Protein AF-A0AAD7X7V5-F1 (afdb_monomer_lite)

Sequence (513 aa):
MVLWHLLGSLTAPSHSNPEAVSSHSGVTQGLAEQLKNAGPLNADDHIMLQRLSDINFLASVREAYHREAVVVERAMAAAALRERMIKIRISAEAKLRRRLQEKHEKTAREQTSRQRWGKRKHEELKSKLQQSLKKHENRVSCSIAEHIAEGTNAAEQQQEDSATLLREVVKEAAQVAAQRIQEAEEESHRIQEEAAQAAAQEACLERIRQEHCERLAQLEAQRQQETEIRARWEALEHQRQSQQRAREAADKARRAKEAEAAAQRAKEARAAALRATQAQVAQRMREDGAFRKVWDAGQRVREAAEAIRRGRDPEVIRRAREAQETASRSEAAARQAQEEATRRAREEEAARRAREEAARRAREEEATRRAHEEEAARRTEGSQHHEFPHQAASHQMQLFCQVYELKWTELKTNASLDHSVAFHEFPFPMFVCPITDLAEISYERVREFLFFYARPGVENKTRKEILKSEILRWHPDRFDTLIASRMRQEDWPKTKQAAGLVARCITRLMAEG

Structure (mmCIF, N/CA/C/O backbone):
data_AF-A0AAD7X7V5-F1
#
_entry.id   AF-A0AAD7X7V5-F1
#
loop_
_atom_site.group_PDB
_atom_site.id
_atom_site.type_symbol
_atom_site.label_atom_id
_atom_site.label_alt_id
_atom_site.label_comp_id
_atom_site.label_asym_id
_atom_site.label_entity_id
_atom_site.label_seq_id
_atom_site.pdbx_PDB_ins_code
_atom_site.Cartn_x
_atom_site.Cartn_y
_atom_site.Cartn_z
_atom_site.occupancy
_atom_site.B_iso_or_equiv
_atom_site.auth_seq_id
_atom_site.auth_comp_id
_atom_site.auth_asym_id
_atom_site.auth_atom_id
_atom_site.pdbx_PDB_model_num
ATOM 1 N N . MET A 1 1 ? 33.257 44.898 -26.448 1.00 43.81 1 MET A N 1
ATOM 2 C CA . MET A 1 1 ? 33.979 45.589 -25.353 1.00 43.81 1 MET A CA 1
ATOM 3 C C . MET A 1 1 ? 33.057 46.067 -24.222 1.00 43.81 1 MET A C 1
ATOM 5 O O . MET A 1 1 ? 33.444 45.917 -23.076 1.00 43.81 1 MET A O 1
ATOM 9 N N . VAL A 1 2 ? 31.823 46.523 -24.492 1.00 44.16 2 VAL A N 1
ATOM 10 C CA . VAL A 1 2 ? 30.844 46.924 -23.446 1.00 44.16 2 VAL A CA 1
ATOM 11 C C . VAL A 1 2 ? 30.364 45.749 -22.561 1.00 44.16 2 VAL A C 1
ATOM 13 O O . VAL A 1 2 ? 30.116 45.924 -21.375 1.00 44.16 2 VAL A O 1
ATOM 16 N N . LEU A 1 3 ? 30.341 44.519 -23.089 1.00 42.53 3 LEU A N 1
ATOM 17 C CA . LEU A 1 3 ? 29.906 43.311 -22.362 1.00 42.53 3 LEU A CA 1
ATOM 18 C C . LEU A 1 3 ? 30.903 42.771 -21.317 1.00 42.53 3 LEU A C 1
ATOM 20 O O . LEU A 1 3 ? 30.499 42.043 -20.416 1.00 42.53 3 LEU A O 1
ATOM 24 N N . TRP A 1 4 ? 32.185 43.145 -21.388 1.00 43.78 4 TRP A N 1
ATOM 25 C CA . TRP A 1 4 ? 33.187 42.695 -20.408 1.00 43.78 4 TRP A CA 1
ATOM 26 C C . TRP A 1 4 ? 33.117 43.485 -19.090 1.00 43.78 4 TRP A C 1
ATOM 28 O O . TRP A 1 4 ? 33.499 42.967 -18.047 1.00 43.78 4 TRP A O 1
ATOM 38 N N . HIS A 1 5 ? 32.552 44.700 -19.105 1.00 48.47 5 HIS A N 1
ATOM 39 C CA . HIS A 1 5 ? 32.353 45.494 -17.888 1.00 48.47 5 HIS A CA 1
ATOM 40 C C . HIS A 1 5 ? 31.122 45.078 -17.068 1.00 48.47 5 HIS A C 1
ATOM 42 O O . HIS A 1 5 ? 31.126 45.269 -15.858 1.00 48.47 5 HIS A O 1
ATOM 48 N N . LEU A 1 6 ? 30.110 44.451 -17.679 1.00 46.00 6 LEU A N 1
ATOM 49 C CA . LEU A 1 6 ? 28.909 43.984 -16.965 1.00 46.00 6 LEU A CA 1
ATOM 50 C C . LEU A 1 6 ? 29.112 42.644 -16.237 1.00 46.00 6 LEU A C 1
ATOM 52 O O . LEU A 1 6 ? 28.482 42.402 -15.212 1.00 46.00 6 LEU A O 1
ATOM 56 N N . LEU A 1 7 ? 30.025 41.793 -16.712 1.00 46.41 7 LEU A N 1
ATOM 57 C CA . LEU A 1 7 ? 30.341 40.508 -16.069 1.00 46.41 7 LEU A CA 1
ATOM 58 C C . LEU A 1 7 ? 31.318 40.636 -14.881 1.00 46.41 7 LEU A C 1
ATOM 60 O O . LEU A 1 7 ? 31.440 39.703 -14.092 1.00 46.41 7 LEU A O 1
ATOM 64 N N . GLY A 1 8 ? 31.981 41.788 -14.717 1.00 45.31 8 GLY A N 1
ATOM 65 C CA . GLY A 1 8 ? 32.970 42.031 -13.657 1.00 45.31 8 GLY A CA 1
ATOM 66 C C . GLY A 1 8 ? 32.402 42.355 -12.266 1.00 45.31 8 GLY A C 1
ATOM 67 O O . GLY A 1 8 ? 33.163 42.381 -11.305 1.00 45.31 8 GLY A O 1
ATOM 68 N N . SER A 1 9 ? 31.091 42.584 -12.124 1.00 46.28 9 SER A N 1
ATOM 69 C CA . SER A 1 9 ? 30.471 42.985 -10.843 1.00 46.28 9 SER A CA 1
ATOM 70 C C . SER A 1 9 ? 29.826 41.840 -10.044 1.00 46.28 9 SER A C 1
ATOM 72 O O . SER A 1 9 ? 29.177 42.102 -9.037 1.00 46.28 9 SER A O 1
ATOM 74 N N . LEU A 1 10 ? 29.999 40.575 -10.445 1.00 44.06 10 LEU A N 1
ATOM 75 C CA . LEU A 1 10 ? 29.325 39.419 -9.822 1.00 44.06 10 LEU A CA 1
ATOM 76 C C . LEU A 1 10 ? 30.162 38.632 -8.793 1.00 44.06 10 LEU A C 1
ATOM 78 O O . LEU A 1 10 ? 29.761 37.546 -8.376 1.00 44.06 10 LEU A O 1
ATOM 82 N N . THR A 1 11 ? 31.300 39.150 -8.331 1.00 47.09 11 THR A N 1
ATOM 83 C CA . THR A 1 11 ? 32.157 38.447 -7.359 1.00 47.09 11 THR A CA 1
ATOM 84 C C . THR A 1 11 ? 32.139 39.102 -5.977 1.00 47.09 11 THR A C 1
ATOM 86 O O . THR A 1 11 ? 32.994 39.934 -5.693 1.00 47.09 11 THR A O 1
ATOM 89 N N . ALA A 1 12 ? 31.166 38.713 -5.139 1.00 47.56 12 ALA A N 1
ATOM 90 C CA . ALA A 1 12 ? 31.298 38.411 -3.696 1.00 47.56 12 ALA A CA 1
ATOM 91 C C . ALA A 1 12 ? 29.916 38.442 -2.998 1.00 47.56 12 ALA A C 1
ATOM 93 O O . ALA A 1 12 ? 29.354 39.523 -2.825 1.00 47.56 12 ALA A O 1
ATOM 94 N N . PRO A 1 13 ? 29.354 37.304 -2.550 1.00 49.41 13 PRO A N 1
ATOM 95 C CA . PRO A 1 13 ? 28.166 37.325 -1.703 1.00 49.41 13 PRO A CA 1
ATOM 96 C C . PRO A 1 13 ? 28.556 37.616 -0.244 1.00 49.41 13 PRO A C 1
ATOM 98 O O . PRO A 1 13 ? 29.293 36.847 0.375 1.00 49.41 13 PRO A O 1
ATOM 101 N N . SER A 1 14 ? 28.054 38.720 0.321 1.00 45.91 14 SER A N 1
ATOM 102 C CA . SER A 1 14 ? 28.114 38.971 1.763 1.00 45.91 14 SER A CA 1
ATOM 103 C C . SER A 1 14 ? 27.115 38.070 2.492 1.00 45.91 14 SER A C 1
ATOM 105 O O . SER A 1 14 ? 25.954 37.952 2.103 1.00 45.91 14 SER A O 1
ATOM 107 N N . HIS A 1 15 ? 27.567 37.428 3.568 1.00 51.50 15 HIS A N 1
ATOM 108 C CA . HIS A 1 15 ? 26.742 36.591 4.436 1.00 51.50 15 HIS A CA 1
ATOM 109 C C . HIS A 1 15 ? 25.788 37.443 5.285 1.00 51.50 15 HIS A C 1
ATOM 111 O O . HIS A 1 15 ? 26.036 37.670 6.466 1.00 51.50 15 HIS A O 1
ATOM 117 N N . SER A 1 16 ? 24.681 37.905 4.715 1.00 51.69 16 SER A N 1
ATOM 118 C CA . SER A 1 16 ? 23.553 38.378 5.518 1.00 51.69 16 SER A CA 1
ATOM 119 C C . SER A 1 16 ? 22.246 38.315 4.729 1.00 51.69 16 SER A C 1
ATOM 121 O O . SER A 1 16 ? 22.069 38.994 3.727 1.00 51.69 16 SER A O 1
ATOM 123 N N . ASN A 1 17 ? 21.314 37.524 5.270 1.00 48.53 17 ASN A N 1
ATOM 124 C CA . ASN A 1 17 ? 19.894 37.412 4.923 1.00 48.53 17 ASN A CA 1
ATOM 125 C C . ASN A 1 17 ? 19.496 36.358 3.848 1.00 48.53 17 ASN A C 1
ATOM 127 O O . ASN A 1 17 ? 19.575 36.630 2.650 1.00 48.53 17 ASN A O 1
ATOM 131 N N . PRO A 1 18 ? 19.006 35.162 4.252 1.00 55.53 18 PRO A N 1
ATOM 132 C CA . PRO A 1 18 ? 18.544 34.123 3.323 1.00 55.53 18 PRO A CA 1
ATOM 133 C C . PRO A 1 18 ? 17.227 34.458 2.596 1.00 55.53 18 PRO A C 1
ATOM 135 O O . PRO A 1 18 ? 16.902 33.784 1.623 1.00 55.53 18 PRO A O 1
ATOM 138 N N . GLU A 1 19 ? 16.491 35.504 2.995 1.00 53.62 19 GLU A N 1
ATOM 139 C CA . GLU A 1 19 ? 15.255 35.910 2.300 1.00 53.62 19 GLU A CA 1
ATOM 140 C C . GLU A 1 19 ? 15.496 36.753 1.031 1.00 53.62 19 GLU A C 1
ATOM 142 O O . GLU A 1 19 ? 14.601 36.878 0.199 1.00 53.62 19 GLU A O 1
ATOM 147 N N . ALA A 1 20 ? 16.709 37.275 0.802 1.00 53.81 20 ALA A N 1
ATOM 148 C CA . ALA A 1 20 ? 17.007 38.099 -0.381 1.00 53.81 20 ALA A CA 1
ATOM 149 C C . ALA A 1 20 ? 17.372 37.290 -1.652 1.00 53.81 20 ALA A C 1
ATOM 151 O O . ALA A 1 20 ? 17.485 37.855 -2.744 1.00 53.81 20 ALA A O 1
ATOM 152 N N . VAL A 1 21 ? 17.532 35.964 -1.543 1.00 54.06 21 VAL A N 1
ATOM 153 C CA . VAL A 1 21 ? 18.040 35.092 -2.626 1.00 54.06 21 VAL A CA 1
ATOM 154 C C . VAL A 1 21 ? 16.971 34.754 -3.684 1.00 54.06 21 VAL A C 1
ATOM 156 O O . VAL A 1 21 ? 17.302 34.310 -4.782 1.00 54.06 21 VAL A O 1
ATOM 159 N N . SER A 1 22 ? 15.693 35.063 -3.432 1.00 55.06 22 SER A N 1
ATOM 160 C CA . SER A 1 22 ? 14.591 34.841 -4.390 1.00 55.06 22 SER A CA 1
ATOM 161 C C . SER A 1 22 ? 14.627 35.760 -5.630 1.00 55.06 22 SER A C 1
ATOM 163 O O . SER A 1 22 ? 13.756 35.663 -6.491 1.00 55.06 22 SER A O 1
ATOM 165 N N . SER A 1 23 ? 15.608 36.662 -5.745 1.00 56.22 23 SER A N 1
ATOM 166 C CA . SER A 1 23 ? 15.682 37.673 -6.811 1.00 56.22 23 SER A CA 1
ATOM 167 C C . SER A 1 23 ? 16.507 37.259 -8.041 1.00 56.22 23 SER A C 1
ATOM 169 O O . SER A 1 23 ? 16.514 37.976 -9.043 1.00 56.22 23 SER A O 1
ATOM 171 N N . HIS A 1 24 ? 17.174 36.097 -8.026 1.00 59.69 24 HIS A N 1
ATOM 172 C CA . HIS A 1 24 ? 18.035 35.686 -9.143 1.00 59.69 24 HIS A CA 1
ATOM 173 C C . HIS A 1 24 ? 17.283 35.283 -10.423 1.00 59.69 24 HIS A C 1
ATOM 175 O O . HIS A 1 24 ? 17.841 35.456 -11.507 1.00 59.69 24 HIS A O 1
ATOM 181 N N . SER A 1 25 ? 16.025 34.828 -10.340 1.00 64.00 25 SER A N 1
ATOM 182 C CA . SER A 1 25 ? 15.226 34.526 -11.543 1.00 64.00 25 SER A CA 1
ATOM 183 C C . SER A 1 25 ? 14.843 35.788 -12.326 1.00 64.00 25 SER A C 1
ATOM 185 O O . SER A 1 25 ? 14.763 35.753 -13.552 1.00 64.00 25 SER A O 1
ATOM 187 N N . GLY A 1 26 ? 14.683 36.925 -11.638 1.00 69.12 26 GLY A N 1
ATOM 188 C CA . GLY A 1 26 ? 14.321 38.196 -12.268 1.00 69.12 26 GLY A CA 1
ATOM 189 C C . GLY A 1 26 ? 15.426 38.757 -13.165 1.00 69.12 26 GLY A C 1
ATOM 190 O O . GLY A 1 26 ? 15.141 39.357 -14.199 1.00 69.12 26 GLY A O 1
ATOM 191 N N . VAL A 1 27 ? 16.695 38.513 -12.819 1.00 75.38 27 VAL A N 1
ATOM 192 C CA . VAL A 1 27 ? 17.845 39.018 -13.590 1.00 75.38 27 VAL A CA 1
ATOM 193 C C . VAL A 1 27 ? 17.968 38.301 -14.936 1.00 75.38 27 VAL A C 1
ATOM 195 O O . VAL A 1 27 ? 18.190 38.940 -15.963 1.00 75.38 27 VAL A O 1
ATOM 198 N N . THR A 1 28 ? 17.787 36.980 -14.962 1.00 75.25 28 THR A N 1
ATOM 199 C CA . THR A 1 28 ? 17.872 36.187 -16.198 1.00 75.25 28 THR A CA 1
ATOM 200 C C . THR A 1 28 ? 16.632 36.354 -17.077 1.00 75.25 28 THR A C 1
ATOM 202 O O . THR A 1 28 ? 16.767 36.374 -18.301 1.00 75.25 28 THR A O 1
ATOM 205 N N . GLN A 1 29 ? 15.443 36.535 -16.486 1.00 76.81 29 GLN A N 1
ATOM 206 C CA . GLN A 1 29 ? 14.228 36.897 -17.227 1.00 76.81 29 GLN A CA 1
ATOM 207 C C . GLN A 1 29 ? 14.354 38.269 -17.893 1.00 76.81 29 GLN A C 1
ATOM 209 O O . GLN A 1 29 ? 14.079 38.381 -19.086 1.00 76.81 29 GLN A O 1
ATOM 214 N N . GLY A 1 30 ? 14.845 39.280 -17.166 1.00 84.25 30 GLY A N 1
ATOM 215 C CA . GLY A 1 30 ? 15.058 40.617 -17.722 1.00 84.25 30 GLY A CA 1
ATOM 216 C C . GLY A 1 30 ? 16.050 40.617 -18.887 1.00 84.25 30 GLY A C 1
ATOM 217 O O . GLY A 1 30 ? 15.805 41.260 -19.906 1.00 84.25 30 GLY A O 1
ATOM 218 N N . LEU A 1 31 ? 17.131 39.834 -18.791 1.00 80.38 31 LEU A N 1
ATOM 219 C CA . LEU A 1 31 ? 18.109 39.708 -19.876 1.00 80.38 31 LEU A CA 1
ATOM 220 C C . LEU A 1 31 ? 17.525 38.995 -21.108 1.00 80.38 31 LEU A C 1
ATOM 222 O O . LEU A 1 31 ? 17.781 39.396 -22.243 1.00 80.38 31 LEU A O 1
ATOM 226 N N . ALA A 1 32 ? 16.720 37.950 -20.894 1.00 79.56 32 ALA A N 1
ATOM 227 C CA . ALA A 1 32 ? 16.062 37.220 -21.973 1.00 79.56 32 ALA A CA 1
ATOM 228 C C . ALA A 1 32 ? 15.009 38.078 -22.698 1.00 79.56 32 ALA A C 1
ATOM 230 O O . ALA A 1 32 ? 14.881 37.983 -23.918 1.00 79.56 32 ALA A O 1
ATOM 231 N N . GLU A 1 33 ? 14.274 38.930 -21.979 1.00 83.94 33 GLU A N 1
ATOM 232 C CA . GLU A 1 33 ? 13.335 39.891 -22.574 1.00 83.94 33 GLU A CA 1
ATOM 233 C C . GLU A 1 33 ? 14.053 41.012 -23.330 1.00 83.94 33 GLU A C 1
ATOM 235 O O . GLU A 1 33 ? 13.652 41.351 -24.443 1.00 83.94 33 GLU A O 1
ATOM 240 N N . GLN A 1 34 ? 15.155 41.539 -22.788 1.00 84.56 34 GLN A N 1
ATOM 241 C CA . GLN A 1 34 ? 15.982 42.529 -23.484 1.00 84.56 34 GLN A CA 1
ATOM 242 C C . GLN A 1 34 ? 16.545 41.985 -24.804 1.00 84.56 34 GLN A C 1
ATOM 244 O O . GLN A 1 34 ? 16.507 42.689 -25.811 1.00 84.56 34 GLN A O 1
ATOM 249 N N . LEU A 1 35 ? 16.998 40.726 -24.827 1.00 80.50 35 LEU A N 1
ATOM 250 C CA . LEU A 1 35 ? 17.477 40.068 -26.049 1.00 80.50 35 LEU A CA 1
ATOM 251 C C . LEU A 1 35 ? 16.350 39.835 -27.064 1.00 80.50 35 LEU A C 1
ATOM 253 O O . LEU A 1 35 ? 16.540 40.087 -28.249 1.00 80.50 35 LEU A O 1
ATOM 257 N N . LYS A 1 36 ? 15.156 39.426 -26.615 1.00 79.94 36 LYS A N 1
ATOM 258 C CA . LYS A 1 36 ? 13.985 39.259 -27.498 1.00 79.94 36 LYS A CA 1
ATOM 259 C C . LYS A 1 36 ? 13.533 40.570 -28.148 1.00 79.94 36 LYS A C 1
ATOM 261 O O . LYS A 1 36 ? 13.032 40.545 -29.268 1.00 79.94 36 LYS A O 1
ATOM 266 N N . ASN A 1 37 ? 13.721 41.699 -27.469 1.00 87.75 37 ASN A N 1
ATOM 267 C CA . ASN A 1 37 ? 13.296 43.014 -27.952 1.00 87.75 37 ASN A CA 1
ATOM 268 C C . ASN A 1 37 ? 14.311 43.688 -28.897 1.00 87.75 37 ASN A C 1
ATOM 270 O O . ASN A 1 37 ? 13.979 44.700 -29.512 1.00 87.75 37 ASN A O 1
ATOM 274 N N . ALA A 1 38 ? 15.529 43.151 -29.040 1.00 85.75 38 ALA A N 1
ATOM 275 C CA . ALA A 1 38 ? 16.616 43.780 -29.798 1.00 85.75 38 ALA A CA 1
ATOM 276 C C . ALA A 1 38 ? 16.564 43.564 -31.331 1.00 85.75 38 ALA A C 1
ATOM 278 O O . ALA A 1 38 ? 17.422 44.082 -32.045 1.00 85.75 38 ALA A O 1
ATOM 279 N N . GLY A 1 39 ? 15.560 42.851 -31.857 1.00 82.50 39 GLY A N 1
ATOM 280 C CA . GLY A 1 39 ? 15.401 42.578 -33.293 1.00 82.50 39 GLY A CA 1
ATOM 281 C C . GLY A 1 39 ? 15.775 41.139 -33.685 1.00 82.50 39 GLY A C 1
ATOM 282 O O . GLY A 1 39 ? 15.763 40.259 -32.824 1.00 82.50 39 GLY A O 1
ATOM 283 N N . PRO A 1 40 ? 16.039 40.848 -34.978 1.00 83.69 40 PRO A N 1
ATOM 284 C CA . PRO A 1 40 ? 16.329 39.489 -35.430 1.00 83.69 40 PRO A CA 1
ATOM 285 C C . PRO A 1 40 ? 17.615 38.964 -34.782 1.00 83.69 40 PRO A C 1
ATOM 287 O O . PRO A 1 40 ? 18.706 39.476 -35.029 1.00 83.69 40 PRO A O 1
ATOM 290 N N . LEU A 1 41 ? 17.447 37.942 -33.943 1.00 87.69 41 LEU A N 1
ATOM 291 C CA . LEU A 1 41 ? 18.501 37.303 -33.160 1.00 87.69 41 LEU A CA 1
ATOM 292 C C . LEU A 1 41 ? 19.520 36.629 -34.083 1.00 87.69 41 LEU A C 1
ATOM 294 O O . LEU A 1 41 ? 19.155 35.909 -35.017 1.00 87.69 41 LEU A O 1
ATOM 298 N N . ASN A 1 42 ? 20.805 36.844 -33.814 1.00 89.44 42 ASN A N 1
ATOM 299 C CA . ASN A 1 42 ? 21.863 36.102 -34.490 1.00 89.44 42 ASN A CA 1
ATOM 300 C C . ASN A 1 42 ? 22.032 34.704 -33.845 1.00 89.44 42 ASN A C 1
ATOM 302 O O . ASN A 1 42 ? 21.447 34.390 -32.805 1.00 89.44 42 ASN A O 1
ATOM 306 N N . ALA A 1 43 ? 22.827 33.831 -34.470 1.00 87.44 43 ALA A N 1
ATOM 307 C CA . ALA A 1 43 ? 23.042 32.470 -33.968 1.00 87.44 43 ALA A CA 1
ATOM 308 C C . ALA A 1 43 ? 23.666 32.433 -32.555 1.00 87.44 43 ALA A C 1
ATOM 310 O O . ALA A 1 43 ? 23.351 31.537 -31.770 1.00 87.44 43 ALA A O 1
ATOM 311 N N . ASP A 1 44 ? 24.497 33.418 -32.207 1.00 85.94 44 ASP A N 1
ATOM 312 C CA . ASP A 1 44 ? 25.139 33.507 -30.894 1.00 85.94 44 ASP A CA 1
ATOM 313 C C . ASP A 1 44 ? 24.138 33.915 -29.798 1.00 85.94 44 ASP A C 1
ATOM 315 O O . ASP A 1 44 ? 24.191 33.384 -28.683 1.00 85.94 44 ASP A O 1
ATOM 319 N N . ASP A 1 45 ? 23.164 34.772 -30.119 1.00 82.81 45 ASP A N 1
ATOM 320 C CA . ASP A 1 45 ? 22.085 35.162 -29.209 1.00 82.81 45 ASP A CA 1
ATOM 321 C C . ASP A 1 45 ? 21.172 33.968 -28.888 1.00 82.81 45 ASP A C 1
ATOM 323 O O . ASP A 1 45 ? 20.736 33.795 -27.747 1.00 82.81 45 ASP A O 1
ATOM 327 N N . HIS A 1 46 ? 20.935 33.083 -29.863 1.00 82.00 46 HIS A N 1
ATOM 328 C CA . HIS A 1 46 ? 20.208 31.830 -29.637 1.00 82.00 46 HIS A CA 1
ATOM 329 C C . HIS A 1 46 ? 20.956 30.883 -28.688 1.00 82.00 46 HIS A C 1
ATOM 331 O O . HIS A 1 46 ? 20.341 30.314 -27.783 1.00 82.00 46 HIS A O 1
ATOM 337 N N . ILE A 1 47 ? 22.278 30.750 -28.837 1.00 87.19 47 ILE A N 1
ATOM 338 C CA . ILE A 1 47 ? 23.112 29.943 -27.931 1.00 87.19 47 ILE A CA 1
ATOM 339 C C . ILE A 1 47 ? 23.106 30.541 -26.514 1.00 87.19 47 ILE A C 1
ATOM 341 O O . ILE A 1 47 ? 23.016 29.803 -25.529 1.00 87.19 47 ILE A O 1
ATOM 345 N N . MET A 1 48 ? 23.164 31.869 -26.389 1.00 82.50 48 MET A N 1
ATOM 346 C CA . MET A 1 48 ? 23.053 32.576 -25.107 1.00 82.50 48 MET A CA 1
ATOM 347 C C . MET A 1 48 ? 21.695 32.348 -24.436 1.00 82.50 48 MET A C 1
ATOM 349 O O . MET A 1 48 ? 21.654 32.002 -23.256 1.00 82.50 48 MET A O 1
ATOM 353 N N . LEU A 1 49 ? 20.589 32.487 -25.174 1.00 82.31 49 LEU A N 1
ATOM 354 C CA . LEU A 1 49 ? 19.240 32.243 -24.654 1.00 82.31 49 LEU A CA 1
ATOM 355 C C . LEU A 1 49 ? 19.062 30.793 -24.196 1.00 82.31 49 LEU A C 1
ATOM 357 O O . LEU A 1 49 ? 18.464 30.554 -23.146 1.00 82.31 49 LEU A O 1
ATOM 361 N N . GLN A 1 50 ? 19.626 29.834 -24.932 1.00 85.81 50 GLN A N 1
ATOM 362 C CA . GLN A 1 50 ? 19.609 28.430 -24.535 1.00 85.81 50 GLN A CA 1
ATOM 363 C C . GLN A 1 50 ? 20.394 28.202 -23.236 1.00 85.81 50 GLN A C 1
ATOM 365 O O . GLN A 1 50 ? 19.871 27.595 -22.307 1.00 85.81 50 GLN A O 1
ATOM 370 N N . ARG A 1 51 ? 21.594 28.781 -23.102 1.00 85.88 51 ARG A N 1
ATOM 371 C CA . ARG A 1 51 ? 22.380 28.690 -21.858 1.00 85.88 51 ARG A CA 1
ATOM 372 C C . ARG A 1 51 ? 21.695 29.362 -20.668 1.00 85.88 51 ARG A C 1
ATOM 374 O O . ARG A 1 51 ? 21.750 28.832 -19.563 1.00 85.88 51 ARG A O 1
ATOM 381 N N . LEU A 1 52 ? 21.041 30.506 -20.870 1.00 83.38 52 LEU A N 1
ATOM 382 C CA . LEU A 1 52 ? 20.266 31.177 -19.820 1.00 83.38 52 LEU A CA 1
ATOM 383 C C . LEU A 1 52 ? 19.045 30.350 -19.403 1.00 83.38 52 LEU A C 1
ATOM 385 O O . LEU A 1 52 ? 18.732 30.281 -18.215 1.00 83.38 52 LEU A O 1
ATOM 389 N N . SER A 1 53 ? 18.393 29.683 -20.358 1.00 80.31 53 SER A N 1
ATOM 390 C CA . SER A 1 53 ? 17.320 28.726 -20.081 1.00 80.31 53 SER A CA 1
ATOM 391 C C . SER A 1 53 ? 17.825 27.541 -19.255 1.00 80.31 53 SER A C 1
ATOM 393 O O . SER A 1 53 ? 17.195 27.190 -18.259 1.00 80.31 53 SER A O 1
ATOM 395 N N . ASP A 1 54 ? 18.979 26.969 -19.605 1.00 81.75 54 ASP A N 1
ATOM 396 C CA . ASP A 1 54 ? 19.587 25.860 -18.859 1.00 81.75 54 ASP A CA 1
ATOM 397 C C . ASP A 1 54 ? 19.969 26.280 -17.431 1.00 81.75 54 ASP A C 1
ATOM 399 O O . ASP A 1 54 ? 19.708 25.554 -16.471 1.00 81.75 54 ASP A O 1
ATOM 403 N N . ILE A 1 55 ? 20.528 27.484 -17.261 1.00 84.00 55 ILE A N 1
ATOM 404 C CA . ILE A 1 55 ? 20.853 28.046 -15.942 1.00 84.00 55 ILE A CA 1
ATOM 405 C C . ILE A 1 55 ? 19.582 28.250 -15.108 1.00 84.00 55 ILE A C 1
ATOM 407 O O . ILE A 1 55 ? 19.563 27.886 -13.932 1.00 84.00 55 ILE A O 1
ATOM 411 N N . ASN A 1 56 ? 18.508 28.776 -15.703 1.00 78.31 56 ASN A N 1
ATOM 412 C CA . ASN A 1 56 ? 17.226 28.952 -15.019 1.00 78.31 56 ASN A CA 1
ATOM 413 C C . ASN A 1 56 ? 16.586 27.623 -14.628 1.00 78.31 56 ASN A C 1
ATOM 415 O O . ASN A 1 56 ? 16.067 27.491 -13.519 1.00 78.31 56 ASN A O 1
ATOM 419 N N . PHE A 1 57 ? 16.658 26.626 -15.507 1.00 83.81 57 PHE A N 1
ATOM 420 C CA . PHE A 1 57 ? 16.186 25.284 -15.211 1.00 83.81 57 PHE A CA 1
ATOM 421 C C . PHE A 1 57 ? 16.954 24.679 -14.029 1.00 83.81 57 PHE A C 1
ATOM 423 O O . PHE A 1 57 ? 16.340 24.236 -13.059 1.00 83.81 57 PHE A O 1
ATOM 430 N N . LEU A 1 58 ? 18.289 24.737 -14.047 1.00 84.31 58 LEU A N 1
ATOM 431 C CA . LEU A 1 58 ? 19.122 24.238 -12.950 1.00 84.31 58 LEU A CA 1
ATOM 432 C C . LEU A 1 58 ? 18.876 24.993 -11.635 1.00 84.31 58 LEU A C 1
ATOM 434 O O . LEU A 1 58 ? 18.836 24.370 -10.572 1.00 84.31 58 LEU A O 1
ATOM 438 N N . ALA A 1 59 ? 18.666 26.310 -11.689 1.00 79.44 59 ALA A N 1
ATOM 439 C CA . ALA A 1 59 ? 18.304 27.108 -10.521 1.00 79.44 59 ALA A CA 1
ATOM 440 C C . ALA A 1 59 ? 16.944 26.681 -9.942 1.00 79.44 59 ALA A C 1
ATOM 442 O O . ALA A 1 59 ? 16.840 26.462 -8.735 1.00 79.44 59 ALA A O 1
ATOM 443 N N . SER A 1 60 ? 15.936 26.466 -10.795 1.00 79.50 60 SER A N 1
ATOM 444 C CA . SER A 1 60 ? 14.611 25.987 -10.383 1.00 79.50 60 SER A CA 1
ATOM 445 C C . SER A 1 60 ? 14.662 24.582 -9.776 1.00 79.50 60 SER A C 1
ATOM 447 O O . SER A 1 60 ? 13.999 24.320 -8.772 1.00 79.50 60 SER A O 1
ATOM 449 N N . VAL A 1 61 ? 15.453 23.671 -10.355 1.00 82.44 61 VAL A N 1
ATOM 450 C CA . VAL A 1 61 ? 15.653 22.315 -9.815 1.00 82.44 61 VAL A CA 1
ATOM 451 C C . VAL A 1 61 ? 16.322 22.380 -8.442 1.00 82.44 61 VAL A C 1
ATOM 453 O O . VAL A 1 61 ? 15.892 21.705 -7.508 1.00 82.44 61 VAL A O 1
ATOM 456 N N . ARG A 1 62 ? 17.336 23.236 -8.281 1.00 84.56 62 ARG A N 1
ATOM 457 C CA . ARG A 1 62 ? 18.012 23.438 -6.995 1.00 84.56 62 ARG A CA 1
ATOM 458 C C . ARG A 1 62 ? 17.075 24.023 -5.935 1.00 84.56 62 ARG A C 1
ATOM 460 O O . ARG A 1 62 ? 17.117 23.596 -4.784 1.00 84.56 62 ARG A O 1
ATOM 467 N N . GLU A 1 63 ? 16.222 24.974 -6.302 1.00 81.69 63 GLU A N 1
ATOM 468 C CA . GLU A 1 63 ? 15.228 25.546 -5.390 1.00 81.69 63 GLU A CA 1
ATOM 469 C C . GLU A 1 63 ? 14.167 24.513 -4.979 1.00 81.69 63 GLU A C 1
ATOM 471 O O . GLU A 1 63 ? 13.812 24.423 -3.803 1.00 81.69 63 GLU A O 1
ATOM 476 N N . ALA A 1 64 ? 13.693 23.686 -5.918 1.00 78.94 64 ALA A N 1
ATOM 477 C CA . ALA A 1 64 ? 12.802 22.565 -5.617 1.00 78.94 64 ALA A CA 1
ATOM 478 C C . ALA A 1 64 ? 13.449 21.580 -4.629 1.00 78.94 64 ALA A C 1
ATOM 480 O O . ALA A 1 64 ? 12.843 21.262 -3.607 1.00 78.94 64 ALA A O 1
ATOM 481 N N . TYR A 1 65 ? 14.710 21.204 -4.861 1.00 88.94 65 TYR A N 1
ATOM 482 C CA . TYR A 1 65 ? 15.467 20.339 -3.955 1.00 88.94 65 TYR A CA 1
ATOM 483 C C . TYR A 1 65 ? 15.601 20.936 -2.546 1.00 88.94 65 TYR A C 1
ATOM 485 O O . TYR A 1 65 ? 15.382 20.248 -1.552 1.00 88.94 65 TYR A O 1
ATOM 493 N N . HIS A 1 66 ? 15.915 22.231 -2.429 1.00 83.81 66 HIS A N 1
ATOM 494 C CA . HIS A 1 66 ? 15.996 22.889 -1.123 1.00 83.81 66 HIS A CA 1
ATOM 495 C C . HIS A 1 66 ? 14.637 22.950 -0.410 1.00 83.81 66 HIS A C 1
ATOM 497 O O . HIS A 1 66 ? 14.583 22.739 0.802 1.00 83.81 66 HIS A O 1
ATOM 503 N N . ARG A 1 67 ? 13.535 23.183 -1.137 1.00 79.50 67 ARG A N 1
ATOM 504 C CA . ARG A 1 67 ? 12.182 23.139 -0.558 1.00 79.50 67 ARG A CA 1
ATOM 505 C C . ARG A 1 67 ? 11.845 21.752 -0.015 1.00 79.50 67 ARG A C 1
ATOM 507 O O . ARG A 1 67 ? 11.359 21.653 1.110 1.00 79.50 67 ARG A O 1
ATOM 514 N N . GLU A 1 68 ? 12.145 20.696 -0.766 1.00 79.31 68 GLU A N 1
ATOM 515 C CA . GLU A 1 68 ? 11.939 19.318 -0.309 1.00 79.31 68 GLU A CA 1
ATOM 516 C C . GLU A 1 68 ? 12.823 18.970 0.896 1.00 79.31 68 GLU A C 1
ATOM 518 O O . GLU A 1 68 ? 12.327 18.411 1.875 1.00 79.31 68 GLU A O 1
ATOM 523 N N . ALA A 1 69 ? 14.096 19.375 0.890 1.00 82.25 69 ALA A N 1
ATOM 524 C CA . ALA A 1 69 ? 15.007 19.157 2.014 1.00 82.25 69 ALA A CA 1
ATOM 525 C C . ALA A 1 69 ? 14.482 19.786 3.320 1.00 82.25 69 ALA A C 1
ATOM 527 O O . ALA A 1 69 ? 14.483 19.131 4.362 1.00 82.25 69 ALA A O 1
ATOM 528 N N . VAL A 1 70 ? 13.940 21.009 3.264 1.00 85.81 70 VAL A N 1
ATOM 529 C CA . VAL A 1 70 ? 13.335 21.676 4.434 1.00 85.81 70 VAL A CA 1
ATOM 530 C C . VAL A 1 70 ? 12.097 20.925 4.943 1.00 85.81 70 VAL A C 1
ATOM 532 O O . VAL A 1 70 ? 11.879 20.839 6.155 1.00 85.81 70 VAL A O 1
ATOM 535 N N . VAL A 1 71 ? 11.277 20.359 4.050 1.00 81.06 71 VAL A N 1
ATOM 536 C CA . VAL A 1 71 ? 10.124 19.527 4.442 1.00 81.06 71 VAL A CA 1
ATOM 537 C C . VAL A 1 71 ? 10.592 18.258 5.159 1.00 81.06 71 VAL A C 1
ATOM 539 O O . VAL A 1 71 ? 10.038 17.917 6.207 1.00 81.06 71 VAL A O 1
ATOM 542 N N . VAL A 1 72 ? 11.634 17.596 4.649 1.00 76.38 72 VAL A N 1
ATOM 543 C CA . VAL A 1 72 ? 12.220 16.396 5.267 1.00 76.38 72 VAL A CA 1
ATOM 544 C C . VAL A 1 72 ? 12.816 16.715 6.640 1.00 76.38 72 VAL A C 1
ATOM 546 O O . VAL A 1 72 ? 12.507 16.019 7.607 1.00 76.38 72 VAL A O 1
ATOM 549 N N . GLU A 1 73 ? 13.588 17.795 6.778 1.00 81.31 73 GLU A N 1
ATOM 550 C CA . GLU A 1 73 ? 14.146 18.217 8.070 1.00 81.31 73 GLU A CA 1
ATOM 551 C C . GLU A 1 73 ? 13.049 18.510 9.104 1.00 81.31 73 GLU A C 1
ATOM 553 O O . GLU A 1 73 ? 13.122 18.045 10.247 1.00 81.31 73 GLU A O 1
ATOM 558 N N . ARG A 1 74 ? 11.975 19.209 8.704 1.00 82.88 74 ARG A N 1
ATOM 559 C CA . ARG A 1 74 ? 10.805 19.444 9.570 1.00 82.88 74 ARG A CA 1
ATOM 560 C C . ARG A 1 74 ? 10.119 18.137 9.966 1.00 82.88 74 ARG A C 1
ATOM 562 O O . ARG A 1 74 ? 9.732 17.981 11.125 1.00 82.88 74 ARG A O 1
ATOM 569 N N . ALA A 1 75 ? 9.987 17.189 9.040 1.00 71.62 75 ALA A N 1
ATOM 570 C CA . ALA A 1 75 ? 9.399 15.882 9.318 1.00 71.62 75 ALA A CA 1
ATOM 571 C C . ALA A 1 75 ? 10.253 15.064 10.303 1.00 71.62 75 ALA A C 1
ATOM 573 O O . ALA A 1 75 ? 9.703 14.468 11.235 1.00 71.62 75 ALA A O 1
ATOM 574 N N . MET A 1 76 ? 11.582 15.086 10.154 1.00 78.56 76 MET A N 1
ATOM 575 C CA . MET A 1 76 ? 12.524 14.439 11.074 1.00 78.56 76 MET A CA 1
ATOM 576 C C . MET A 1 76 ? 12.479 15.070 12.471 1.00 78.56 76 MET A C 1
ATOM 578 O O . MET A 1 76 ? 12.377 14.354 13.470 1.00 78.56 76 MET A O 1
ATOM 582 N N . ALA A 1 77 ? 12.461 16.403 12.561 1.00 81.56 77 ALA A N 1
ATOM 583 C CA . ALA A 1 77 ? 12.314 17.110 13.833 1.00 81.56 77 ALA A CA 1
ATOM 584 C C . ALA A 1 77 ? 10.976 16.771 14.523 1.00 81.56 77 ALA A C 1
ATOM 586 O O . ALA A 1 77 ? 10.936 16.492 15.726 1.00 81.56 77 ALA A O 1
ATOM 587 N N . ALA A 1 78 ? 9.882 16.706 13.758 1.00 79.75 78 ALA A N 1
ATOM 588 C CA . ALA A 1 78 ? 8.574 16.294 14.262 1.00 79.75 78 ALA A CA 1
ATOM 589 C C . ALA A 1 78 ? 8.540 14.815 14.695 1.00 79.75 78 ALA A C 1
ATOM 591 O O . ALA A 1 78 ? 7.828 14.463 15.637 1.00 79.75 78 ALA A O 1
ATOM 592 N N . ALA A 1 79 ? 9.293 13.928 14.038 1.00 77.62 79 ALA A N 1
ATOM 593 C CA . ALA A 1 79 ? 9.423 12.529 14.445 1.00 77.62 79 ALA A CA 1
ATOM 594 C C . ALA A 1 79 ? 10.122 12.401 15.811 1.00 77.62 79 ALA A C 1
ATOM 596 O O . ALA A 1 79 ? 9.603 11.722 16.698 1.00 77.62 79 ALA A O 1
ATOM 597 N N . ALA A 1 80 ? 11.219 13.134 16.027 1.00 82.06 80 ALA A N 1
ATOM 598 C CA . ALA A 1 80 ? 11.918 13.159 17.313 1.00 82.06 80 ALA A CA 1
ATOM 599 C C . ALA A 1 80 ? 11.038 13.710 18.454 1.00 82.06 80 ALA A C 1
ATOM 601 O O . ALA A 1 80 ? 11.049 13.184 19.571 1.00 82.06 80 ALA A O 1
ATOM 602 N N . LEU A 1 81 ? 10.231 14.745 18.180 1.00 84.75 81 LEU A N 1
ATOM 603 C CA . LEU A 1 81 ? 9.261 15.274 19.145 1.00 84.75 81 LEU A CA 1
ATOM 604 C C . LEU A 1 81 ? 8.193 14.225 19.502 1.00 84.75 81 LEU A C 1
ATOM 606 O O . LEU A 1 81 ? 7.900 14.018 20.682 1.00 84.75 81 LEU A O 1
ATOM 610 N N . ARG A 1 82 ? 7.649 13.527 18.496 1.00 76.75 82 ARG A N 1
ATOM 611 C CA . ARG A 1 82 ? 6.665 12.450 18.691 1.00 76.75 82 ARG A CA 1
ATOM 612 C C . ARG A 1 82 ? 7.225 11.318 19.548 1.00 76.75 82 ARG A C 1
ATOM 614 O O . ARG A 1 82 ? 6.551 10.882 20.478 1.00 76.75 82 ARG A O 1
ATOM 621 N N . GLU A 1 83 ? 8.464 10.896 19.311 1.00 82.88 83 GLU A N 1
ATOM 622 C CA . GLU A 1 83 ? 9.112 9.861 20.123 1.00 82.88 83 GLU A CA 1
ATOM 623 C C . GLU A 1 83 ? 9.255 10.292 21.595 1.00 82.88 83 GLU A C 1
ATOM 625 O O . GLU A 1 83 ? 8.948 9.523 22.512 1.00 82.88 83 GLU A O 1
ATOM 630 N N . ARG A 1 84 ? 9.649 11.549 21.849 1.00 87.12 84 ARG A N 1
ATOM 631 C CA . ARG A 1 84 ? 9.704 12.105 23.213 1.00 87.12 84 ARG A CA 1
ATOM 632 C C . ARG A 1 84 ? 8.328 12.130 23.876 1.00 87.12 84 ARG A C 1
ATOM 634 O O . ARG A 1 84 ? 8.214 11.735 25.035 1.00 87.12 84 ARG A O 1
ATOM 641 N N . MET A 1 85 ? 7.283 12.542 23.156 1.00 82.31 85 MET A N 1
ATOM 642 C CA . MET A 1 85 ? 5.911 12.538 23.678 1.00 82.31 85 MET A CA 1
ATOM 643 C C . MET A 1 85 ? 5.429 11.127 24.031 1.00 82.31 85 MET A C 1
ATOM 645 O O . MET A 1 85 ? 4.821 10.941 25.085 1.00 82.31 85 MET A O 1
ATOM 649 N N . ILE A 1 86 ? 5.749 10.124 23.207 1.00 77.31 86 ILE A N 1
ATOM 650 C CA . ILE A 1 86 ? 5.433 8.717 23.492 1.00 77.31 86 ILE A CA 1
ATOM 651 C C . ILE A 1 86 ? 6.125 8.264 24.785 1.00 77.31 86 ILE A C 1
ATOM 653 O O . ILE A 1 86 ? 5.468 7.702 25.661 1.00 77.31 86 ILE A O 1
ATOM 657 N N . LYS A 1 87 ? 7.417 8.571 24.968 1.00 86.44 87 LYS A N 1
ATOM 658 C CA . LYS A 1 87 ? 8.156 8.235 26.202 1.00 86.44 87 LYS A CA 1
ATOM 659 C C . LYS A 1 87 ? 7.556 8.904 27.445 1.00 86.44 87 LYS A C 1
ATOM 661 O O . LYS A 1 87 ? 7.411 8.253 28.480 1.00 86.44 87 LYS A O 1
ATOM 666 N N . ILE A 1 88 ? 7.169 10.179 27.345 1.00 85.50 88 ILE A N 1
ATOM 667 C CA . ILE A 1 88 ? 6.500 10.908 28.437 1.00 85.50 88 ILE A CA 1
ATOM 668 C C . ILE A 1 88 ? 5.165 10.243 28.783 1.00 85.50 88 ILE A C 1
ATOM 670 O O . ILE A 1 88 ? 4.892 10.007 29.960 1.00 85.50 88 ILE A O 1
ATOM 674 N N . ARG A 1 89 ? 4.361 9.890 27.774 1.00 83.00 89 ARG A N 1
ATOM 675 C CA . ARG A 1 89 ? 3.074 9.216 27.968 1.00 83.00 89 ARG A CA 1
ATOM 676 C C . ARG A 1 89 ? 3.238 7.850 28.638 1.00 83.00 89 ARG A C 1
ATOM 678 O O . ARG A 1 89 ? 2.558 7.595 29.626 1.00 83.00 89 ARG A O 1
ATOM 685 N N . ILE A 1 90 ? 4.174 7.018 28.176 1.00 81.06 90 ILE A N 1
ATOM 686 C CA . ILE A 1 90 ? 4.468 5.708 28.787 1.00 81.06 90 ILE A CA 1
ATOM 687 C C . ILE A 1 90 ? 4.883 5.875 30.257 1.00 81.06 90 ILE A C 1
ATOM 689 O O . ILE A 1 90 ? 4.392 5.163 31.132 1.00 81.06 90 ILE A O 1
ATOM 693 N N . SER A 1 91 ? 5.750 6.848 30.556 1.00 88.56 91 SER A N 1
ATOM 694 C CA . SER A 1 91 ? 6.172 7.149 31.932 1.00 88.56 91 SER A CA 1
ATOM 695 C C . SER A 1 91 ? 5.004 7.617 32.813 1.00 88.56 91 SER A C 1
ATOM 697 O O . SER A 1 91 ? 4.880 7.195 33.966 1.00 88.56 91 SER A O 1
ATOM 699 N N . ALA A 1 92 ? 4.112 8.452 32.274 1.00 83.06 92 ALA A N 1
ATOM 700 C CA . ALA A 1 92 ? 2.915 8.912 32.972 1.00 83.06 92 ALA A CA 1
ATOM 701 C C . ALA A 1 92 ? 1.927 7.764 33.247 1.00 83.06 92 ALA A C 1
ATOM 703 O O . ALA A 1 92 ? 1.455 7.626 34.377 1.00 83.06 92 ALA A O 1
ATOM 704 N N . GLU A 1 93 ? 1.670 6.902 32.259 1.00 82.94 93 GLU A N 1
ATOM 705 C CA . GLU A 1 93 ? 0.829 5.708 32.411 1.00 82.94 93 GLU A CA 1
ATOM 706 C C . GLU A 1 93 ? 1.418 4.738 33.452 1.00 82.94 93 GLU A C 1
ATOM 708 O O . GLU A 1 93 ? 0.694 4.248 34.320 1.00 82.94 93 GLU A O 1
ATOM 713 N N . ALA A 1 94 ? 2.738 4.522 33.451 1.00 86.56 94 ALA A N 1
ATOM 714 C CA . ALA A 1 94 ? 3.411 3.692 34.452 1.00 86.56 94 ALA A CA 1
ATOM 715 C C . ALA A 1 94 ? 3.266 4.258 35.879 1.00 86.56 94 ALA A C 1
ATOM 717 O O . ALA A 1 94 ? 2.993 3.509 36.821 1.00 86.56 94 ALA A O 1
ATOM 718 N N . LYS A 1 95 ? 3.393 5.582 36.053 1.00 90.38 95 LYS A N 1
ATOM 719 C CA . LYS A 1 95 ? 3.153 6.249 37.347 1.00 90.38 95 LYS A CA 1
ATOM 720 C C . LYS A 1 95 ? 1.701 6.105 37.804 1.00 90.38 95 LYS A C 1
ATOM 722 O O . LYS A 1 95 ? 1.460 5.876 38.988 1.00 90.38 95 LYS A O 1
ATOM 727 N N . LEU A 1 96 ? 0.740 6.219 36.886 1.00 88.88 96 LEU A N 1
ATOM 728 C CA . LEU A 1 96 ? -0.678 6.034 37.195 1.00 88.88 96 LEU A CA 1
ATOM 729 C C . LEU A 1 96 ? -0.971 4.595 37.642 1.00 88.88 96 LEU A C 1
ATOM 731 O O . LEU A 1 96 ? -1.638 4.404 38.658 1.00 88.88 96 LEU A O 1
ATOM 735 N N . ARG A 1 97 ? -0.416 3.594 36.944 1.00 83.94 97 ARG A N 1
ATOM 736 C CA . ARG A 1 97 ? -0.548 2.175 37.315 1.00 83.94 97 ARG A CA 1
ATOM 737 C C . ARG A 1 97 ? -0.014 1.893 38.720 1.00 83.94 97 ARG A C 1
ATOM 739 O O . ARG A 1 97 ? -0.714 1.252 39.496 1.00 83.94 97 ARG A O 1
ATOM 746 N N . ARG A 1 98 ? 1.158 2.432 39.083 1.00 89.69 98 ARG A N 1
ATOM 747 C CA . ARG A 1 98 ? 1.707 2.292 40.448 1.00 89.69 98 ARG A CA 1
ATOM 748 C C . ARG A 1 98 ? 0.778 2.878 41.512 1.00 89.69 98 ARG A C 1
ATOM 750 O O . ARG A 1 98 ? 0.485 2.212 42.494 1.00 89.69 98 ARG A O 1
ATOM 757 N N . ARG A 1 99 ? 0.234 4.080 41.286 1.00 90.88 99 ARG A N 1
ATOM 758 C CA . ARG A 1 99 ? -0.728 4.704 42.218 1.00 90.88 99 ARG A CA 1
ATOM 759 C C . ARG A 1 99 ? -2.009 3.885 42.380 1.00 90.88 99 ARG A C 1
ATOM 761 O O . ARG A 1 99 ? -2.576 3.844 43.468 1.00 90.88 99 ARG A O 1
ATOM 768 N N . LEU A 1 100 ? -2.493 3.266 41.303 1.00 85.25 100 LEU A N 1
ATOM 769 C CA . LEU A 1 100 ? -3.655 2.377 41.365 1.00 85.25 100 LEU A CA 1
ATOM 770 C C . LEU A 1 100 ? -3.334 1.096 42.144 1.00 85.25 100 LEU A C 1
ATOM 772 O O . LEU A 1 100 ? -4.123 0.715 43.003 1.00 85.25 100 LEU A O 1
ATOM 776 N N . GLN A 1 101 ? -2.168 0.486 41.917 1.00 87.94 101 GLN A N 1
ATOM 777 C CA . GLN A 1 101 ? -1.703 -0.669 42.695 1.00 87.94 101 GLN A CA 1
ATOM 778 C C . GLN A 1 101 ? -1.590 -0.342 44.189 1.00 87.94 101 GLN A C 1
ATOM 780 O O . GLN A 1 101 ? -2.145 -1.068 45.005 1.00 87.94 101 GLN A O 1
ATOM 785 N N . GLU A 1 102 ? -0.985 0.790 44.555 1.00 93.56 102 GLU A N 1
ATOM 786 C CA . GLU A 1 102 ? -0.892 1.242 45.952 1.00 93.56 102 GLU A CA 1
ATOM 787 C C . GLU A 1 102 ? -2.277 1.422 46.600 1.00 93.56 102 GLU A C 1
ATOM 789 O O . GLU A 1 102 ? -2.486 1.035 47.752 1.00 93.56 102 GLU A O 1
ATOM 794 N N . LYS A 1 103 ? -3.258 1.969 45.863 1.00 90.31 103 LYS A N 1
ATOM 795 C CA . LYS A 1 103 ? -4.650 2.072 46.336 1.00 90.31 103 LYS A CA 1
ATOM 796 C C . LYS A 1 103 ? -5.304 0.698 46.516 1.00 90.31 103 LYS A C 1
ATOM 798 O O . LYS A 1 103 ? -5.989 0.488 47.519 1.00 90.31 103 LYS A O 1
ATOM 803 N N . HIS A 1 104 ? -5.094 -0.231 45.584 1.00 84.38 104 HIS A N 1
ATOM 804 C CA . HIS A 1 104 ? -5.601 -1.601 45.695 1.00 84.38 104 HIS A CA 1
ATOM 805 C C . HIS A 1 104 ? -4.975 -2.345 46.878 1.00 84.38 104 HIS A C 1
ATOM 807 O O . HIS A 1 104 ? -5.689 -2.949 47.671 1.00 84.38 104 HIS A O 1
ATOM 813 N N . GLU A 1 105 ? -3.665 -2.235 47.081 1.00 90.44 105 GLU A N 1
ATOM 814 C CA . GLU A 1 105 ? -3.006 -2.824 48.247 1.00 90.44 105 GLU A CA 1
ATOM 815 C C . GLU A 1 105 ? -3.508 -2.215 49.558 1.00 90.44 105 GLU A C 1
ATOM 817 O O . GLU A 1 105 ? -3.732 -2.935 50.531 1.00 90.44 105 GLU A O 1
ATOM 822 N N . LYS A 1 106 ? -3.711 -0.893 49.601 1.00 94.25 106 LYS A N 1
ATOM 823 C CA . LYS A 1 106 ? -4.241 -0.213 50.787 1.00 94.25 106 LYS A CA 1
ATOM 824 C C . LYS A 1 106 ? -5.651 -0.701 51.127 1.00 94.25 106 LYS A C 1
ATOM 826 O O . LYS A 1 106 ? -5.901 -1.069 52.272 1.00 94.25 106 LYS A O 1
ATOM 831 N N . THR A 1 107 ? -6.542 -0.749 50.139 1.00 88.12 107 THR A N 1
ATOM 832 C CA . THR A 1 107 ? -7.920 -1.239 50.321 1.00 88.12 107 THR A CA 1
ATOM 833 C C . THR A 1 107 ? -7.950 -2.716 50.719 1.00 88.12 107 THR A C 1
ATOM 835 O O . THR A 1 107 ? -8.661 -3.070 51.657 1.00 88.12 107 THR A O 1
ATOM 838 N N . ALA A 1 108 ? -7.099 -3.559 50.125 1.00 86.81 108 ALA A N 1
ATOM 839 C CA . ALA A 1 108 ? -6.942 -4.954 50.532 1.00 86.81 108 ALA A CA 1
ATOM 840 C C . ALA A 1 108 ? -6.484 -5.075 51.998 1.00 86.81 108 ALA A C 1
ATOM 842 O O . ALA A 1 108 ? -7.071 -5.825 52.782 1.00 86.81 108 ALA A O 1
ATOM 843 N N . ARG A 1 109 ? -5.482 -4.294 52.429 1.00 91.25 109 ARG A N 1
ATOM 844 C CA . ARG A 1 109 ? -5.022 -4.270 53.833 1.00 91.25 109 ARG A CA 1
ATOM 845 C C . ARG A 1 109 ? -6.119 -3.808 54.794 1.00 91.25 109 ARG A C 1
ATOM 847 O O . ARG A 1 109 ? -6.276 -4.402 55.864 1.00 91.25 109 ARG A O 1
ATOM 854 N N . GLU A 1 110 ? -6.892 -2.789 54.426 1.00 91.19 110 GLU A N 1
ATOM 855 C CA . GLU A 1 110 ? -8.038 -2.311 55.210 1.00 91.19 110 GLU A CA 1
ATOM 856 C C . GLU A 1 110 ? -9.124 -3.386 55.328 1.00 91.19 110 GLU A C 1
ATOM 858 O O . GLU A 1 110 ? -9.591 -3.660 56.434 1.00 91.19 110 GLU A O 1
ATOM 863 N N . GLN A 1 111 ? -9.472 -4.064 54.233 1.00 86.19 111 GLN A N 1
ATOM 864 C CA . GLN A 1 111 ? -10.443 -5.159 54.230 1.00 86.19 111 GLN A CA 1
ATOM 865 C C . GLN A 1 111 ? -9.976 -6.336 55.095 1.00 86.19 111 GLN A C 1
ATOM 867 O O . GLN A 1 111 ? -10.741 -6.846 55.915 1.00 86.19 111 GLN A O 1
ATOM 872 N N . THR A 1 112 ? -8.695 -6.707 55.006 1.00 88.81 112 THR A N 1
ATOM 873 C CA . THR A 1 112 ? -8.116 -7.762 55.855 1.00 88.81 112 THR A CA 1
ATOM 874 C C . THR A 1 112 ? -8.149 -7.358 57.334 1.00 88.81 112 THR A C 1
ATOM 876 O O . THR A 1 112 ? -8.423 -8.178 58.212 1.00 88.81 112 THR A O 1
ATOM 879 N N . SER A 1 113 ? -7.905 -6.077 57.627 1.00 90.69 113 SER A N 1
ATOM 880 C CA . SER A 1 113 ? -7.974 -5.524 58.984 1.00 90.69 113 SER A CA 1
ATOM 881 C C . SER A 1 113 ? -9.407 -5.524 59.523 1.00 90.69 113 SER A C 1
ATOM 883 O O . SER A 1 113 ? -9.618 -5.935 60.664 1.00 90.69 113 SER A O 1
ATOM 885 N N . ARG A 1 114 ? -10.400 -5.160 58.698 1.00 87.00 114 ARG A N 1
ATOM 886 C CA . ARG A 1 114 ? -11.832 -5.249 59.034 1.00 87.00 114 ARG A CA 1
ATOM 887 C C . ARG A 1 114 ? -12.257 -6.686 59.317 1.00 87.00 114 ARG A C 1
ATOM 889 O O . ARG A 1 114 ? -12.897 -6.927 60.334 1.00 87.00 114 ARG A O 1
ATOM 896 N N . GLN A 1 115 ? -11.841 -7.649 58.493 1.00 85.56 115 GLN A N 1
ATOM 897 C CA . GLN A 1 115 ? -12.123 -9.070 58.727 1.00 85.56 115 GLN A CA 1
ATOM 898 C C . GLN A 1 115 ? -11.518 -9.567 60.046 1.00 85.56 115 GLN A C 1
ATOM 900 O O . GLN A 1 115 ? -12.188 -10.248 60.820 1.00 85.56 115 GLN A O 1
ATOM 905 N N . ARG A 1 116 ? -10.260 -9.208 60.340 1.00 90.06 116 ARG A N 1
ATOM 906 C CA . ARG A 1 116 ? -9.610 -9.557 61.616 1.00 90.06 116 ARG A CA 1
ATOM 907 C C . ARG A 1 116 ? -10.320 -8.923 62.811 1.00 90.06 116 ARG A C 1
ATOM 909 O O . ARG A 1 116 ? -10.499 -9.590 63.826 1.00 90.06 116 ARG A O 1
ATOM 916 N N . TRP A 1 117 ? -10.725 -7.660 62.696 1.00 92.94 117 TRP A N 1
ATOM 917 C CA . TRP A 1 117 ? -11.471 -6.962 63.741 1.00 92.94 117 TRP A CA 1
ATOM 918 C C . TRP A 1 117 ? -12.846 -7.599 63.977 1.00 92.94 117 TRP A C 1
ATOM 920 O O . TRP A 1 117 ? -13.181 -7.896 65.121 1.00 92.94 117 TRP A O 1
ATOM 930 N N . GLY A 1 118 ? -13.586 -7.904 62.907 1.00 86.25 118 GLY A N 1
ATOM 931 C CA . GLY A 1 118 ? -14.870 -8.604 62.978 1.00 86.25 118 GLY A CA 1
ATOM 932 C C . GLY A 1 118 ? -14.754 -9.971 63.655 1.00 86.25 118 GLY A C 1
ATOM 933 O O . GLY A 1 118 ? -15.526 -10.264 64.564 1.00 86.25 118 GLY A O 1
ATOM 934 N N . LYS A 1 119 ? -13.730 -10.769 63.309 1.00 88.56 119 LYS A N 1
ATOM 935 C CA . LYS A 1 119 ? -13.443 -12.055 63.976 1.00 88.56 119 LYS A CA 1
ATOM 936 C C . LYS A 1 119 ? -13.196 -11.890 65.476 1.00 88.56 119 LYS A C 1
ATOM 938 O O . LYS A 1 119 ? -13.832 -12.576 66.270 1.00 88.56 119 LYS A O 1
ATOM 943 N N . ARG A 1 120 ? -12.346 -10.934 65.874 1.00 90.81 120 ARG A N 1
ATOM 944 C CA . ARG A 1 120 ? -12.088 -10.639 67.296 1.00 90.81 120 ARG A CA 1
ATOM 945 C C . ARG A 1 120 ? -13.357 -10.210 68.030 1.00 90.81 120 ARG A C 1
ATOM 947 O O . ARG A 1 120 ? -13.584 -10.644 69.153 1.00 90.81 120 ARG A O 1
ATOM 954 N N . LYS A 1 121 ? -14.191 -9.375 67.404 1.00 90.62 121 LYS A N 1
ATOM 955 C CA . LYS A 1 121 ? -15.453 -8.909 67.994 1.00 90.62 121 LYS A CA 1
ATOM 956 C C . LYS A 1 121 ? -16.449 -10.054 68.172 1.00 90.62 121 LYS A C 1
ATOM 958 O O . LYS A 1 121 ? -17.095 -10.141 69.212 1.00 90.62 121 LYS A O 1
ATOM 963 N N . HIS A 1 122 ? -16.538 -10.946 67.189 1.00 87.88 122 HIS A N 1
ATOM 964 C CA . HIS A 1 122 ? -17.365 -12.145 67.266 1.00 87.88 122 HIS A CA 1
ATOM 965 C C . HIS A 1 122 ? -16.902 -13.084 68.393 1.00 87.88 122 HIS A C 1
ATOM 967 O O . HIS A 1 122 ? -17.722 -13.518 69.198 1.00 87.88 122 HIS A O 1
ATOM 973 N N . GLU A 1 123 ? -15.595 -13.340 68.514 1.00 90.56 123 GLU A N 1
ATOM 974 C CA . GLU A 1 123 ? -15.021 -14.125 69.619 1.00 90.56 123 GLU A CA 1
ATOM 975 C C . GLU A 1 123 ? -15.275 -13.476 70.992 1.00 90.56 123 GLU A C 1
ATOM 977 O O . GLU A 1 123 ? -15.661 -14.165 71.938 1.00 90.56 123 GLU A O 1
ATOM 982 N N . GLU A 1 124 ? -15.140 -12.148 71.098 1.00 92.69 124 GLU A N 1
ATOM 983 C CA . GLU A 1 124 ? -15.444 -11.381 72.315 1.00 92.69 124 GLU A CA 1
ATOM 984 C C . GLU A 1 124 ? -16.919 -11.536 72.723 1.00 92.69 124 GLU A C 1
ATOM 986 O O . GLU A 1 124 ? -17.223 -11.820 73.884 1.00 92.69 124 GLU A O 1
ATOM 991 N N . LEU A 1 125 ? -17.846 -11.378 71.771 1.00 89.62 125 LEU A N 1
ATOM 992 C CA . LEU A 1 125 ? -19.282 -11.539 72.006 1.00 89.62 125 LEU A CA 1
ATOM 993 C C . LEU A 1 125 ? -19.633 -12.979 72.388 1.00 89.62 125 LEU A C 1
ATOM 995 O O . LEU A 1 125 ? -20.389 -13.186 73.336 1.00 89.62 125 LEU A O 1
ATOM 999 N N . LYS A 1 126 ? -19.037 -13.971 71.718 1.00 89.94 126 LYS A N 1
ATOM 1000 C CA . LYS A 1 126 ? -19.203 -15.391 72.049 1.00 89.94 126 LYS A CA 1
ATOM 1001 C C . LYS A 1 126 ? -18.740 -15.689 73.478 1.00 89.94 126 LYS A C 1
ATOM 1003 O O . LYS A 1 126 ? -19.463 -16.345 74.226 1.00 89.94 126 LYS A O 1
ATOM 1008 N N . SER A 1 127 ? -17.589 -15.150 73.887 1.00 90.88 127 SER A N 1
ATOM 1009 C CA . SER A 1 127 ? -17.079 -15.291 75.256 1.00 90.88 127 SER A CA 1
ATOM 1010 C C . SER A 1 127 ? -17.992 -14.619 76.287 1.00 90.88 127 SER A C 1
ATOM 1012 O O . SER A 1 127 ? -18.223 -15.186 77.356 1.00 90.88 127 SER A O 1
ATOM 1014 N N . LYS A 1 128 ? -18.532 -13.430 75.986 1.00 90.88 128 LYS A N 1
ATOM 1015 C CA . LYS A 1 128 ? -19.500 -12.734 76.853 1.00 90.88 128 LYS A CA 1
ATOM 1016 C C . LYS A 1 128 ? -20.801 -13.522 76.994 1.00 90.88 128 LYS A C 1
ATOM 1018 O O . LYS A 1 128 ? -21.313 -13.647 78.102 1.00 90.88 128 LYS A O 1
ATOM 1023 N N . LEU A 1 129 ? -21.310 -14.088 75.898 1.00 89.44 129 LEU A N 1
ATOM 1024 C CA . LEU A 1 129 ? -22.512 -14.922 75.907 1.00 89.44 129 LEU A CA 1
ATOM 1025 C C . LEU A 1 129 ? -22.307 -16.173 76.774 1.00 89.44 129 LEU A C 1
ATOM 1027 O O . LEU A 1 129 ? -23.137 -16.463 77.631 1.00 89.44 129 LEU A O 1
ATOM 1031 N N . GLN A 1 130 ? -21.175 -16.865 76.612 1.00 89.56 130 GLN A N 1
ATOM 1032 C CA . GLN A 1 130 ? -20.818 -18.029 77.430 1.00 89.56 130 GLN A CA 1
ATOM 1033 C C . GLN A 1 130 ? -20.678 -17.679 78.919 1.00 89.56 130 GLN A C 1
ATOM 1035 O O . GLN A 1 130 ? -21.146 -18.435 79.768 1.00 89.56 130 GLN A O 1
ATOM 1040 N N . GLN A 1 131 ? -20.083 -16.529 79.257 1.00 91.31 131 GLN A N 1
ATOM 1041 C CA . GLN A 1 131 ? -20.016 -16.056 80.646 1.00 91.31 131 GLN A CA 1
ATOM 1042 C C . GLN A 1 131 ? -21.401 -15.754 81.225 1.00 91.31 131 GLN A C 1
ATOM 1044 O O . GLN A 1 131 ? -21.678 -16.136 82.361 1.00 91.31 131 GLN A O 1
ATOM 1049 N N . SER A 1 132 ? -22.273 -15.094 80.459 1.00 86.88 132 SER A N 1
ATOM 1050 C CA . SER A 1 132 ? -23.646 -14.803 80.880 1.00 86.88 132 SER A CA 1
ATOM 1051 C C . SER A 1 132 ? -24.456 -16.079 81.096 1.00 86.88 132 SER A C 1
ATOM 1053 O O . SER A 1 132 ? -25.107 -16.191 82.131 1.00 86.88 132 SER A O 1
ATOM 1055 N N . LEU A 1 133 ? -24.357 -17.056 80.185 1.00 86.69 133 LEU A N 1
ATOM 1056 C CA . LEU A 1 133 ? -24.970 -18.383 80.329 1.00 86.69 133 LEU A CA 1
ATOM 1057 C C . LEU A 1 133 ? -24.505 -19.066 81.615 1.00 86.69 133 LEU A C 1
ATOM 1059 O O . LEU A 1 133 ? -25.334 -19.418 82.445 1.00 86.69 133 LEU A O 1
ATOM 1063 N N . LYS A 1 134 ? -23.190 -19.133 81.849 1.00 88.00 134 LYS A N 1
ATOM 1064 C CA . LYS A 1 134 ? -22.622 -19.748 83.056 1.00 88.00 134 LYS A CA 1
ATOM 1065 C C . LYS A 1 134 ? -23.047 -19.031 84.343 1.00 88.00 134 LYS A C 1
ATOM 1067 O O . LYS A 1 134 ? -23.315 -19.661 85.361 1.00 88.00 134 LYS A O 1
ATOM 1072 N N . LYS A 1 135 ? -23.144 -17.697 84.314 1.00 87.25 135 LYS A N 1
ATOM 1073 C CA . LYS A 1 135 ? -23.652 -16.902 85.445 1.00 87.25 135 LYS A CA 1
ATOM 1074 C C . LYS A 1 135 ? -25.132 -17.187 85.706 1.00 87.25 135 LYS A C 1
ATOM 1076 O O . LYS A 1 135 ? -25.538 -17.225 86.866 1.00 87.25 135 LYS A O 1
ATOM 1081 N N . HIS A 1 136 ? -25.919 -17.382 84.650 1.00 85.12 136 HIS A N 1
ATOM 1082 C CA . HIS A 1 136 ? -27.332 -17.728 84.750 1.00 85.12 136 HIS A CA 1
ATOM 1083 C C . HIS A 1 136 ? -27.529 -19.158 85.268 1.00 85.12 136 HIS A C 1
ATOM 1085 O O . HIS A 1 136 ? -28.318 -19.348 86.186 1.00 85.12 136 HIS A O 1
ATOM 1091 N N . GLU A 1 137 ? -26.762 -20.130 84.766 1.00 85.81 137 GLU A N 1
ATOM 1092 C CA . GLU A 1 137 ? -26.725 -21.512 85.270 1.00 85.81 137 GLU A CA 1
ATOM 1093 C C . GLU A 1 137 ? -26.387 -21.553 86.764 1.00 85.81 137 GLU A C 1
ATOM 1095 O O . GLU A 1 137 ? -27.085 -22.206 87.540 1.00 85.81 137 GLU A O 1
ATOM 1100 N N . ASN A 1 138 ? -25.373 -20.794 87.194 1.00 84.38 138 ASN A N 1
ATOM 1101 C CA . ASN A 1 138 ? -25.001 -20.696 88.606 1.00 84.38 138 ASN A CA 1
ATOM 1102 C C . ASN A 1 138 ? -26.113 -20.060 89.454 1.00 84.38 138 ASN A C 1
ATOM 1104 O O . ASN A 1 138 ? -26.409 -20.552 90.538 1.00 84.38 138 ASN A O 1
ATOM 1108 N N . ARG A 1 139 ? -26.752 -18.986 88.967 1.00 82.38 139 ARG A N 1
ATOM 1109 C CA . ARG A 1 139 ? -27.877 -18.334 89.660 1.00 82.38 139 ARG A CA 1
ATOM 1110 C C . ARG A 1 139 ? -29.069 -19.269 89.827 1.00 82.38 139 ARG A C 1
ATOM 1112 O O . ARG A 1 139 ? -29.631 -19.335 90.914 1.00 82.38 139 ARG A O 1
ATOM 1119 N N . VAL A 1 140 ? -29.435 -19.982 88.763 1.00 80.00 140 VAL A N 1
ATOM 1120 C CA . VAL A 1 140 ? -30.528 -20.961 88.784 1.00 80.00 140 VAL A CA 1
ATOM 1121 C C . VAL A 1 140 ? -30.187 -22.098 89.745 1.00 80.00 140 VAL A C 1
ATOM 1123 O O . VAL A 1 140 ? -31.015 -22.447 90.576 1.00 80.00 140 VAL A O 1
ATOM 1126 N N . SER A 1 141 ? -28.953 -22.606 89.715 1.00 78.31 141 SER A N 1
ATOM 1127 C CA . SER A 1 141 ? -28.500 -23.657 90.637 1.00 78.31 141 SER A CA 1
ATOM 1128 C C . SER A 1 141 ? -28.546 -23.211 92.107 1.00 78.31 141 SER A C 1
ATOM 1130 O O . SER A 1 141 ? -29.003 -23.973 92.954 1.00 78.31 141 SER A O 1
ATOM 1132 N N . CYS A 1 142 ? -28.133 -21.975 92.418 1.00 75.38 142 CYS A N 1
ATOM 1133 C CA . CYS A 1 142 ? -28.236 -21.415 93.772 1.00 75.38 142 CYS A CA 1
ATOM 1134 C C . CYS A 1 142 ? -29.690 -21.224 94.219 1.00 75.38 142 CYS A C 1
ATOM 1136 O O . CYS A 1 142 ? -30.029 -21.616 95.327 1.00 75.38 142 CYS A O 1
ATOM 1138 N N . SER A 1 143 ? -30.551 -20.679 93.356 1.00 73.12 143 SER A N 1
ATOM 1139 C CA . SER A 1 143 ? -31.961 -20.446 93.689 1.00 73.12 143 SER A CA 1
ATOM 1140 C C . SER A 1 143 ? -32.733 -21.757 93.882 1.00 73.12 143 SER A C 1
ATOM 1142 O O . SER A 1 143 ? -33.542 -21.860 94.799 1.00 73.12 143 SER A O 1
ATOM 1144 N N . ILE A 1 144 ? -32.437 -22.791 93.080 1.00 72.44 144 ILE A N 1
ATOM 1145 C CA . ILE A 1 144 ? -32.980 -24.143 93.280 1.00 72.44 144 ILE A CA 1
ATOM 1146 C C . ILE A 1 144 ? -32.502 -24.717 94.623 1.00 72.44 144 ILE A C 1
ATOM 1148 O O . ILE A 1 144 ? -33.301 -25.297 95.350 1.00 72.44 144 ILE A O 1
ATOM 1152 N N . ALA A 1 145 ? -31.227 -24.536 94.982 1.00 69.00 145 ALA A N 1
ATOM 1153 C CA . ALA A 1 145 ? -30.692 -25.011 96.257 1.00 69.00 145 ALA A CA 1
ATOM 1154 C C . ALA A 1 145 ? -31.296 -24.282 97.476 1.00 69.00 145 ALA A C 1
ATOM 1156 O O . ALA A 1 145 ? -31.602 -24.938 98.469 1.00 69.00 145 ALA A O 1
ATOM 1157 N N . GLU A 1 146 ? -31.515 -22.964 97.396 1.00 70.25 146 GLU A N 1
ATOM 1158 C CA . GLU A 1 146 ? -32.204 -22.178 98.436 1.00 70.25 146 GLU A CA 1
ATOM 1159 C C . GLU A 1 146 ? -33.659 -22.626 98.610 1.00 70.25 146 GLU A C 1
ATOM 1161 O O . GLU A 1 146 ? -34.086 -22.902 99.728 1.00 70.25 146 GLU A O 1
ATOM 1166 N N . HIS A 1 147 ? -34.404 -22.815 97.516 1.00 64.38 147 HIS A N 1
ATOM 1167 C CA . HIS A 1 147 ? -35.782 -23.310 97.599 1.00 64.38 147 HIS A CA 1
ATOM 1168 C C . HIS A 1 147 ? -35.895 -24.749 98.116 1.00 64.38 147 HIS A C 1
ATOM 1170 O O . HIS A 1 147 ? -36.882 -25.081 98.768 1.00 64.38 147 HIS A O 1
ATOM 1176 N N . ILE A 1 148 ? -34.897 -25.604 97.875 1.00 65.06 148 ILE A N 1
ATOM 1177 C CA . ILE A 1 148 ? -34.854 -26.951 98.466 1.00 65.06 148 ILE A CA 1
ATOM 1178 C C . ILE A 1 148 ? -34.567 -26.889 99.981 1.00 65.06 148 ILE A C 1
ATOM 1180 O O . ILE A 1 148 ? -35.007 -27.773 100.715 1.00 65.06 148 ILE A O 1
ATOM 1184 N N . ALA A 1 149 ? -33.876 -25.853 100.473 1.00 58.47 149 ALA A N 1
ATOM 1185 C CA . ALA A 1 149 ? -33.529 -25.698 101.888 1.00 58.47 149 ALA A CA 1
ATOM 1186 C C . ALA A 1 149 ? -34.649 -25.081 102.756 1.00 58.47 149 ALA A C 1
ATOM 1188 O O . ALA A 1 149 ? -34.667 -25.312 103.964 1.00 58.47 149 ALA A O 1
ATOM 1189 N N . GLU A 1 150 ? -35.589 -24.332 102.172 1.00 53.22 150 GLU A N 1
ATOM 1190 C CA . GLU A 1 150 ? -36.563 -23.514 102.921 1.00 53.22 150 GLU A CA 1
ATOM 1191 C C . GLU A 1 150 ? -37.906 -24.179 103.287 1.00 53.22 150 GLU A C 1
ATOM 1193 O O . GLU A 1 150 ? -38.781 -23.499 103.801 1.00 53.22 150 GLU A O 1
ATOM 1198 N N . GLY A 1 151 ? -38.080 -25.496 103.127 1.00 44.59 151 GLY A N 1
ATOM 1199 C CA . GLY A 1 151 ? -39.087 -26.270 103.881 1.00 44.59 151 GLY A CA 1
ATOM 1200 C C . GLY A 1 151 ? -40.543 -25.744 103.914 1.00 44.59 151 GLY A C 1
ATOM 1201 O O . GLY A 1 151 ? -40.939 -24.983 104.787 1.00 44.59 151 GLY A O 1
ATOM 1202 N N . THR A 1 152 ? -41.366 -26.280 103.009 1.00 53.75 152 THR A N 1
ATOM 1203 C CA . THR A 1 152 ? -42.823 -26.542 103.097 1.00 53.75 152 THR A CA 1
ATOM 1204 C C . THR A 1 152 ? -43.618 -25.986 104.299 1.00 53.75 152 THR A C 1
ATOM 1206 O O . THR A 1 152 ? -43.522 -26.527 105.401 1.00 53.75 152 THR A O 1
ATOM 1209 N N . ASN A 1 153 ? -44.512 -25.013 104.045 1.00 48.72 153 ASN A N 1
ATOM 1210 C CA . ASN A 1 153 ? -45.970 -25.088 104.323 1.00 48.72 153 ASN A CA 1
ATOM 1211 C C . ASN A 1 153 ? -46.677 -23.716 104.208 1.00 48.72 153 ASN A C 1
ATOM 1213 O O . ASN A 1 153 ? -47.157 -23.161 105.188 1.00 48.72 153 ASN A O 1
ATOM 1217 N N . ALA A 1 154 ? -46.741 -23.178 102.989 1.00 50.53 154 ALA A N 1
ATOM 1218 C CA . ALA A 1 154 ? -47.782 -22.259 102.481 1.00 50.53 154 ALA A CA 1
ATOM 1219 C C . ALA A 1 154 ? -47.643 -22.100 100.946 1.00 50.53 154 ALA A C 1
ATOM 1221 O O . ALA A 1 154 ? -48.025 -21.087 100.366 1.00 50.53 154 ALA A O 1
ATOM 1222 N N . ALA A 1 155 ? -46.995 -23.078 100.301 1.00 51.41 155 ALA A N 1
ATOM 1223 C CA . ALA A 1 155 ? -46.236 -22.864 99.075 1.00 51.41 155 ALA A CA 1
ATOM 1224 C C . ALA A 1 155 ? -47.046 -23.084 97.793 1.00 51.41 155 ALA A C 1
ATOM 1226 O O . ALA A 1 155 ? -46.745 -22.441 96.800 1.00 51.41 155 ALA A O 1
ATOM 1227 N N . GLU A 1 156 ? -48.090 -23.915 97.791 1.00 54.34 156 GLU A N 1
ATOM 1228 C CA . GLU A 1 156 ? -48.722 -24.350 96.534 1.00 54.34 156 GLU A CA 1
ATOM 1229 C C . GLU A 1 156 ? -49.365 -23.204 95.735 1.00 54.34 156 GLU A C 1
ATOM 1231 O O . GLU A 1 156 ? -49.135 -23.113 94.533 1.00 54.34 156 GLU A O 1
ATOM 1236 N N . GLN A 1 157 ? -50.069 -22.265 96.379 1.00 55.22 157 GLN A N 1
ATOM 1237 C CA . GLN A 1 157 ? -50.765 -21.191 95.651 1.00 55.22 157 GLN A CA 1
ATOM 1238 C C . GLN A 1 157 ? -49.802 -20.120 95.096 1.00 55.22 157 GLN A C 1
ATOM 1240 O O . GLN A 1 157 ? -49.933 -19.692 93.952 1.00 55.22 157 GLN A O 1
ATOM 1245 N N . GLN A 1 158 ? -48.783 -19.717 95.870 1.00 57.12 158 GLN A N 1
ATOM 1246 C CA . GLN A 1 158 ? -47.744 -18.783 95.399 1.00 57.12 158 GLN A CA 1
ATOM 1247 C C . GLN A 1 158 ? -46.815 -19.421 94.356 1.00 57.12 158 GLN A C 1
ATOM 1249 O O . GLN A 1 158 ? -46.281 -18.723 93.489 1.00 57.12 158 GLN A O 1
ATOM 1254 N N . GLN A 1 159 ? -46.621 -20.738 94.428 1.00 62.75 159 GLN A N 1
ATOM 1255 C CA . GLN A 1 159 ? -45.823 -21.501 93.476 1.00 62.75 159 GLN A CA 1
ATOM 1256 C C . GLN A 1 159 ? -46.560 -21.656 92.141 1.00 62.75 159 GLN A C 1
ATOM 1258 O O . GLN A 1 159 ? -45.912 -21.612 91.096 1.00 62.75 159 GLN A O 1
ATOM 1263 N N . GLU A 1 160 ? -47.894 -21.732 92.146 1.00 68.06 160 GLU A N 1
ATOM 1264 C CA . GLU A 1 160 ? -48.708 -21.772 90.928 1.00 68.06 160 GLU A CA 1
ATOM 1265 C C . GLU A 1 160 ? -48.753 -20.410 90.208 1.00 68.06 160 GLU A C 1
ATOM 1267 O O . GLU A 1 160 ? -48.496 -20.346 89.001 1.00 68.06 160 GLU A O 1
ATOM 1272 N N . ASP A 1 161 ? -48.937 -19.305 90.938 1.00 70.75 161 ASP A N 1
ATOM 1273 C CA . ASP A 1 161 ? -48.885 -17.949 90.364 1.00 70.75 161 ASP A CA 1
ATOM 1274 C C . ASP A 1 161 ? -47.478 -17.603 89.841 1.00 70.75 161 ASP A C 1
ATOM 1276 O O . ASP A 1 161 ? -47.322 -17.105 88.722 1.00 70.75 161 ASP A O 1
ATOM 1280 N N . SER A 1 162 ? -46.425 -17.959 90.588 1.00 73.12 162 SER A N 1
ATOM 1281 C CA . SER A 1 162 ? -45.033 -17.773 90.145 1.00 73.12 162 SER A CA 1
ATOM 1282 C C . SER A 1 162 ? -44.688 -18.650 88.939 1.00 73.12 162 SER A C 1
ATOM 1284 O O . SER A 1 162 ? -43.998 -18.198 88.025 1.00 73.12 162 SER A O 1
ATOM 1286 N N . ALA A 1 163 ? -45.195 -19.886 88.878 1.00 73.81 163 ALA A N 1
ATOM 1287 C CA . ALA A 1 163 ? -45.024 -20.764 87.721 1.00 73.81 163 ALA A CA 1
ATOM 1288 C C . ALA A 1 163 ? -45.775 -20.254 86.482 1.00 73.81 163 ALA A C 1
ATOM 1290 O O . ALA A 1 163 ? -45.368 -20.540 85.353 1.00 73.81 163 ALA A O 1
ATOM 1291 N N . THR A 1 164 ? -46.868 -19.515 86.667 1.00 76.88 164 THR A N 1
ATOM 1292 C CA . THR A 1 164 ? -47.629 -18.907 85.569 1.00 76.88 164 THR A CA 1
ATOM 1293 C C . THR A 1 164 ? -46.904 -17.675 85.030 1.00 76.88 164 THR A C 1
ATOM 1295 O O . THR A 1 164 ? -46.667 -17.589 83.825 1.00 76.88 164 THR A O 1
ATOM 1298 N N . LEU A 1 165 ? -46.413 -16.802 85.916 1.00 77.38 165 LEU A N 1
ATOM 1299 C CA . LEU A 1 165 ? -45.610 -15.635 85.539 1.00 77.38 165 LEU A CA 1
ATOM 1300 C C . LEU A 1 165 ? -44.290 -16.041 84.858 1.00 77.38 165 LEU A C 1
ATOM 1302 O O . LEU A 1 165 ? -43.900 -15.467 83.845 1.00 77.38 165 LEU A O 1
ATOM 1306 N N . LEU A 1 166 ? -43.620 -17.085 85.361 1.00 77.38 166 LEU A N 1
ATOM 1307 C CA . LEU A 1 166 ? -42.421 -17.645 84.729 1.00 77.38 166 LEU A CA 1
ATOM 1308 C C . LEU A 1 166 ? -42.715 -18.208 83.337 1.00 77.38 166 LEU A C 1
ATOM 1310 O O . LEU A 1 166 ? -41.896 -18.049 82.434 1.00 77.38 166 LEU A O 1
ATOM 1314 N N . ARG A 1 167 ? -43.878 -18.840 83.135 1.00 81.44 167 ARG A N 1
ATOM 1315 C CA . ARG A 1 167 ? -44.291 -19.333 81.814 1.00 81.44 167 ARG A CA 1
ATOM 1316 C C . ARG A 1 167 ? -44.526 -18.188 80.832 1.00 81.44 167 ARG A C 1
ATOM 1318 O O . ARG A 1 167 ? -44.106 -18.313 79.683 1.00 81.44 167 ARG A O 1
ATOM 1325 N N . GLU A 1 168 ? -45.124 -17.080 81.265 1.00 81.44 168 GLU A N 1
ATOM 1326 C CA . GLU A 1 168 ? -45.276 -15.886 80.422 1.00 81.44 168 GLU A CA 1
ATOM 1327 C C . GLU A 1 168 ? -43.932 -15.228 80.100 1.00 81.44 168 GLU A C 1
ATOM 1329 O O . GLU A 1 168 ? -43.638 -15.017 78.926 1.00 81.44 168 GLU A O 1
ATOM 1334 N N . VAL A 1 169 ? -43.060 -15.020 81.091 1.00 82.69 169 VAL A N 1
ATOM 1335 C CA . VAL A 1 169 ? -41.722 -14.438 80.874 1.00 82.69 169 VAL A CA 1
ATOM 1336 C C . VAL A 1 169 ? -40.872 -15.310 79.945 1.00 82.69 169 VAL A C 1
ATOM 1338 O O . VAL A 1 169 ? -40.179 -14.796 79.068 1.00 82.69 169 VAL A O 1
ATOM 1341 N N . VAL A 1 170 ? -40.936 -16.639 80.083 1.00 83.62 170 VAL A N 1
ATOM 1342 C CA . VAL A 1 170 ? -40.244 -17.571 79.177 1.00 83.62 170 VAL A CA 1
ATOM 1343 C C . VAL A 1 170 ? -40.836 -17.510 77.770 1.00 83.62 170 VAL A C 1
ATOM 1345 O O . VAL A 1 170 ? -40.087 -17.572 76.796 1.00 83.62 170 VAL A O 1
ATOM 1348 N N . LYS A 1 171 ? -42.157 -17.354 77.637 1.00 86.88 171 LYS A N 1
ATOM 1349 C CA . LYS A 1 171 ? -42.829 -17.233 76.337 1.00 86.88 171 LYS A CA 1
ATOM 1350 C C . LYS A 1 171 ? -42.473 -15.921 75.633 1.00 86.88 171 LYS A C 1
ATOM 1352 O O . LYS A 1 171 ? -42.154 -15.957 74.447 1.00 86.88 171 LYS A O 1
ATOM 1357 N N . GLU A 1 172 ? -42.453 -14.798 76.346 1.00 86.81 172 GLU A N 1
ATOM 1358 C CA . GLU A 1 172 ? -41.996 -13.506 75.815 1.00 86.81 172 GLU A CA 1
ATOM 1359 C C . GLU A 1 172 ? -40.510 -13.550 75.443 1.00 86.81 172 GLU A C 1
ATOM 1361 O O . GLU A 1 172 ? -40.128 -13.141 74.346 1.00 86.81 172 GLU A O 1
ATOM 1366 N N . ALA A 1 173 ? -39.662 -14.126 76.301 1.00 83.31 173 ALA A N 1
ATOM 1367 C CA . ALA A 1 173 ? -38.244 -14.310 76.002 1.00 83.31 173 ALA A CA 1
ATOM 1368 C C . ALA A 1 173 ? -38.028 -15.199 74.765 1.00 83.31 173 ALA A C 1
ATOM 1370 O O . ALA A 1 173 ? -37.156 -14.906 73.944 1.00 83.31 173 ALA A O 1
ATOM 1371 N N . ALA A 1 174 ? -38.836 -16.250 74.594 1.00 84.38 174 ALA A N 1
ATOM 1372 C CA . ALA A 1 174 ? -38.804 -17.112 73.417 1.00 84.38 174 ALA A CA 1
ATOM 1373 C C . ALA A 1 174 ? -39.258 -16.375 72.148 1.00 84.38 174 ALA A C 1
ATOM 1375 O O . ALA A 1 174 ? -38.639 -16.548 71.100 1.00 84.38 174 ALA A O 1
ATOM 1376 N N . GLN A 1 175 ? -40.282 -15.520 72.232 1.00 89.88 175 GLN A N 1
ATOM 1377 C CA . GLN A 1 175 ? -40.721 -14.688 71.106 1.00 89.88 175 GLN A CA 1
ATOM 1378 C C . GLN A 1 175 ? -39.652 -13.670 70.695 1.00 89.88 175 GLN A C 1
ATOM 1380 O O . GLN A 1 175 ? -39.323 -13.579 69.515 1.00 89.88 175 GLN A O 1
ATOM 1385 N N . VAL A 1 176 ? -39.046 -12.964 71.654 1.00 88.06 176 VAL A N 1
ATOM 1386 C CA . VAL A 1 176 ? -37.948 -12.022 71.377 1.00 88.06 176 VAL A CA 1
ATOM 1387 C C . VAL A 1 176 ? -36.731 -12.750 70.797 1.00 88.06 176 VAL A C 1
ATOM 1389 O O . VAL A 1 176 ? -36.077 -12.237 69.888 1.00 88.06 176 VAL A O 1
ATOM 1392 N N . ALA A 1 177 ? -36.420 -13.955 71.284 1.00 85.06 177 ALA A N 1
ATOM 1393 C CA . ALA A 1 177 ? -35.351 -14.777 70.724 1.00 85.06 177 ALA A CA 1
ATOM 1394 C C . ALA A 1 177 ? -35.658 -15.211 69.283 1.00 85.06 177 ALA A C 1
ATOM 1396 O O . ALA A 1 177 ? -34.786 -15.090 68.426 1.00 85.06 177 ALA A O 1
ATOM 1397 N N . ALA A 1 178 ? -36.886 -15.656 69.001 1.00 87.00 178 ALA A N 1
ATOM 1398 C CA . ALA A 1 178 ? -37.315 -16.037 67.657 1.00 87.00 178 ALA A CA 1
ATOM 1399 C C . ALA A 1 178 ? -37.240 -14.854 66.680 1.00 87.00 178 ALA A C 1
ATOM 1401 O O . ALA A 1 178 ? -36.701 -15.002 65.587 1.00 87.00 178 ALA A O 1
ATOM 1402 N N . GLN A 1 179 ? -37.686 -13.667 67.100 1.00 92.06 179 GLN A N 1
ATOM 1403 C CA . GLN A 1 179 ? -37.611 -12.459 66.279 1.00 92.06 179 GLN A CA 1
ATOM 1404 C C . GLN A 1 179 ? -36.159 -12.068 65.969 1.00 92.06 179 GLN A C 1
ATOM 1406 O O . GLN A 1 179 ? -35.832 -11.781 64.823 1.00 92.06 179 GLN A O 1
ATOM 1411 N N . ARG A 1 180 ? -35.254 -12.142 66.955 1.00 90.44 180 ARG A N 1
ATOM 1412 C CA . ARG A 1 180 ? -33.819 -11.883 66.734 1.00 90.44 180 ARG A CA 1
ATOM 1413 C C . ARG A 1 180 ? -33.152 -12.907 65.819 1.00 90.44 180 ARG A C 1
ATOM 1415 O O . ARG A 1 180 ? -32.221 -12.550 65.103 1.00 90.44 180 ARG A O 1
ATOM 1422 N N . ILE A 1 181 ? -33.583 -14.169 65.865 1.00 87.25 181 ILE A N 1
ATOM 1423 C CA . ILE A 1 181 ? -33.101 -15.204 64.941 1.00 87.25 181 ILE A CA 1
ATOM 1424 C C . ILE A 1 181 ? -33.553 -14.868 63.520 1.00 87.25 181 ILE A C 1
ATOM 1426 O O . ILE A 1 181 ? -32.716 -14.853 62.625 1.00 87.25 181 ILE A O 1
ATOM 1430 N N . GLN A 1 182 ? -34.827 -14.515 63.331 1.00 91.31 182 GLN A N 1
ATOM 1431 C CA . GLN A 1 182 ? -35.347 -14.128 62.022 1.00 91.31 182 GLN A CA 1
ATOM 1432 C C . GLN A 1 182 ? -34.637 -12.881 61.467 1.00 91.31 182 GLN A C 1
ATOM 1434 O O . GLN A 1 182 ? -34.194 -12.888 60.323 1.00 91.31 182 GLN A O 1
ATOM 1439 N N . GLU A 1 183 ? -34.449 -11.838 62.281 1.00 91.88 183 GLU A N 1
ATOM 1440 C CA . GLU A 1 183 ? -33.696 -10.636 61.886 1.00 91.88 183 GLU A CA 1
ATOM 1441 C C . GLU A 1 183 ? -32.249 -10.976 61.483 1.00 91.88 183 GLU A C 1
ATOM 1443 O O . GLU A 1 183 ? -31.745 -10.460 60.485 1.00 91.88 183 GLU A O 1
ATOM 1448 N N . ALA A 1 184 ? -31.587 -11.884 62.210 1.00 87.19 184 ALA A N 1
ATOM 1449 C CA . ALA A 1 184 ? -30.237 -12.338 61.880 1.00 87.19 184 ALA A CA 1
ATOM 1450 C C . ALA A 1 184 ? -30.186 -13.189 60.596 1.00 87.19 184 ALA A C 1
ATOM 1452 O O . ALA A 1 184 ? -29.208 -13.115 59.848 1.00 87.19 184 ALA A O 1
ATOM 1453 N N . GLU A 1 185 ? -31.218 -13.990 60.321 1.00 90.50 185 GLU A N 1
ATOM 1454 C CA . GLU A 1 185 ? -31.350 -14.754 59.076 1.00 90.50 185 GLU A CA 1
ATOM 1455 C C . GLU A 1 185 ? -31.571 -13.829 57.873 1.00 90.50 185 GLU A C 1
ATOM 1457 O O . GLU A 1 185 ? -30.902 -13.988 56.849 1.00 90.50 185 GLU A O 1
ATOM 1462 N N . GLU A 1 186 ? -32.430 -12.815 58.008 1.00 92.69 186 GLU A N 1
ATOM 1463 C CA . GLU A 1 186 ? -32.659 -11.798 56.977 1.00 92.69 186 GLU A CA 1
ATOM 1464 C C . GLU A 1 186 ? -31.397 -10.959 56.711 1.00 92.69 186 GLU A C 1
ATOM 1466 O O . GLU A 1 186 ? -31.043 -10.719 55.553 1.00 92.69 186 GLU A O 1
ATOM 1471 N N . GLU A 1 187 ? -30.672 -10.547 57.757 1.00 92.44 187 GLU A N 1
ATOM 1472 C CA . GLU A 1 187 ? -29.394 -9.838 57.616 1.00 92.44 187 GLU A CA 1
ATOM 1473 C C . GLU A 1 187 ? -28.333 -10.721 56.938 1.00 92.44 187 GLU A C 1
ATOM 1475 O O . GLU A 1 187 ? -27.636 -10.269 56.028 1.00 92.44 187 GLU A O 1
ATOM 1480 N N . SER A 1 188 ? -28.254 -12.003 57.308 1.00 88.75 188 SER A N 1
ATOM 1481 C CA . SER A 1 188 ? -27.378 -12.981 56.652 1.00 88.75 188 SER A CA 1
ATOM 1482 C C . SER A 1 188 ? -27.711 -13.133 55.163 1.00 88.75 188 SER A C 1
ATOM 1484 O O . SER A 1 188 ? -26.801 -13.129 54.332 1.00 88.75 188 SER A O 1
ATOM 1486 N N . HIS A 1 189 ? -28.998 -13.195 54.801 1.00 91.06 189 HIS A N 1
ATOM 1487 C CA . HIS A 1 189 ? -29.432 -13.270 53.404 1.00 91.06 189 HIS A CA 1
ATOM 1488 C C . HIS A 1 189 ? -29.040 -12.013 52.618 1.00 91.06 189 HIS A C 1
ATOM 1490 O O . HIS A 1 189 ? -28.493 -12.124 51.522 1.00 91.06 189 HIS A O 1
ATOM 1496 N N . ARG A 1 190 ? -29.225 -10.816 53.193 1.00 92.88 190 ARG A N 1
ATOM 1497 C CA . ARG A 1 190 ? -28.790 -9.554 52.564 1.00 92.88 190 ARG A CA 1
ATOM 1498 C C . ARG A 1 190 ? -27.281 -9.523 52.327 1.00 92.88 190 ARG A C 1
ATOM 1500 O O . ARG A 1 190 ? -26.845 -9.169 51.236 1.00 92.88 190 ARG A O 1
ATOM 1507 N N . ILE A 1 191 ? -26.479 -9.951 53.305 1.00 89.31 191 ILE A N 1
ATOM 1508 C CA . ILE A 1 191 ? -25.016 -10.034 53.157 1.00 89.31 191 ILE A CA 1
ATOM 1509 C C . ILE A 1 191 ? -24.632 -11.035 52.056 1.00 89.31 191 ILE A C 1
ATOM 1511 O O . ILE A 1 191 ? -23.698 -10.780 51.293 1.00 89.31 191 ILE A O 1
ATOM 1515 N N . GLN A 1 192 ? -25.337 -12.165 51.948 1.00 87.75 192 GLN A N 1
ATOM 1516 C CA . GLN A 1 192 ? -25.106 -13.147 50.886 1.00 87.75 192 GLN A CA 1
ATOM 1517 C C . GLN A 1 192 ? -25.477 -12.603 49.501 1.00 87.75 192 GLN A C 1
ATOM 1519 O O . GLN A 1 192 ? -24.716 -12.807 48.555 1.00 87.75 192 GLN A O 1
ATOM 1524 N N . GLU A 1 193 ? -26.589 -11.875 49.373 1.00 93.50 193 GLU A N 1
ATOM 1525 C CA . GLU A 1 193 ? -26.983 -11.215 48.124 1.00 93.50 193 GLU A CA 1
ATOM 1526 C C . GLU A 1 193 ? -25.980 -10.134 47.705 1.00 93.50 193 GLU A C 1
ATOM 1528 O O . GLU A 1 193 ? -25.553 -10.113 46.550 1.00 93.50 193 GLU A O 1
ATOM 1533 N N . GLU A 1 194 ? -25.542 -9.274 48.628 1.00 92.00 194 GLU A N 1
ATOM 1534 C CA . GLU A 1 194 ? -24.513 -8.263 48.356 1.00 92.00 194 GLU A CA 1
ATOM 1535 C C . GLU A 1 194 ? -23.182 -8.908 47.945 1.00 92.00 194 GLU A C 1
ATOM 1537 O O . GLU A 1 194 ? -22.538 -8.464 46.990 1.00 92.00 194 GLU A O 1
ATOM 1542 N N . ALA A 1 195 ? -22.781 -9.997 48.610 1.00 88.75 195 ALA A N 1
ATOM 1543 C CA . ALA A 1 195 ? -21.590 -10.756 48.243 1.00 88.75 195 ALA A CA 1
ATOM 1544 C C . ALA A 1 195 ? -21.720 -11.398 46.850 1.00 88.75 195 ALA A C 1
ATOM 1546 O O . ALA A 1 195 ? -20.763 -11.372 46.073 1.00 88.75 195 ALA A O 1
ATOM 1547 N N . ALA A 1 196 ? -22.898 -11.926 46.504 1.00 91.06 196 ALA A N 1
ATOM 1548 C CA . ALA A 1 196 ? -23.172 -12.486 45.184 1.00 91.06 196 ALA A CA 1
ATOM 1549 C C . ALA A 1 196 ? -23.145 -11.407 44.088 1.00 91.06 196 ALA A C 1
ATOM 1551 O O . ALA A 1 196 ? -22.566 -11.625 43.022 1.00 91.06 196 ALA A O 1
ATOM 1552 N N . GLN A 1 197 ? -23.702 -10.221 44.353 1.00 93.69 197 GLN A N 1
ATOM 1553 C CA . GLN A 1 197 ? -23.640 -9.082 43.434 1.00 93.69 197 GLN A CA 1
ATOM 1554 C C . GLN A 1 197 ? -22.202 -8.588 43.236 1.00 93.69 197 GLN A C 1
ATOM 1556 O O . GLN A 1 197 ? -21.789 -8.352 42.100 1.00 93.69 197 GLN A O 1
ATOM 1561 N N . ALA A 1 198 ? -21.416 -8.485 44.312 1.00 89.44 198 ALA A N 1
ATOM 1562 C CA . ALA A 1 198 ? -20.005 -8.116 44.232 1.00 89.44 198 ALA A CA 1
ATOM 1563 C C . ALA A 1 198 ? -19.194 -9.140 43.417 1.00 89.44 198 ALA A C 1
ATOM 1565 O O . ALA A 1 198 ? -18.416 -8.751 42.545 1.00 89.44 198 ALA A O 1
ATOM 1566 N N . ALA A 1 199 ? -19.431 -10.439 43.627 1.00 90.88 199 ALA A N 1
ATOM 1567 C CA . ALA A 1 199 ? -18.795 -11.504 42.852 1.00 90.88 199 ALA A CA 1
ATOM 1568 C C . ALA A 1 199 ? -19.177 -11.447 41.360 1.00 90.88 199 ALA A C 1
ATOM 1570 O O . ALA A 1 199 ? -18.322 -11.615 40.491 1.00 90.88 199 ALA A O 1
ATOM 1571 N N . ALA A 1 200 ? -20.442 -11.150 41.042 1.00 92.94 200 ALA A N 1
ATOM 1572 C CA . ALA A 1 200 ? -20.896 -10.981 39.661 1.00 92.94 200 ALA A CA 1
ATOM 1573 C C . ALA A 1 200 ? -20.254 -9.758 38.979 1.00 92.94 200 ALA A C 1
ATOM 1575 O O . ALA A 1 200 ? -19.866 -9.828 37.810 1.00 92.94 200 ALA A O 1
ATOM 1576 N N . GLN A 1 201 ? -20.098 -8.645 39.704 1.00 92.62 201 GLN A N 1
ATOM 1577 C CA . GLN A 1 201 ? -19.397 -7.458 39.206 1.00 92.62 201 GLN A CA 1
ATOM 1578 C C . GLN A 1 201 ? -17.911 -7.738 38.956 1.00 92.62 201 GLN A C 1
ATOM 1580 O O . GLN A 1 201 ? -17.382 -7.339 37.918 1.00 92.62 201 GLN A O 1
ATOM 1585 N N . GLU A 1 202 ? -17.244 -8.453 39.864 1.00 91.88 202 GLU A N 1
ATOM 1586 C CA . GLU A 1 202 ? -15.845 -8.847 39.695 1.00 91.88 202 GLU A CA 1
ATOM 1587 C C . GLU A 1 202 ? -15.663 -9.773 38.484 1.00 91.88 202 GLU A C 1
ATOM 1589 O O . GLU A 1 202 ? -14.789 -9.523 37.654 1.00 91.88 202 GLU A O 1
ATOM 1594 N N . ALA A 1 203 ? -16.545 -10.762 38.306 1.00 92.38 203 ALA A N 1
ATOM 1595 C CA . ALA A 1 203 ? -16.540 -11.634 37.132 1.00 92.38 203 ALA A CA 1
ATOM 1596 C C . ALA A 1 203 ? -16.748 -10.856 35.817 1.00 92.38 203 ALA A C 1
ATOM 1598 O O . ALA A 1 203 ? -16.086 -11.132 34.815 1.00 92.38 203 ALA A O 1
ATOM 1599 N N . CYS A 1 204 ? -17.628 -9.849 35.817 1.00 96.25 204 CYS A N 1
ATOM 1600 C CA . CYS A 1 204 ? -17.839 -8.966 34.667 1.00 96.25 204 CYS A CA 1
ATOM 1601 C C . CYS A 1 204 ? -16.580 -8.144 34.335 1.00 96.25 204 CYS A C 1
ATOM 1603 O O . CYS A 1 204 ? -16.162 -8.083 33.177 1.00 96.25 204 CYS A O 1
ATOM 1605 N N . LEU A 1 205 ? -15.927 -7.559 35.345 1.00 92.19 205 LEU A N 1
ATOM 1606 C CA . LEU A 1 205 ? -14.676 -6.818 35.160 1.00 92.19 205 LEU A CA 1
ATOM 1607 C C . LEU A 1 205 ? -13.543 -7.716 34.661 1.00 92.19 205 LEU A C 1
ATOM 1609 O O . LEU A 1 205 ? -12.752 -7.286 33.820 1.00 92.19 205 LEU A O 1
ATOM 1613 N N . GLU A 1 206 ? -13.466 -8.953 35.145 1.00 93.38 206 GLU A N 1
ATOM 1614 C CA . GLU A 1 206 ? -12.452 -9.908 34.706 1.00 93.38 206 GLU A CA 1
ATOM 1615 C C . GLU A 1 206 ? -12.652 -10.311 33.241 1.00 93.38 206 GLU A C 1
ATOM 1617 O O . GLU A 1 206 ? -11.689 -10.335 32.476 1.00 93.38 206 GLU A O 1
ATOM 1622 N N . ARG A 1 207 ? -13.902 -10.493 32.800 1.00 94.56 207 ARG A N 1
ATOM 1623 C CA . ARG A 1 207 ? -14.220 -10.703 31.381 1.00 94.56 207 ARG A CA 1
ATOM 1624 C C . ARG A 1 207 ? -13.775 -9.525 30.508 1.00 94.56 207 ARG A C 1
ATOM 1626 O O . ARG A 1 207 ? -13.133 -9.736 29.485 1.00 94.56 207 ARG A O 1
ATOM 1633 N N . ILE A 1 208 ? -14.039 -8.286 30.931 1.00 91.38 208 ILE A N 1
ATOM 1634 C CA . ILE A 1 208 ? -13.592 -7.086 30.199 1.00 91.38 208 ILE A CA 1
ATOM 1635 C C . ILE A 1 208 ? -12.057 -7.029 30.115 1.00 91.38 208 ILE A C 1
ATOM 1637 O O . ILE A 1 208 ? -11.502 -6.644 29.084 1.00 91.38 208 ILE A O 1
ATOM 1641 N N . ARG A 1 209 ? -11.345 -7.421 31.181 1.00 93.62 209 ARG A N 1
ATOM 1642 C CA . ARG A 1 209 ? -9.873 -7.504 31.168 1.00 93.62 209 ARG A CA 1
ATOM 1643 C C . ARG A 1 209 ? -9.377 -8.558 30.183 1.00 93.62 209 ARG A C 1
ATOM 1645 O O . ARG A 1 209 ? -8.437 -8.273 29.446 1.00 93.62 209 ARG A O 1
ATOM 1652 N N . GLN A 1 210 ? -10.008 -9.730 30.145 1.00 94.19 210 GLN A N 1
ATOM 1653 C CA . GLN A 1 210 ? -9.680 -10.792 29.190 1.00 94.19 210 GLN A CA 1
ATOM 1654 C C . GLN A 1 210 ? -9.883 -10.319 27.747 1.00 94.19 210 GLN A C 1
ATOM 1656 O O . GLN A 1 210 ? -8.942 -10.377 26.958 1.00 94.19 210 GLN A O 1
ATOM 1661 N N . GLU A 1 211 ? -11.040 -9.730 27.435 1.00 91.12 211 GLU A N 1
ATOM 1662 C CA . GLU A 1 211 ? -11.332 -9.163 26.110 1.00 91.12 211 GLU A CA 1
ATOM 1663 C C . GLU A 1 211 ? -10.317 -8.068 25.717 1.00 91.12 211 GLU A C 1
ATOM 1665 O O . GLU A 1 211 ? -9.878 -7.982 24.567 1.00 91.12 211 GLU A O 1
ATOM 1670 N N . HIS A 1 212 ? -9.877 -7.239 26.672 1.00 91.75 212 HIS A N 1
ATOM 1671 C CA . HIS A 1 212 ? -8.836 -6.239 26.426 1.00 91.75 212 HIS A CA 1
ATOM 1672 C C . HIS A 1 212 ? -7.464 -6.868 26.133 1.00 91.75 212 HIS A C 1
ATOM 1674 O O . HIS A 1 212 ? -6.780 -6.430 25.206 1.00 91.75 212 HIS A O 1
ATOM 1680 N N . CYS A 1 213 ? -7.063 -7.893 26.890 1.00 92.38 213 CYS A N 1
ATOM 1681 C CA . CYS A 1 213 ? -5.821 -8.633 26.662 1.00 92.38 213 CYS A CA 1
ATOM 1682 C C . CYS A 1 213 ? -5.817 -9.333 25.296 1.00 92.38 213 CYS A C 1
ATOM 1684 O O . CYS A 1 213 ? -4.832 -9.232 24.566 1.00 92.38 213 CYS A O 1
ATOM 1686 N N . GLU A 1 214 ? -6.922 -9.975 24.912 1.00 93.00 214 GLU A N 1
ATOM 1687 C CA . GLU A 1 214 ? -7.080 -10.596 23.592 1.00 93.00 214 GLU A CA 1
ATOM 1688 C C . GLU A 1 214 ? -6.958 -9.566 22.468 1.00 93.00 214 GLU A C 1
ATOM 1690 O O . GLU A 1 214 ? -6.236 -9.781 21.493 1.00 93.00 214 GLU A O 1
ATOM 1695 N N . ARG A 1 215 ? -7.595 -8.401 22.624 1.00 92.75 215 ARG A N 1
ATOM 1696 C CA . ARG A 1 215 ? -7.500 -7.314 21.644 1.00 92.75 215 ARG A CA 1
ATOM 1697 C C . ARG A 1 215 ? -6.074 -6.774 21.509 1.00 92.75 215 ARG A C 1
ATOM 1699 O O . ARG A 1 215 ? -5.652 -6.453 20.400 1.00 92.75 215 ARG A O 1
ATOM 1706 N N . LEU A 1 216 ? -5.322 -6.670 22.607 1.00 90.50 216 LEU A N 1
ATOM 1707 C CA . LEU A 1 216 ? -3.909 -6.281 22.558 1.00 90.50 216 LEU A CA 1
ATOM 1708 C C . LEU A 1 216 ? -3.056 -7.339 21.847 1.00 90.50 216 LEU A C 1
ATOM 1710 O O . LEU A 1 216 ? -2.262 -6.976 20.981 1.00 90.50 216 LEU A O 1
ATOM 1714 N N . ALA A 1 217 ? -3.272 -8.624 22.135 1.00 92.06 217 ALA A N 1
ATOM 1715 C CA . ALA A 1 217 ? -2.576 -9.719 21.461 1.00 92.06 217 ALA A CA 1
ATOM 1716 C C . ALA A 1 217 ? -2.860 -9.739 19.946 1.00 92.06 217 ALA A C 1
ATOM 1718 O O . ALA A 1 217 ? -1.947 -9.913 19.141 1.00 92.06 217 ALA A O 1
ATOM 1719 N N . GLN A 1 218 ? -4.107 -9.477 19.537 1.00 91.12 218 GLN A N 1
ATOM 1720 C CA . GLN A 1 218 ? -4.476 -9.339 18.123 1.00 91.12 218 GLN A CA 1
ATOM 1721 C C . GLN A 1 218 ? -3.751 -8.169 17.444 1.00 91.12 218 GLN A C 1
ATOM 1723 O O . GLN A 1 218 ? -3.253 -8.317 16.328 1.00 91.12 218 GLN A O 1
ATOM 1728 N N . LEU A 1 219 ? -3.652 -7.014 18.109 1.00 90.00 219 LEU A N 1
ATOM 1729 C CA . LEU A 1 219 ? -2.925 -5.854 17.579 1.00 90.00 219 LEU A CA 1
ATOM 1730 C C . LEU A 1 219 ? -1.417 -6.117 17.462 1.00 90.00 219 LEU A C 1
ATOM 1732 O O . LEU A 1 219 ? -0.783 -5.653 16.514 1.00 90.00 219 LEU A O 1
ATOM 1736 N N . GLU A 1 220 ? -0.826 -6.855 18.401 1.00 92.31 220 GLU A N 1
ATOM 1737 C CA . GLU A 1 220 ? 0.579 -7.270 18.318 1.00 92.31 220 GLU A CA 1
ATOM 1738 C C . GLU A 1 220 ? 0.817 -8.248 17.162 1.00 92.31 220 GLU A C 1
ATOM 1740 O O . GLU A 1 220 ? 1.766 -8.058 16.400 1.00 92.31 220 GLU A O 1
ATOM 1745 N N . ALA A 1 221 ? -0.078 -9.220 16.961 1.00 91.44 221 ALA A N 1
ATOM 1746 C CA . ALA A 1 221 ? -0.023 -10.134 15.821 1.00 91.44 221 ALA A CA 1
ATOM 1747 C C . ALA A 1 221 ? -0.142 -9.391 14.477 1.00 91.44 221 ALA A C 1
ATOM 1749 O O . ALA A 1 221 ? 0.622 -9.657 13.550 1.00 91.44 221 ALA A O 1
ATOM 1750 N N . GLN A 1 222 ? -1.035 -8.399 14.380 1.00 90.19 222 GLN A N 1
ATOM 1751 C CA . GLN A 1 222 ? -1.144 -7.544 13.191 1.00 90.19 222 GLN A CA 1
ATOM 1752 C C . GLN A 1 222 ? 0.147 -6.764 12.922 1.00 90.19 222 GLN A C 1
ATOM 1754 O O . GLN A 1 222 ? 0.618 -6.725 11.788 1.00 90.19 222 GLN A O 1
ATOM 1759 N N . ARG A 1 223 ? 0.771 -6.190 13.958 1.00 91.06 223 ARG A N 1
ATOM 1760 C CA . ARG A 1 223 ? 2.064 -5.500 13.812 1.00 91.06 223 ARG A CA 1
ATOM 1761 C C . ARG A 1 223 ? 3.165 -6.438 13.329 1.00 91.06 223 ARG A C 1
ATOM 1763 O O . ARG A 1 223 ? 3.957 -6.038 12.482 1.00 91.06 223 ARG A O 1
ATOM 1770 N N . GLN A 1 224 ? 3.212 -7.669 13.836 1.00 93.56 224 GLN A N 1
ATOM 1771 C CA . GLN A 1 224 ? 4.164 -8.677 13.362 1.00 93.56 224 GLN A CA 1
ATOM 1772 C C . GLN A 1 224 ? 3.935 -8.992 11.879 1.00 93.56 224 GLN A C 1
ATOM 1774 O O . GLN A 1 224 ? 4.875 -8.929 11.087 1.00 93.56 224 GLN A O 1
ATOM 1779 N N . GLN A 1 225 ? 2.682 -9.203 11.473 1.00 92.81 225 GLN A N 1
ATOM 1780 C CA . GLN A 1 225 ? 2.330 -9.427 10.072 1.00 92.81 225 GLN A CA 1
ATOM 1781 C C . GLN A 1 225 ? 2.737 -8.245 9.173 1.00 92.81 225 GLN A C 1
ATOM 1783 O O . GLN A 1 225 ? 3.310 -8.449 8.103 1.00 92.81 225 GLN A O 1
ATOM 1788 N N . GLU A 1 226 ? 2.510 -7.001 9.605 1.00 88.19 226 GLU A N 1
ATOM 1789 C CA . GLU A 1 226 ? 2.969 -5.811 8.878 1.00 88.19 226 GLU A CA 1
ATOM 1790 C C . GLU A 1 226 ? 4.497 -5.764 8.750 1.00 88.19 226 GLU A C 1
ATOM 1792 O O . GLU A 1 226 ? 5.014 -5.435 7.679 1.00 88.19 226 GLU A O 1
ATOM 1797 N N . THR A 1 227 ? 5.238 -6.109 9.810 1.00 92.81 227 THR A N 1
ATOM 1798 C CA . THR A 1 227 ? 6.708 -6.160 9.755 1.00 92.81 227 THR A CA 1
ATOM 1799 C C . THR A 1 227 ? 7.218 -7.246 8.812 1.00 92.81 227 THR A C 1
ATOM 1801 O O . THR A 1 227 ? 8.163 -6.997 8.066 1.00 92.81 227 THR A O 1
ATOM 1804 N N . GLU A 1 228 ? 6.568 -8.410 8.765 1.00 94.81 228 GLU A N 1
ATOM 1805 C CA . GLU A 1 228 ? 6.908 -9.473 7.816 1.00 94.81 228 GLU A CA 1
ATOM 1806 C C . GLU A 1 228 ? 6.642 -9.054 6.369 1.00 94.81 228 GLU A C 1
ATOM 1808 O O . GLU A 1 228 ? 7.468 -9.306 5.490 1.00 94.81 228 GLU A O 1
ATOM 1813 N N . ILE A 1 229 ? 5.513 -8.387 6.106 1.00 90.56 229 ILE A N 1
ATOM 1814 C CA . ILE A 1 229 ? 5.186 -7.867 4.772 1.00 90.56 229 ILE A CA 1
ATOM 1815 C C . ILE A 1 229 ? 6.230 -6.835 4.334 1.00 90.56 229 ILE A C 1
ATOM 1817 O O . ILE A 1 229 ? 6.715 -6.910 3.203 1.00 90.56 229 ILE A O 1
ATOM 1821 N N . ARG A 1 230 ? 6.625 -5.912 5.223 1.00 90.12 230 ARG A N 1
ATOM 1822 C CA . ARG A 1 230 ? 7.686 -4.930 4.940 1.00 90.12 230 ARG A CA 1
ATOM 1823 C C . ARG A 1 230 ? 9.022 -5.607 4.647 1.00 90.12 230 ARG A C 1
ATOM 1825 O O . ARG A 1 230 ? 9.621 -5.313 3.620 1.00 90.12 230 ARG A O 1
ATOM 1832 N N . ALA A 1 231 ? 9.434 -6.573 5.467 1.00 94.25 231 ALA A N 1
ATOM 1833 C CA . ALA A 1 231 ? 10.675 -7.317 5.252 1.00 94.25 231 ALA A CA 1
ATOM 1834 C C . ALA A 1 231 ? 10.672 -8.085 3.915 1.00 94.25 231 ALA A C 1
ATOM 1836 O O . ALA A 1 231 ? 11.668 -8.094 3.192 1.00 94.25 231 ALA A O 1
ATOM 1837 N N . ARG A 1 232 ? 9.539 -8.698 3.539 1.00 94.94 232 ARG A N 1
ATOM 1838 C CA . ARG A 1 232 ? 9.379 -9.352 2.227 1.00 94.94 232 ARG A CA 1
ATOM 1839 C C . ARG A 1 232 ? 9.479 -8.356 1.074 1.00 94.94 232 ARG A C 1
ATOM 1841 O O . ARG A 1 232 ? 10.081 -8.675 0.051 1.00 94.94 232 ARG A O 1
ATOM 1848 N N . TRP A 1 233 ? 8.899 -7.168 1.225 1.00 94.00 233 TRP A N 1
ATOM 1849 C CA . TRP A 1 233 ? 8.961 -6.118 0.212 1.00 94.00 233 TRP A CA 1
ATOM 1850 C C . TRP A 1 233 ? 10.387 -5.575 0.034 1.00 94.00 233 TRP A C 1
ATOM 1852 O O . TRP A 1 233 ? 10.866 -5.513 -1.096 1.00 94.00 233 TRP A O 1
ATOM 1862 N N . GLU A 1 234 ? 11.104 -5.301 1.126 1.00 94.06 234 GLU A N 1
ATOM 1863 C CA . GLU A 1 234 ? 12.516 -4.889 1.099 1.00 94.06 234 GLU A CA 1
ATOM 1864 C C . GLU A 1 234 ? 13.410 -5.955 0.441 1.00 94.06 234 GLU A C 1
ATOM 1866 O O . GLU A 1 234 ? 14.276 -5.637 -0.377 1.00 94.06 234 GLU A O 1
ATOM 1871 N N . ALA A 1 235 ? 13.169 -7.240 0.727 1.00 94.81 235 ALA A N 1
ATOM 1872 C CA . ALA A 1 235 ? 13.890 -8.340 0.088 1.00 94.81 235 ALA A CA 1
ATOM 1873 C C . ALA A 1 235 ? 13.643 -8.399 -1.431 1.00 94.81 235 ALA A C 1
ATOM 1875 O O . ALA A 1 235 ? 14.584 -8.589 -2.207 1.00 94.81 235 ALA A O 1
ATOM 1876 N N . LEU A 1 236 ? 12.394 -8.198 -1.870 1.00 94.50 236 LEU A N 1
ATOM 1877 C CA . LEU A 1 236 ? 12.043 -8.119 -3.291 1.00 94.50 236 LEU A CA 1
ATOM 1878 C C . LEU A 1 236 ? 12.671 -6.896 -3.968 1.00 94.50 236 LEU A C 1
ATOM 1880 O O . LEU A 1 236 ? 13.135 -6.994 -5.105 1.00 94.50 236 LEU A O 1
ATOM 1884 N N . GLU A 1 237 ? 12.718 -5.752 -3.291 1.00 93.69 237 GLU A N 1
ATOM 1885 C CA . GLU A 1 237 ? 13.364 -4.551 -3.813 1.00 93.69 237 GLU A CA 1
ATOM 1886 C C . GLU A 1 237 ? 14.874 -4.756 -3.971 1.00 93.69 237 GLU A C 1
ATOM 1888 O O . GLU A 1 237 ? 15.423 -4.500 -5.045 1.00 93.69 237 GLU A O 1
ATOM 1893 N N . HIS A 1 238 ? 15.539 -5.325 -2.964 1.00 95.50 238 HIS A N 1
ATOM 1894 C CA . HIS A 1 238 ? 16.951 -5.690 -3.052 1.00 95.50 238 HIS A CA 1
ATOM 1895 C C . HIS A 1 238 ? 17.211 -6.703 -4.184 1.00 95.50 238 HIS A C 1
ATOM 1897 O O . HIS A 1 238 ? 18.194 -6.598 -4.926 1.00 95.50 238 HIS A O 1
ATOM 1903 N N . GLN A 1 239 ? 16.302 -7.661 -4.391 1.00 96.56 239 GLN A N 1
ATOM 1904 C CA . GLN A 1 239 ? 16.372 -8.584 -5.522 1.00 96.56 239 GLN A CA 1
ATOM 1905 C C . GLN A 1 239 ? 16.256 -7.845 -6.865 1.00 96.56 239 GLN A C 1
ATOM 1907 O O . GLN A 1 239 ? 17.070 -8.085 -7.755 1.00 96.56 239 GLN A O 1
ATOM 1912 N N . ARG A 1 240 ? 15.316 -6.906 -7.015 1.00 94.88 240 ARG A N 1
ATOM 1913 C CA . ARG A 1 240 ? 15.179 -6.088 -8.234 1.00 94.88 240 ARG A CA 1
ATOM 1914 C C . ARG A 1 240 ? 16.417 -5.234 -8.489 1.00 94.88 240 ARG A C 1
ATOM 1916 O O . ARG A 1 240 ? 16.920 -5.223 -9.609 1.00 94.88 240 ARG A O 1
ATOM 1923 N N . GLN A 1 241 ? 16.952 -4.582 -7.459 1.00 95.81 241 GLN A N 1
ATOM 1924 C CA . GLN A 1 241 ? 18.176 -3.786 -7.567 1.00 95.81 241 GLN A CA 1
ATOM 1925 C C . GLN A 1 241 ? 19.381 -4.648 -7.964 1.00 95.81 241 GLN A C 1
ATOM 1927 O O . GLN A 1 241 ? 20.178 -4.245 -8.810 1.00 95.81 241 GLN A O 1
ATOM 1932 N N . SER A 1 242 ? 19.513 -5.856 -7.407 1.00 97.00 242 SER A N 1
ATOM 1933 C CA . SER A 1 242 ? 20.595 -6.772 -7.792 1.00 97.00 242 SER A CA 1
ATOM 1934 C C . SER A 1 242 ? 20.446 -7.273 -9.235 1.00 97.00 242 SER A C 1
ATOM 1936 O O . SER A 1 242 ? 21.432 -7.294 -9.972 1.00 97.00 242 SER A O 1
ATOM 1938 N N . GLN A 1 243 ? 19.223 -7.575 -9.685 1.00 95.94 243 GLN A N 1
ATOM 1939 C CA . GLN A 1 243 ? 18.935 -7.902 -11.085 1.00 95.94 243 GLN A CA 1
ATOM 1940 C C . GLN A 1 243 ? 19.239 -6.732 -12.027 1.00 95.94 243 GLN A C 1
ATOM 1942 O O . GLN A 1 243 ? 19.825 -6.942 -13.088 1.00 95.94 243 GLN A O 1
ATOM 1947 N N . GLN A 1 244 ? 18.885 -5.504 -11.646 1.00 95.06 244 GLN A N 1
ATOM 1948 C CA . GLN A 1 244 ? 19.187 -4.311 -12.432 1.00 95.06 244 GLN A CA 1
ATOM 1949 C C . GLN A 1 244 ? 20.700 -4.105 -12.562 1.00 95.06 244 GLN A C 1
ATOM 1951 O O . GLN A 1 244 ? 21.201 -3.977 -13.676 1.00 95.06 244 GLN A O 1
ATOM 1956 N N . ARG A 1 245 ? 21.447 -4.184 -11.453 1.00 96.50 245 ARG A N 1
ATOM 1957 C CA . ARG A 1 245 ? 22.918 -4.111 -11.473 1.00 96.50 245 ARG A CA 1
ATOM 1958 C C . ARG A 1 245 ? 23.535 -5.210 -12.336 1.00 96.50 245 ARG A C 1
ATOM 1960 O O . ARG A 1 245 ? 24.500 -4.954 -13.051 1.00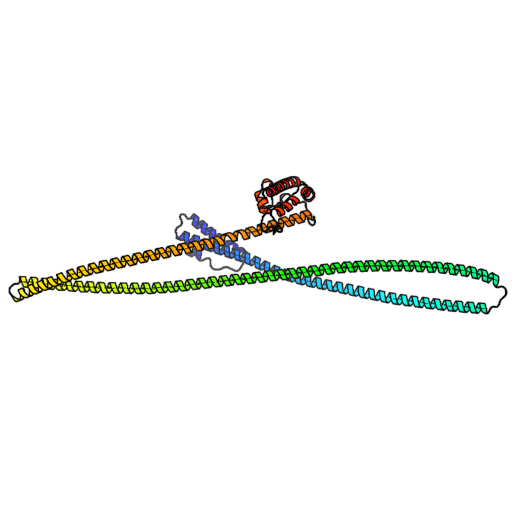 96.50 245 ARG A O 1
ATOM 1967 N N . ALA A 1 246 ? 22.980 -6.423 -12.306 1.00 96.38 246 ALA A N 1
ATOM 1968 C CA . ALA A 1 246 ? 23.433 -7.521 -13.155 1.00 96.38 246 ALA A CA 1
ATOM 1969 C C . ALA A 1 246 ? 23.188 -7.241 -14.650 1.00 96.38 246 ALA A C 1
ATOM 1971 O O . ALA A 1 246 ? 24.072 -7.500 -15.466 1.00 96.38 246 ALA A O 1
ATOM 1972 N N . ARG A 1 247 ? 22.030 -6.668 -15.013 1.00 95.56 247 ARG A N 1
ATOM 1973 C CA . ARG A 1 247 ? 21.727 -6.242 -16.393 1.00 95.56 247 ARG A CA 1
ATOM 1974 C C . ARG A 1 247 ? 22.667 -5.135 -16.861 1.00 95.56 247 ARG A C 1
ATOM 1976 O O . ARG A 1 247 ? 23.272 -5.265 -17.918 1.00 95.56 247 ARG A O 1
ATOM 1983 N N . GLU A 1 248 ? 22.866 -4.103 -16.046 1.00 95.81 248 GLU A N 1
ATOM 1984 C CA . GLU A 1 248 ? 23.790 -3.003 -16.346 1.00 95.81 248 GLU A CA 1
ATOM 1985 C C . GLU A 1 248 ? 25.234 -3.502 -16.515 1.00 95.81 248 GLU A C 1
ATOM 1987 O O . GLU A 1 248 ? 25.942 -3.087 -17.436 1.00 95.81 248 GLU A O 1
ATOM 1992 N N . ALA A 1 249 ? 25.672 -4.439 -15.668 1.00 96.44 249 ALA A N 1
ATOM 1993 C CA . ALA A 1 249 ? 26.976 -5.081 -15.797 1.00 96.44 249 ALA A CA 1
ATOM 1994 C C . ALA A 1 249 ? 27.089 -5.905 -17.092 1.00 96.44 249 ALA A C 1
ATOM 1996 O O . ALA A 1 249 ? 28.115 -5.830 -17.774 1.00 96.44 249 ALA A O 1
ATOM 1997 N N . ALA A 1 250 ? 26.040 -6.646 -17.463 1.00 96.38 250 ALA A N 1
ATOM 1998 C CA . ALA A 1 250 ? 25.994 -7.416 -18.704 1.00 96.38 250 ALA A CA 1
ATOM 1999 C C . ALA A 1 250 ? 26.037 -6.510 -19.947 1.00 96.38 250 ALA A C 1
ATOM 2001 O O . ALA A 1 250 ? 26.818 -6.764 -20.866 1.00 96.38 250 ALA A O 1
ATOM 2002 N N . ASP A 1 251 ? 25.277 -5.414 -19.959 1.00 94.88 251 ASP A N 1
ATOM 2003 C CA . ASP A 1 251 ? 25.292 -4.436 -21.050 1.00 94.88 251 ASP A CA 1
ATOM 2004 C C . ASP A 1 251 ? 26.641 -3.722 -21.157 1.00 94.88 251 ASP A C 1
ATOM 2006 O O . ASP A 1 251 ? 27.169 -3.543 -22.259 1.00 94.88 251 ASP A O 1
ATOM 2010 N N . LYS A 1 252 ? 27.257 -3.363 -20.025 1.00 96.44 252 LYS A N 1
ATOM 2011 C CA . LYS A 1 2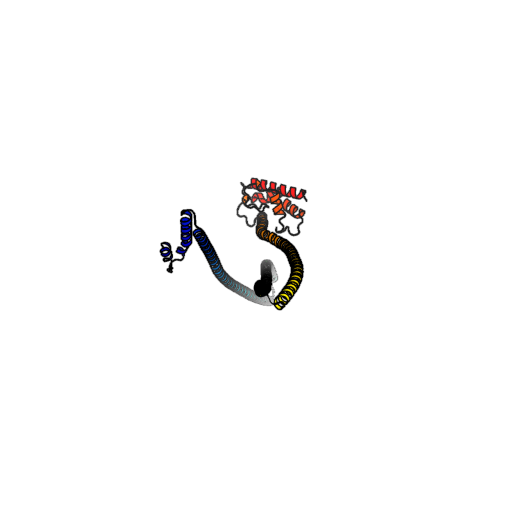52 ? 28.613 -2.800 -20.001 1.00 96.44 252 LYS A CA 1
ATOM 2012 C C . LYS A 1 252 ? 29.634 -3.785 -20.574 1.00 96.44 252 LYS A C 1
ATOM 2014 O O . LYS A 1 252 ? 30.491 -3.378 -21.358 1.00 96.44 252 LYS A O 1
ATOM 2019 N N . ALA A 1 253 ? 29.525 -5.070 -20.237 1.00 96.56 253 ALA A N 1
ATOM 2020 C CA . ALA A 1 253 ? 30.374 -6.115 -20.800 1.00 96.56 253 ALA A CA 1
ATOM 2021 C C . ALA A 1 253 ? 30.143 -6.298 -22.311 1.00 96.56 253 ALA A C 1
ATOM 2023 O O . ALA A 1 253 ? 31.111 -6.451 -23.058 1.00 96.56 253 ALA A O 1
ATOM 2024 N N . ARG A 1 254 ? 28.889 -6.225 -22.786 1.00 97.31 254 ARG A N 1
ATOM 2025 C CA . ARG A 1 254 ? 28.561 -6.260 -24.222 1.00 97.31 254 ARG A CA 1
ATOM 2026 C C . ARG A 1 254 ? 29.204 -5.088 -24.964 1.00 97.31 254 ARG A C 1
ATOM 2028 O O . ARG A 1 254 ? 29.921 -5.311 -25.935 1.00 97.31 254 ARG A O 1
ATOM 2035 N N . ARG A 1 255 ? 29.043 -3.862 -24.452 1.00 95.38 255 ARG A N 1
ATOM 2036 C CA . ARG A 1 255 ? 29.659 -2.649 -25.023 1.00 95.38 255 ARG A CA 1
ATOM 2037 C C . ARG A 1 255 ? 31.185 -2.727 -25.049 1.00 95.38 255 ARG A C 1
ATOM 2039 O O . ARG A 1 255 ? 31.795 -2.298 -26.021 1.00 95.38 255 ARG A O 1
ATOM 2046 N N . ALA A 1 256 ? 31.808 -3.294 -24.014 1.00 96.44 256 ALA A N 1
ATOM 2047 C CA . ALA A 1 256 ? 33.257 -3.492 -23.986 1.00 96.44 256 ALA A CA 1
ATOM 2048 C C . ALA A 1 256 ? 33.726 -4.450 -25.096 1.00 96.44 256 ALA A C 1
ATOM 2050 O O . ALA A 1 256 ? 34.671 -4.128 -25.815 1.00 96.44 256 ALA A O 1
ATOM 2051 N N . LYS A 1 257 ? 33.027 -5.577 -25.296 1.00 96.31 257 LYS A N 1
ATOM 2052 C CA . LYS A 1 257 ? 33.318 -6.526 -26.386 1.00 96.31 257 LYS A CA 1
ATOM 2053 C C . LYS A 1 257 ? 33.116 -5.905 -27.769 1.00 96.31 257 LYS A C 1
ATOM 2055 O O . LYS A 1 257 ? 33.937 -6.104 -28.660 1.00 96.31 257 LYS A O 1
ATOM 2060 N N . GLU A 1 258 ? 32.044 -5.137 -27.959 1.00 96.25 258 GLU A N 1
ATOM 2061 C CA . GLU A 1 258 ? 31.785 -4.416 -29.212 1.00 96.25 258 GLU A CA 1
ATOM 2062 C C . GLU A 1 258 ? 32.870 -3.371 -29.501 1.00 96.25 258 GLU A C 1
ATOM 2064 O O . GLU A 1 258 ? 33.341 -3.273 -30.635 1.00 96.25 258 GLU A O 1
ATOM 2069 N N . ALA A 1 259 ? 33.313 -2.630 -28.481 1.00 95.88 259 ALA A N 1
ATOM 2070 C CA . ALA A 1 259 ? 34.394 -1.658 -28.602 1.00 95.88 259 ALA A CA 1
ATOM 2071 C C . ALA A 1 259 ? 35.735 -2.325 -28.950 1.00 95.88 259 ALA A C 1
ATOM 2073 O O . ALA A 1 259 ? 36.463 -1.827 -29.810 1.00 95.88 259 ALA A O 1
ATOM 2074 N N . GLU A 1 260 ? 36.046 -3.470 -28.340 1.00 97.12 260 GLU A N 1
ATOM 2075 C CA . GLU A 1 260 ? 37.235 -4.262 -28.669 1.00 97.12 260 GLU A CA 1
ATOM 2076 C C . GLU A 1 260 ? 37.186 -4.774 -30.117 1.00 97.12 260 GLU A C 1
ATOM 2078 O O . GLU A 1 260 ? 38.139 -4.587 -30.878 1.00 97.12 260 GLU A O 1
ATOM 2083 N N . ALA A 1 261 ? 36.046 -5.327 -30.544 1.00 96.31 261 ALA A N 1
ATOM 2084 C CA . ALA A 1 261 ? 35.841 -5.766 -31.922 1.00 96.31 261 ALA A CA 1
ATOM 2085 C C . ALA A 1 261 ? 35.952 -4.601 -32.923 1.00 96.31 261 ALA A C 1
ATOM 2087 O O . ALA A 1 261 ? 36.556 -4.746 -33.988 1.00 96.31 261 ALA A O 1
ATOM 2088 N N . ALA A 1 262 ? 35.414 -3.425 -32.588 1.00 94.44 262 ALA A N 1
ATOM 2089 C CA . ALA A 1 262 ? 35.540 -2.222 -33.407 1.00 94.44 262 ALA A CA 1
ATOM 2090 C C . ALA A 1 262 ? 36.999 -1.746 -33.504 1.00 94.44 262 ALA A C 1
ATOM 2092 O O . ALA A 1 262 ? 37.467 -1.414 -34.596 1.00 94.44 262 ALA A O 1
ATOM 2093 N N . ALA A 1 263 ? 37.745 -1.770 -32.396 1.00 96.00 263 ALA A N 1
ATOM 2094 C CA . ALA A 1 263 ? 39.166 -1.440 -32.381 1.00 96.00 263 ALA A CA 1
ATOM 2095 C C . ALA A 1 263 ? 39.985 -2.415 -33.242 1.00 96.00 263 ALA A C 1
ATOM 2097 O O . ALA A 1 263 ? 40.880 -1.988 -33.976 1.00 96.00 263 ALA A O 1
ATOM 2098 N N . GLN A 1 264 ? 39.653 -3.708 -33.207 1.00 96.75 264 GLN A N 1
ATOM 2099 C CA . GLN A 1 264 ? 40.299 -4.723 -34.035 1.00 96.75 264 GLN A CA 1
ATOM 2100 C C . GLN A 1 264 ? 40.022 -4.503 -35.529 1.00 96.75 264 GLN A C 1
ATOM 2102 O O . GLN A 1 264 ? 40.964 -4.435 -36.321 1.00 96.75 264 GLN A O 1
ATOM 2107 N N . ARG A 1 265 ? 38.761 -4.257 -35.912 1.00 96.31 265 ARG A N 1
ATOM 2108 C CA . ARG A 1 265 ? 38.395 -3.893 -37.295 1.00 96.31 265 ARG A CA 1
ATOM 2109 C C . ARG A 1 265 ? 39.122 -2.633 -37.765 1.00 96.31 265 ARG A C 1
ATOM 2111 O O . ARG A 1 265 ? 39.581 -2.573 -38.902 1.00 96.31 265 ARG A O 1
ATOM 2118 N N . ALA A 1 266 ? 39.274 -1.633 -36.895 1.00 94.31 266 ALA A N 1
ATOM 2119 C CA . ALA A 1 266 ? 40.005 -0.410 -37.220 1.00 94.31 266 ALA A CA 1
ATOM 2120 C C . ALA A 1 266 ? 41.505 -0.670 -37.454 1.00 94.31 266 ALA A C 1
ATOM 2122 O O . ALA A 1 266 ? 42.091 -0.090 -38.371 1.00 94.31 266 ALA A O 1
ATOM 2123 N N . LYS A 1 267 ? 42.135 -1.555 -36.667 1.00 96.31 267 LYS A N 1
ATOM 2124 C CA . LYS A 1 267 ? 43.530 -1.980 -36.885 1.00 96.31 267 LYS A CA 1
ATOM 2125 C C . LYS A 1 267 ? 43.693 -2.706 -38.220 1.00 96.31 267 LYS A C 1
ATOM 2127 O O . LYS A 1 267 ? 44.603 -2.380 -38.979 1.00 96.31 267 LYS A O 1
ATOM 2132 N N . GLU A 1 268 ? 42.799 -3.641 -38.529 1.00 96.38 268 GLU A N 1
ATOM 2133 C CA . GLU A 1 268 ? 42.811 -4.388 -39.792 1.00 96.38 268 GLU A CA 1
ATOM 2134 C C . GLU A 1 268 ? 42.591 -3.472 -41.000 1.00 96.38 268 GLU A C 1
ATOM 2136 O O . GLU A 1 268 ? 43.330 -3.566 -41.980 1.00 96.38 268 GLU A O 1
ATOM 2141 N N . ALA A 1 269 ? 41.658 -2.521 -40.906 1.00 94.50 269 ALA A N 1
ATOM 2142 C CA . ALA A 1 269 ? 41.422 -1.519 -41.943 1.00 94.50 269 ALA A CA 1
ATOM 2143 C C . ALA A 1 269 ? 42.656 -0.633 -42.183 1.00 94.50 269 ALA A C 1
ATOM 2145 O O . ALA A 1 269 ? 43.029 -0.392 -43.331 1.00 94.50 269 ALA A O 1
ATOM 2146 N N . ARG A 1 270 ? 43.344 -0.196 -41.116 1.00 96.44 270 ARG A N 1
ATOM 2147 C CA . ARG A 1 270 ? 44.609 0.554 -41.229 1.00 96.44 270 ARG A CA 1
ATOM 2148 C C . ARG A 1 270 ? 45.709 -0.278 -41.891 1.00 96.44 270 ARG A C 1
ATOM 2150 O O . ARG A 1 270 ? 46.407 0.228 -42.765 1.00 96.44 270 ARG A O 1
ATOM 2157 N N . ALA A 1 271 ? 45.846 -1.550 -41.517 1.00 95.62 271 ALA A N 1
ATOM 2158 C CA . ALA A 1 271 ? 46.813 -2.456 -42.134 1.00 95.62 271 ALA A CA 1
ATOM 2159 C C . ALA A 1 271 ? 46.503 -2.700 -43.622 1.00 95.62 271 ALA A C 1
ATOM 2161 O O . ALA A 1 271 ? 47.412 -2.702 -44.451 1.00 95.62 271 ALA A O 1
ATOM 2162 N N . ALA A 1 272 ? 45.226 -2.859 -43.978 1.00 93.38 272 ALA A N 1
ATOM 2163 C CA . ALA A 1 272 ? 44.787 -2.995 -45.363 1.00 93.38 272 ALA A CA 1
ATOM 2164 C C . ALA A 1 272 ? 45.073 -1.725 -46.180 1.00 93.38 272 ALA A C 1
ATOM 2166 O O . ALA A 1 272 ? 45.609 -1.824 -47.282 1.00 93.38 272 ALA A O 1
ATOM 2167 N N . ALA A 1 273 ? 44.799 -0.541 -45.621 1.00 93.56 273 ALA A N 1
ATOM 2168 C CA . ALA A 1 273 ? 45.116 0.736 -46.256 1.00 93.56 273 ALA A CA 1
ATOM 2169 C C . ALA A 1 273 ? 46.626 0.892 -46.502 1.00 93.56 273 ALA A C 1
ATOM 2171 O O . ALA A 1 273 ? 47.025 1.300 -47.589 1.00 93.56 273 ALA A O 1
ATOM 2172 N N . LEU A 1 274 ? 47.468 0.494 -45.540 1.00 96.56 274 LEU A N 1
ATOM 2173 C CA . LEU A 1 274 ? 48.925 0.514 -45.701 1.00 96.56 274 LEU A CA 1
ATOM 2174 C C . LEU A 1 274 ? 49.409 -0.456 -46.792 1.00 96.56 274 LEU A C 1
ATOM 2176 O O . LEU A 1 274 ? 50.296 -0.122 -47.573 1.00 96.56 274 LEU A O 1
ATOM 2180 N N . ARG A 1 275 ? 48.824 -1.655 -46.889 1.00 95.50 275 ARG A N 1
ATOM 2181 C CA . ARG A 1 275 ? 49.144 -2.591 -47.982 1.00 95.50 275 ARG A CA 1
ATOM 2182 C C . ARG A 1 275 ? 48.717 -2.038 -49.339 1.00 95.50 275 ARG A C 1
ATOM 2184 O O . ARG A 1 275 ? 49.455 -2.180 -50.308 1.00 95.50 275 ARG A O 1
ATOM 2191 N N . ALA A 1 276 ? 47.552 -1.393 -49.409 1.00 91.94 276 ALA A N 1
ATOM 2192 C CA . ALA A 1 276 ? 47.062 -0.772 -50.635 1.00 91.94 276 ALA A CA 1
ATOM 2193 C C . ALA A 1 276 ? 47.981 0.370 -51.097 1.00 91.94 276 ALA A C 1
ATOM 2195 O O . ALA A 1 276 ? 48.323 0.435 -52.276 1.00 91.94 276 ALA A O 1
ATOM 2196 N N . THR A 1 277 ? 48.446 1.225 -50.181 1.00 93.25 277 THR A N 1
ATOM 2197 C CA . THR A 1 277 ? 49.386 2.305 -50.519 1.00 93.25 277 THR A CA 1
ATOM 2198 C C . THR A 1 277 ? 50.742 1.751 -50.960 1.00 93.25 277 THR A C 1
ATOM 2200 O O . THR A 1 277 ? 51.282 2.201 -51.968 1.00 93.25 277 THR A O 1
ATOM 2203 N N . GLN A 1 278 ? 51.268 0.721 -50.288 1.00 92.75 278 GLN A N 1
ATOM 2204 C CA . GLN A 1 278 ? 52.492 0.029 -50.716 1.00 92.75 278 GLN A CA 1
ATOM 2205 C C . GLN A 1 278 ? 52.351 -0.599 -52.110 1.00 92.75 278 GLN A C 1
ATOM 2207 O O . GLN A 1 278 ? 53.261 -0.479 -52.931 1.00 92.75 278 GLN A O 1
ATOM 2212 N N . ALA A 1 279 ? 51.209 -1.226 -52.405 1.00 90.94 279 ALA A N 1
ATOM 2213 C CA . ALA A 1 279 ? 50.928 -1.797 -53.719 1.00 90.94 279 ALA A CA 1
ATOM 2214 C C . ALA A 1 279 ? 50.869 -0.720 -54.813 1.00 90.94 279 ALA A C 1
ATOM 2216 O O . ALA A 1 279 ? 51.461 -0.905 -55.873 1.00 90.94 279 ALA A O 1
ATOM 2217 N N . GLN A 1 280 ? 50.235 0.427 -54.542 1.00 90.62 280 GLN A N 1
ATOM 2218 C CA . GLN A 1 280 ? 50.201 1.563 -55.470 1.00 90.62 280 GLN A CA 1
ATOM 2219 C C . GLN A 1 280 ? 51.597 2.131 -55.746 1.00 90.62 280 GLN A C 1
ATOM 2221 O O . GLN A 1 280 ? 51.933 2.402 -56.897 1.00 90.62 280 GLN A O 1
ATOM 2226 N N . VAL A 1 281 ? 52.436 2.279 -54.715 1.00 90.25 281 VAL A N 1
ATOM 2227 C CA . VAL A 1 281 ? 53.831 2.720 -54.887 1.00 90.25 281 VAL A CA 1
ATOM 2228 C C . VAL A 1 281 ? 54.615 1.709 -55.724 1.00 90.25 281 VAL A C 1
ATOM 2230 O O . VAL A 1 281 ? 55.307 2.095 -56.664 1.00 90.25 281 VAL A O 1
ATOM 2233 N N . ALA A 1 282 ? 54.473 0.412 -55.443 1.00 85.81 282 ALA A N 1
ATOM 2234 C CA . ALA A 1 282 ? 55.124 -0.637 -56.223 1.00 85.81 282 ALA A CA 1
ATOM 2235 C C . ALA A 1 282 ? 54.651 -0.653 -57.686 1.00 85.81 282 ALA A C 1
ATOM 2237 O O . ALA A 1 282 ? 55.463 -0.865 -58.586 1.00 85.81 282 ALA A O 1
ATOM 2238 N N . GLN A 1 283 ? 53.361 -0.413 -57.932 1.00 84.62 283 GLN A N 1
ATOM 2239 C CA . GLN A 1 283 ? 52.808 -0.303 -59.278 1.00 84.62 283 GLN A CA 1
ATOM 2240 C C . GLN A 1 283 ? 53.402 0.895 -60.027 1.00 84.62 283 GLN A C 1
ATOM 2242 O O . GLN A 1 283 ? 53.913 0.703 -61.127 1.00 84.62 283 GLN A O 1
ATOM 2247 N N . ARG A 1 284 ? 53.444 2.086 -59.412 1.00 84.12 284 ARG A N 1
ATOM 2248 C CA . ARG A 1 284 ? 54.076 3.275 -60.013 1.00 84.12 284 ARG A CA 1
ATOM 2249 C C . ARG A 1 284 ? 55.541 3.035 -60.363 1.00 84.12 284 ARG A C 1
ATOM 2251 O O . ARG A 1 284 ? 55.957 3.325 -61.473 1.00 84.12 284 ARG A O 1
ATOM 2258 N N . MET A 1 285 ? 56.302 2.398 -59.474 1.00 80.06 285 MET A N 1
ATOM 2259 C CA . MET A 1 285 ? 57.706 2.060 -59.749 1.00 80.06 285 MET A CA 1
ATOM 2260 C C . MET A 1 285 ? 57.862 1.093 -60.937 1.00 80.06 285 MET A C 1
ATOM 2262 O O . MET A 1 285 ? 58.842 1.180 -61.680 1.00 80.06 285 MET A O 1
ATOM 2266 N N . ARG A 1 286 ? 56.910 0.169 -61.146 1.00 81.44 286 ARG A N 1
ATOM 2267 C CA . ARG A 1 286 ? 56.894 -0.706 -62.333 1.00 81.44 286 ARG A CA 1
ATOM 2268 C C . ARG A 1 286 ? 56.541 0.067 -63.598 1.00 81.44 286 ARG A C 1
ATOM 2270 O O . ARG A 1 286 ? 57.181 -0.166 -64.619 1.00 81.44 286 ARG A O 1
ATOM 2277 N N . GLU A 1 287 ? 55.553 0.955 -63.530 1.00 78.25 287 GLU A N 1
ATOM 2278 C CA . GLU A 1 287 ? 55.133 1.811 -64.644 1.00 78.25 287 GLU A CA 1
ATOM 2279 C C . GLU A 1 287 ? 56.266 2.758 -65.066 1.00 78.25 287 GLU A C 1
ATOM 2281 O O . GLU A 1 287 ? 56.626 2.780 -66.241 1.00 78.25 287 GLU A O 1
ATOM 2286 N N . ASP A 1 288 ? 56.925 3.421 -64.115 1.00 74.94 288 ASP A N 1
ATOM 2287 C CA . ASP A 1 288 ? 58.085 4.287 -64.359 1.00 74.94 288 ASP A CA 1
ATOM 2288 C C . ASP A 1 288 ? 59.271 3.496 -64.939 1.00 74.94 288 ASP A C 1
ATOM 2290 O O . ASP A 1 288 ? 59.936 3.930 -65.885 1.00 74.94 288 ASP A O 1
ATOM 2294 N N . GLY A 1 289 ? 59.523 2.289 -64.419 1.00 75.00 289 GLY A N 1
ATOM 2295 C CA . GLY A 1 289 ? 60.549 1.388 -64.945 1.00 75.00 289 GLY A CA 1
ATOM 2296 C C . GLY A 1 289 ? 60.247 0.886 -66.363 1.00 75.00 289 GLY A C 1
ATOM 2297 O O . GLY A 1 289 ? 61.161 0.761 -67.182 1.00 75.00 289 GLY A O 1
ATOM 2298 N N . ALA A 1 290 ? 58.978 0.612 -66.676 1.00 71.44 290 ALA A N 1
ATOM 2299 C CA . ALA A 1 290 ? 58.533 0.220 -68.011 1.00 71.44 290 ALA A CA 1
ATOM 2300 C C . ALA A 1 290 ? 58.622 1.394 -68.996 1.00 71.44 290 ALA A C 1
ATOM 2302 O O . ALA A 1 290 ? 59.159 1.225 -70.092 1.00 71.44 290 ALA A O 1
ATOM 2303 N N . PHE A 1 291 ? 58.192 2.589 -68.584 1.00 66.88 291 PHE A N 1
ATOM 2304 C CA . PHE A 1 291 ? 58.306 3.817 -69.366 1.00 66.88 291 PHE A CA 1
ATOM 2305 C C . PHE A 1 291 ? 59.763 4.107 -69.739 1.00 66.88 291 PHE A C 1
ATOM 2307 O O . PHE A 1 291 ? 60.064 4.367 -70.903 1.00 66.88 291 PHE A O 1
ATOM 2314 N N . ARG A 1 292 ? 60.691 3.957 -68.784 1.00 70.44 292 ARG A N 1
ATOM 2315 C CA . ARG A 1 292 ? 62.128 4.147 -69.024 1.00 70.44 292 ARG A CA 1
ATOM 2316 C C . ARG A 1 292 ? 62.685 3.165 -70.059 1.00 70.44 292 ARG A C 1
ATOM 2318 O O . ARG A 1 292 ? 63.387 3.578 -70.973 1.00 70.44 292 ARG A O 1
ATOM 2325 N N . LYS A 1 293 ? 62.305 1.884 -69.988 1.00 72.44 293 LYS A N 1
ATOM 2326 C CA . LYS A 1 293 ? 62.716 0.871 -70.979 1.00 72.44 293 LYS A CA 1
ATOM 2327 C C . LYS A 1 293 ? 62.174 1.157 -72.383 1.00 72.44 293 LYS A C 1
ATOM 2329 O O . LYS A 1 293 ? 62.906 0.986 -73.355 1.00 72.44 293 LYS A O 1
ATOM 2334 N N . VAL A 1 294 ? 60.914 1.585 -72.498 1.00 66.00 294 VAL A N 1
ATOM 2335 C CA . VAL A 1 294 ? 60.298 1.956 -73.788 1.00 66.00 294 VAL A CA 1
ATOM 2336 C C . VAL A 1 294 ? 60.966 3.205 -74.368 1.00 66.00 294 VAL A C 1
ATOM 2338 O O . VAL A 1 294 ? 61.271 3.244 -75.560 1.00 66.00 294 VAL A O 1
ATOM 2341 N N . TRP A 1 295 ? 61.258 4.198 -73.527 1.00 71.50 295 TRP A N 1
ATOM 2342 C CA . TRP A 1 295 ? 61.982 5.406 -73.914 1.00 71.50 295 TRP A CA 1
ATOM 2343 C C . TRP A 1 295 ? 63.394 5.099 -74.436 1.00 71.50 295 TRP A C 1
ATOM 2345 O O . TRP A 1 295 ? 63.761 5.560 -75.521 1.00 71.50 295 TRP A O 1
ATOM 2355 N N . ASP A 1 296 ? 64.152 4.266 -73.717 1.00 71.19 296 ASP A N 1
ATOM 2356 C CA . ASP A 1 296 ? 65.507 3.849 -74.097 1.00 71.19 296 ASP A CA 1
ATOM 2357 C C . ASP A 1 296 ? 65.509 3.015 -75.392 1.00 71.19 296 ASP A C 1
ATOM 2359 O O . ASP A 1 296 ? 66.379 3.184 -76.249 1.00 71.19 296 ASP A O 1
ATOM 2363 N N . ALA A 1 297 ? 64.513 2.143 -75.589 1.00 65.62 297 ALA A N 1
ATOM 2364 C CA . ALA A 1 297 ? 64.345 1.404 -76.840 1.00 65.62 297 ALA A CA 1
ATOM 2365 C C . ALA A 1 297 ? 64.026 2.342 -78.019 1.00 65.62 297 ALA A C 1
ATOM 2367 O O . ALA A 1 297 ? 64.615 2.209 -79.093 1.00 65.62 297 ALA A O 1
ATOM 2368 N N . GLY A 1 298 ? 63.154 3.335 -77.815 1.00 69.06 298 GLY A N 1
ATOM 2369 C CA . GLY A 1 298 ? 62.835 4.348 -78.823 1.00 69.06 298 GLY A CA 1
ATOM 2370 C C . GLY A 1 298 ? 64.020 5.257 -79.173 1.00 69.06 298 GLY A C 1
ATOM 2371 O O . GLY A 1 298 ? 64.151 5.690 -80.317 1.00 69.06 298 GLY A O 1
ATOM 2372 N N . GLN A 1 299 ? 64.907 5.537 -78.214 1.00 71.38 299 GLN A N 1
ATOM 2373 C CA . GLN A 1 299 ? 66.197 6.195 -78.465 1.00 71.38 299 GLN A CA 1
ATOM 2374 C C . GLN A 1 299 ? 67.079 5.348 -79.395 1.00 71.38 299 GLN A C 1
ATOM 2376 O O . GLN A 1 299 ? 67.455 5.821 -80.465 1.00 71.38 299 GLN A O 1
ATOM 2381 N N . ARG A 1 300 ? 67.285 4.063 -79.082 1.00 68.81 300 ARG A N 1
ATOM 2382 C CA . ARG A 1 300 ? 68.109 3.155 -79.906 1.00 68.81 300 ARG A CA 1
ATOM 2383 C C . ARG A 1 300 ? 67.585 2.978 -81.332 1.00 68.81 300 ARG A C 1
ATOM 2385 O O . ARG A 1 300 ? 68.374 2.896 -82.268 1.00 68.81 300 ARG A O 1
ATOM 2392 N N . VAL A 1 301 ? 66.263 2.936 -81.521 1.00 64.19 301 VAL A N 1
ATOM 2393 C CA . VAL A 1 301 ? 65.653 2.856 -82.862 1.00 64.19 301 VAL A CA 1
ATOM 2394 C C . VAL A 1 301 ? 65.908 4.134 -83.666 1.00 64.19 301 VAL A C 1
ATOM 2396 O O . VAL A 1 301 ? 66.201 4.052 -84.857 1.00 64.19 301 VAL A O 1
ATOM 2399 N N . ARG A 1 302 ? 65.848 5.313 -83.031 1.00 71.00 302 ARG A N 1
ATOM 2400 C CA . ARG A 1 302 ? 66.168 6.594 -83.684 1.00 71.00 302 ARG A CA 1
ATOM 2401 C C . ARG A 1 302 ? 67.646 6.687 -84.057 1.00 71.00 302 ARG A C 1
ATOM 2403 O O . ARG A 1 302 ? 67.949 7.039 -85.193 1.00 71.00 302 ARG A O 1
ATOM 2410 N N . GLU A 1 303 ? 68.542 6.287 -83.159 1.00 65.00 303 GLU A N 1
ATOM 2411 C CA . GLU A 1 303 ? 69.987 6.227 -83.418 1.00 65.00 303 GLU A CA 1
ATOM 2412 C C . GLU A 1 303 ? 70.330 5.246 -84.551 1.00 65.00 303 GLU A C 1
ATOM 2414 O O . GLU A 1 303 ? 71.101 5.577 -85.453 1.00 65.00 303 GLU A O 1
ATOM 2419 N N . ALA A 1 304 ? 69.710 4.060 -84.567 1.00 59.59 304 ALA A N 1
ATOM 2420 C CA . ALA A 1 304 ? 69.888 3.080 -85.638 1.00 59.59 304 ALA A CA 1
ATOM 2421 C C . ALA A 1 304 ? 69.335 3.582 -86.985 1.00 59.59 304 ALA A C 1
ATOM 2423 O O . ALA A 1 304 ? 69.984 3.421 -88.017 1.00 59.59 304 ALA A O 1
ATOM 2424 N N . ALA A 1 305 ? 68.169 4.237 -86.993 1.00 62.03 305 ALA A N 1
ATOM 2425 C CA . ALA A 1 305 ? 67.590 4.831 -88.199 1.00 62.03 305 ALA A CA 1
ATOM 2426 C C . ALA A 1 305 ? 68.442 5.990 -88.753 1.00 62.03 305 ALA A C 1
ATOM 2428 O O . ALA A 1 305 ? 68.579 6.130 -89.971 1.00 62.03 305 ALA A O 1
ATOM 2429 N N . GLU A 1 306 ? 69.058 6.797 -87.885 1.00 64.12 306 GLU A N 1
ATOM 2430 C CA . GLU A 1 306 ? 70.029 7.817 -88.292 1.00 64.12 306 GLU A CA 1
ATOM 2431 C C . GLU A 1 306 ? 71.334 7.213 -88.824 1.00 64.12 306 GLU A C 1
ATOM 2433 O O . GLU A 1 306 ? 71.869 7.711 -89.815 1.00 64.12 306 GLU A O 1
ATOM 2438 N N . ALA A 1 307 ? 71.823 6.118 -88.234 1.00 57.69 307 ALA A N 1
ATOM 2439 C CA . ALA A 1 307 ? 72.989 5.392 -88.739 1.00 57.69 307 ALA A CA 1
ATOM 2440 C C . ALA A 1 307 ? 72.745 4.821 -90.150 1.00 57.69 307 ALA A C 1
ATOM 2442 O O . ALA A 1 307 ? 73.621 4.906 -91.010 1.00 57.69 307 ALA A O 1
ATOM 2443 N N . ILE A 1 308 ? 71.531 4.329 -90.429 1.00 57.19 308 ILE A N 1
ATOM 2444 C CA . ILE A 1 308 ? 71.121 3.873 -91.768 1.00 57.19 308 ILE A CA 1
ATOM 2445 C C . ILE A 1 308 ? 71.100 5.037 -92.774 1.00 57.19 308 ILE A C 1
ATOM 2447 O O . ILE A 1 308 ? 71.546 4.863 -93.908 1.00 57.19 308 ILE A O 1
ATOM 2451 N N . ARG A 1 309 ? 70.653 6.240 -92.374 1.00 61.31 309 ARG A N 1
ATOM 2452 C CA . ARG A 1 309 ? 70.669 7.432 -93.250 1.00 61.31 309 ARG A CA 1
ATOM 2453 C C . ARG A 1 309 ? 72.077 7.907 -93.616 1.00 61.31 309 ARG A C 1
ATOM 2455 O O . ARG A 1 309 ? 72.230 8.534 -94.659 1.00 61.31 309 ARG A O 1
ATOM 2462 N N . ARG A 1 310 ? 73.095 7.628 -92.792 1.00 61.84 310 ARG A N 1
ATOM 2463 C CA . ARG A 1 310 ? 74.485 8.064 -93.043 1.00 61.84 310 ARG A CA 1
ATOM 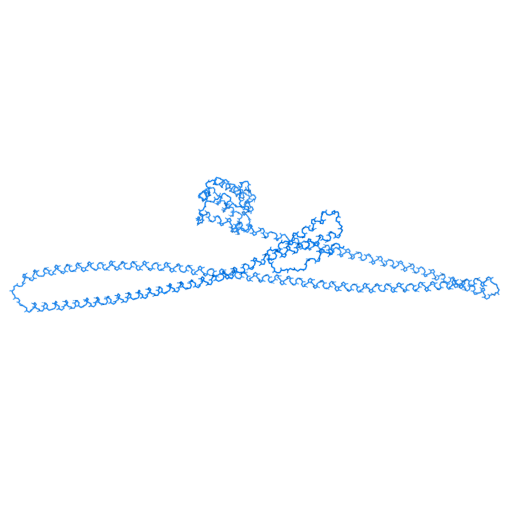2464 C C . ARG A 1 310 ? 75.264 7.157 -94.003 1.00 61.84 310 ARG A C 1
ATOM 2466 O O . ARG A 1 310 ? 76.250 7.618 -94.562 1.00 61.84 310 ARG A O 1
ATOM 2473 N N . GLY A 1 311 ? 74.773 5.946 -94.278 1.00 47.50 311 GLY A N 1
ATOM 2474 C CA . GLY A 1 311 ? 75.183 5.129 -95.422 1.00 47.50 311 GLY A CA 1
ATOM 2475 C C . GLY A 1 311 ? 76.561 4.445 -95.341 1.00 47.50 311 GLY A C 1
ATOM 2476 O O . GLY A 1 311 ? 77.572 5.057 -95.024 1.00 47.50 311 GLY A O 1
ATOM 2477 N N . ARG A 1 312 ? 76.568 3.184 -95.806 1.00 50.75 312 ARG A N 1
ATOM 2478 C CA . ARG A 1 312 ? 77.706 2.311 -96.179 1.00 50.7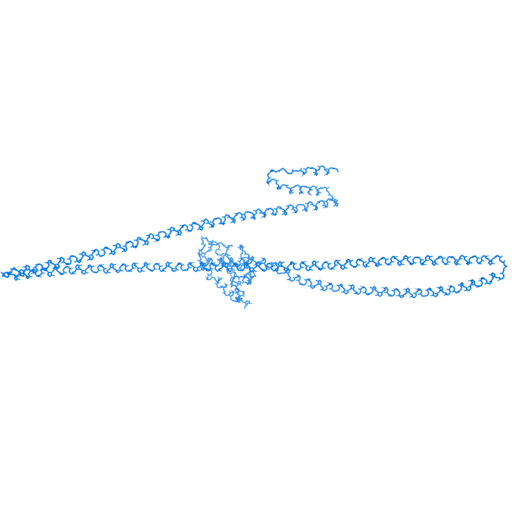5 312 ARG A CA 1
ATOM 2479 C C . ARG A 1 312 ? 78.475 1.602 -95.062 1.00 50.75 312 ARG A C 1
ATOM 2481 O O . ARG A 1 312 ? 79.677 1.775 -94.916 1.00 50.75 312 ARG A O 1
ATOM 2488 N N . ASP A 1 313 ? 77.797 0.656 -94.421 1.00 52.72 313 ASP A N 1
ATOM 2489 C CA . ASP A 1 313 ? 78.442 -0.580 -93.970 1.00 52.72 313 ASP A CA 1
ATOM 2490 C C . ASP A 1 313 ? 77.420 -1.739 -94.070 1.00 52.72 313 ASP A C 1
ATOM 2492 O O . ASP A 1 313 ? 76.324 -1.622 -93.507 1.00 52.72 313 ASP A O 1
ATOM 2496 N N . PRO A 1 314 ? 77.678 -2.829 -94.822 1.00 57.97 314 PRO A N 1
ATOM 2497 C CA . PRO A 1 314 ? 76.780 -3.990 -94.876 1.00 57.97 314 PRO A CA 1
ATOM 2498 C C . PRO A 1 314 ? 76.499 -4.602 -93.489 1.00 57.97 314 PRO A C 1
ATOM 2500 O O . PRO A 1 314 ? 75.416 -5.153 -93.270 1.00 57.97 314 PRO A O 1
ATOM 2503 N N . GLU A 1 315 ? 77.397 -4.410 -92.518 1.00 57.97 315 GLU A N 1
ATOM 2504 C CA . GLU A 1 315 ? 77.204 -4.796 -91.116 1.00 57.97 315 GLU A CA 1
ATOM 2505 C C . GLU A 1 315 ? 76.053 -4.010 -90.445 1.00 57.97 315 GLU A C 1
ATOM 2507 O O . GLU A 1 315 ? 75.311 -4.540 -89.614 1.00 57.97 315 GLU A O 1
ATOM 2512 N N . VAL A 1 316 ? 75.843 -2.749 -90.845 1.00 57.53 316 VAL A N 1
ATOM 2513 C CA . VAL A 1 316 ? 74.776 -1.873 -90.325 1.00 57.53 316 VAL A CA 1
ATOM 2514 C C . VAL A 1 316 ? 73.410 -2.277 -90.882 1.00 57.53 316 VAL A C 1
ATOM 2516 O O . VAL A 1 316 ? 72.417 -2.220 -90.159 1.00 57.53 316 VAL A O 1
ATOM 2519 N N . ILE A 1 317 ? 73.345 -2.777 -92.120 1.00 57.88 317 ILE A N 1
ATOM 2520 C CA . ILE A 1 317 ? 72.108 -3.327 -92.704 1.00 57.88 317 ILE A CA 1
ATOM 2521 C C . ILE A 1 317 ? 71.723 -4.647 -92.012 1.00 57.88 317 ILE A C 1
ATOM 2523 O O . ILE A 1 317 ? 70.539 -4.879 -91.754 1.00 57.88 317 ILE A O 1
ATOM 2527 N N . ARG A 1 318 ? 72.704 -5.486 -91.643 1.00 65.94 318 ARG A N 1
ATOM 2528 C CA . ARG A 1 318 ? 72.464 -6.697 -90.838 1.00 65.94 318 ARG A CA 1
ATOM 2529 C C . ARG A 1 318 ? 71.942 -6.351 -89.441 1.00 65.94 318 ARG A C 1
ATOM 2531 O O . ARG A 1 318 ? 70.902 -6.871 -89.047 1.00 65.94 318 ARG A O 1
ATOM 2538 N N . ARG A 1 319 ? 72.580 -5.403 -88.741 1.00 63.16 319 ARG A N 1
ATOM 2539 C CA . ARG A 1 319 ? 72.109 -4.910 -87.431 1.00 63.16 319 ARG A CA 1
ATOM 2540 C C . ARG A 1 319 ? 70.738 -4.239 -87.505 1.00 63.16 319 ARG A C 1
ATOM 2542 O O . ARG A 1 319 ? 69.962 -4.367 -86.569 1.00 63.16 319 ARG A O 1
ATOM 2549 N N . ALA A 1 320 ? 70.407 -3.569 -88.609 1.00 62.84 320 ALA A N 1
ATOM 2550 C CA . ALA A 1 320 ? 69.079 -3.004 -88.835 1.00 62.84 320 ALA A CA 1
ATOM 2551 C C . ALA A 1 320 ? 68.003 -4.086 -89.011 1.00 62.84 320 ALA A C 1
ATOM 2553 O O . ALA A 1 320 ? 66.915 -3.951 -88.458 1.00 62.84 320 ALA A O 1
ATOM 2554 N N . ARG A 1 321 ? 68.304 -5.180 -89.726 1.00 66.62 321 ARG A N 1
ATOM 2555 C CA . ARG A 1 321 ? 67.392 -6.331 -89.847 1.00 66.62 321 ARG A CA 1
ATOM 2556 C C . ARG A 1 321 ? 67.241 -7.086 -88.529 1.00 66.62 321 ARG A C 1
ATOM 2558 O O . ARG A 1 321 ? 66.121 -7.419 -88.167 1.00 66.62 321 ARG A O 1
ATOM 2565 N N . GLU A 1 322 ? 68.320 -7.277 -87.773 1.00 69.88 322 GLU A N 1
ATOM 2566 C CA . GLU A 1 322 ? 68.263 -7.852 -86.420 1.00 69.88 322 GLU A CA 1
ATOM 2567 C C . GLU A 1 322 ? 67.496 -6.935 -85.448 1.00 69.88 322 GLU A C 1
ATOM 2569 O O . GLU A 1 322 ? 66.697 -7.413 -84.644 1.00 69.88 322 GLU A O 1
ATOM 2574 N N . ALA A 1 323 ? 67.650 -5.610 -85.555 1.00 66.31 323 ALA A N 1
ATOM 2575 C CA . ALA A 1 323 ? 66.857 -4.629 -84.809 1.00 66.31 323 ALA A CA 1
ATOM 2576 C C . ALA A 1 323 ? 65.371 -4.656 -85.209 1.00 66.31 323 ALA A C 1
ATOM 2578 O O . ALA A 1 323 ? 64.499 -4.535 -84.355 1.00 66.31 323 ALA A O 1
ATOM 2579 N N . GLN A 1 324 ? 65.066 -4.862 -86.491 1.00 67.88 324 GLN A N 1
ATOM 2580 C CA . GLN A 1 324 ? 63.697 -4.990 -86.987 1.00 67.88 324 GLN A CA 1
ATOM 2581 C C . GLN A 1 324 ? 63.055 -6.322 -86.571 1.00 67.88 324 GLN A C 1
ATOM 2583 O O . GLN A 1 324 ? 61.880 -6.351 -86.216 1.00 67.88 324 GLN A O 1
ATOM 2588 N N . GLU A 1 325 ? 63.809 -7.421 -86.557 1.00 69.75 325 GLU A N 1
ATOM 2589 C CA . GLU A 1 325 ? 63.315 -8.722 -86.105 1.00 69.75 325 GLU A CA 1
ATOM 2590 C C . GLU A 1 325 ? 63.134 -8.750 -84.581 1.00 69.75 325 GLU A C 1
ATOM 2592 O O . GLU A 1 325 ? 62.124 -9.244 -84.084 1.00 69.75 325 GLU A O 1
ATOM 2597 N N . THR A 1 326 ? 64.052 -8.144 -83.822 1.00 69.44 326 THR A N 1
ATOM 2598 C CA . THR A 1 326 ? 63.879 -7.953 -82.372 1.00 69.44 326 THR A CA 1
ATOM 2599 C C . THR A 1 326 ? 62.743 -6.984 -82.049 1.00 69.44 326 THR A C 1
ATOM 2601 O O . THR A 1 326 ? 62.031 -7.219 -81.074 1.00 69.44 326 THR A O 1
ATOM 2604 N N . ALA A 1 327 ? 62.499 -5.965 -82.880 1.00 67.38 327 ALA A N 1
ATOM 2605 C CA . ALA A 1 327 ? 61.324 -5.102 -82.774 1.00 67.38 327 ALA A CA 1
ATOM 2606 C C . ALA A 1 327 ? 60.022 -5.851 -83.100 1.00 67.38 327 ALA A C 1
ATOM 2608 O O . ALA A 1 327 ? 59.047 -5.708 -82.378 1.00 67.38 327 ALA A O 1
ATOM 2609 N N . SER A 1 328 ? 59.999 -6.712 -84.120 1.00 68.25 328 SER A N 1
ATOM 2610 C CA . SER A 1 328 ? 58.811 -7.512 -84.444 1.00 68.25 328 SER A CA 1
ATOM 2611 C C . SER A 1 328 ? 58.523 -8.573 -83.373 1.00 68.25 328 SER A C 1
ATOM 2613 O O . SER A 1 328 ? 57.371 -8.755 -82.979 1.00 68.25 328 SER A O 1
ATOM 2615 N N . ARG A 1 329 ? 59.560 -9.219 -82.817 1.00 72.06 329 ARG A N 1
ATOM 2616 C CA . ARG A 1 329 ? 59.418 -10.129 -81.668 1.00 72.06 329 ARG A CA 1
ATOM 2617 C C . ARG A 1 329 ? 58.980 -9.389 -80.402 1.00 72.06 329 ARG A C 1
ATOM 2619 O O . ARG A 1 329 ? 58.174 -9.931 -79.651 1.00 72.06 329 ARG A O 1
ATOM 2626 N N . SER A 1 330 ? 59.462 -8.166 -80.164 1.00 69.56 330 SER A N 1
ATOM 2627 C CA . SER A 1 330 ? 59.017 -7.355 -79.024 1.00 69.56 330 SER A CA 1
ATOM 2628 C C . SER A 1 330 ? 57.592 -6.832 -79.208 1.00 69.56 330 SER A C 1
ATOM 2630 O O . SER A 1 330 ? 56.849 -6.787 -78.235 1.00 69.56 330 SER A O 1
ATOM 2632 N N . GLU A 1 331 ? 57.168 -6.531 -80.437 1.00 68.69 331 GLU A N 1
ATOM 2633 C CA . GLU A 1 331 ? 55.796 -6.132 -80.754 1.00 68.69 331 GLU A CA 1
ATOM 2634 C C . GLU A 1 331 ? 54.822 -7.314 -80.622 1.00 68.69 331 GLU A C 1
ATOM 2636 O O . GLU A 1 331 ? 53.752 -7.167 -80.035 1.00 68.69 331 GLU A O 1
ATOM 2641 N N . ALA A 1 332 ? 55.203 -8.512 -81.075 1.00 71.50 332 ALA A N 1
ATOM 2642 C CA . ALA A 1 332 ? 54.421 -9.732 -80.863 1.00 71.50 332 ALA A CA 1
ATOM 2643 C C . ALA A 1 332 ? 54.316 -10.092 -79.368 1.00 71.50 332 ALA A C 1
ATOM 2645 O O . ALA A 1 332 ? 53.227 -10.402 -78.883 1.00 71.50 332 ALA A O 1
ATOM 2646 N N . ALA A 1 333 ? 55.417 -9.973 -78.616 1.00 72.31 333 ALA A N 1
ATOM 2647 C CA . ALA A 1 333 ? 55.413 -10.147 -77.165 1.00 72.31 333 ALA A CA 1
ATOM 2648 C C . ALA A 1 333 ? 54.586 -9.061 -76.451 1.00 72.31 333 ALA A C 1
ATOM 2650 O O . ALA A 1 333 ? 53.897 -9.359 -75.479 1.00 72.31 333 ALA A O 1
ATOM 2651 N N . ALA A 1 334 ? 54.595 -7.818 -76.945 1.00 68.06 334 ALA A N 1
ATOM 2652 C CA . ALA A 1 334 ? 53.770 -6.734 -76.418 1.00 68.06 334 ALA A CA 1
ATOM 2653 C C . ALA A 1 334 ? 52.277 -6.978 -76.677 1.00 68.06 334 ALA A C 1
ATOM 2655 O O . ALA A 1 334 ? 51.469 -6.754 -75.780 1.00 68.06 334 ALA A O 1
ATOM 2656 N N . ARG A 1 335 ? 51.905 -7.505 -77.853 1.00 73.38 335 ARG A N 1
ATOM 2657 C CA . ARG A 1 335 ? 50.519 -7.900 -78.159 1.00 73.38 335 ARG A CA 1
ATOM 2658 C C . ARG A 1 335 ? 50.045 -9.043 -77.260 1.00 73.38 335 ARG A C 1
ATOM 2660 O O . ARG A 1 335 ? 48.966 -8.939 -76.688 1.00 73.38 335 ARG A O 1
ATOM 2667 N N . GLN A 1 336 ? 50.871 -10.071 -77.049 1.00 71.88 336 GLN A N 1
ATOM 2668 C CA . GLN A 1 336 ? 50.557 -11.153 -76.104 1.00 71.88 336 GLN A CA 1
ATOM 2669 C C . GLN A 1 336 ? 50.448 -10.649 -74.657 1.00 71.88 336 GLN A C 1
ATOM 2671 O O . GLN A 1 336 ? 49.514 -11.017 -73.949 1.00 71.88 336 GLN A O 1
ATOM 2676 N N . ALA A 1 337 ? 51.343 -9.756 -74.225 1.00 71.06 337 ALA A N 1
ATOM 2677 C CA . ALA A 1 337 ? 51.269 -9.138 -72.903 1.00 71.06 337 ALA A CA 1
ATOM 2678 C C . ALA A 1 337 ? 50.016 -8.259 -72.744 1.00 71.06 337 ALA A C 1
ATOM 2680 O O . ALA A 1 337 ? 49.426 -8.224 -71.667 1.00 71.06 337 ALA A O 1
ATOM 2681 N N . GLN A 1 338 ? 49.580 -7.580 -73.808 1.00 71.81 338 GLN A N 1
ATOM 2682 C CA . GLN A 1 338 ? 48.363 -6.771 -73.812 1.00 71.81 338 GLN A CA 1
ATOM 2683 C C . GLN A 1 338 ? 47.103 -7.646 -73.771 1.00 71.81 338 GLN A C 1
ATOM 2685 O O . GLN A 1 338 ? 46.185 -7.363 -73.001 1.00 71.81 338 GLN A O 1
ATOM 2690 N N . GLU A 1 339 ? 47.062 -8.749 -74.517 1.00 76.50 339 GLU A N 1
ATOM 2691 C CA . GLU A 1 339 ? 45.975 -9.731 -74.429 1.00 76.50 339 GLU A CA 1
ATOM 2692 C C . GLU A 1 339 ? 45.914 -10.390 -73.045 1.00 76.50 339 GLU A C 1
ATOM 2694 O O . GLU A 1 339 ? 44.842 -10.473 -72.444 1.00 76.50 339 GLU A O 1
ATOM 2699 N N . GLU A 1 340 ? 47.052 -10.778 -72.466 1.00 76.31 340 GLU A N 1
ATOM 2700 C CA . GLU A 1 340 ? 47.077 -11.355 -71.122 1.00 76.31 340 GLU A CA 1
ATOM 2701 C C . GLU A 1 340 ? 46.693 -10.324 -70.045 1.00 76.31 340 GLU A C 1
ATOM 2703 O O . GLU A 1 340 ? 45.952 -10.650 -69.116 1.00 76.31 340 GLU A O 1
ATOM 2708 N N . ALA A 1 341 ? 47.113 -9.062 -70.190 1.00 71.88 341 ALA A N 1
ATOM 2709 C CA . ALA A 1 341 ? 46.705 -7.972 -69.307 1.00 71.88 341 ALA A CA 1
ATOM 2710 C C . ALA A 1 341 ? 45.198 -7.691 -69.398 1.00 71.88 341 ALA A C 1
ATOM 2712 O O . ALA A 1 341 ? 44.549 -7.520 -68.368 1.00 71.88 341 ALA A O 1
ATOM 2713 N N . THR A 1 342 ? 44.613 -7.703 -70.601 1.00 75.69 342 THR A N 1
ATOM 2714 C CA . THR A 1 342 ? 43.156 -7.546 -70.763 1.00 75.69 342 THR A CA 1
ATOM 2715 C C . THR A 1 342 ? 42.381 -8.742 -70.209 1.00 75.69 342 THR A C 1
ATOM 2717 O O . THR A 1 342 ? 41.323 -8.545 -69.611 1.00 75.69 342 THR A O 1
ATOM 2720 N N . ARG A 1 343 ? 42.910 -9.969 -70.321 1.00 80.75 343 ARG A N 1
ATOM 2721 C CA . ARG A 1 343 ? 42.313 -11.154 -69.686 1.00 80.75 343 ARG A CA 1
ATOM 2722 C C . ARG A 1 343 ? 42.342 -11.045 -68.161 1.00 80.75 343 ARG A C 1
ATOM 2724 O O . ARG A 1 343 ? 41.298 -11.189 -67.532 1.00 80.75 343 ARG A O 1
ATOM 2731 N N . ARG A 1 344 ? 43.495 -10.697 -67.576 1.00 79.00 344 ARG A N 1
ATOM 2732 C CA . ARG A 1 344 ? 43.641 -10.486 -66.123 1.00 79.00 344 ARG A CA 1
ATOM 2733 C C . ARG A 1 344 ? 42.755 -9.348 -65.614 1.00 79.00 344 ARG A C 1
ATOM 2735 O O . ARG A 1 344 ? 42.124 -9.503 -64.577 1.00 79.00 344 ARG A O 1
ATOM 2742 N N . ALA A 1 345 ? 42.635 -8.249 -66.361 1.00 76.75 345 ALA A N 1
ATOM 2743 C CA . ALA A 1 345 ? 41.746 -7.142 -66.007 1.00 76.75 345 ALA A CA 1
ATOM 2744 C C . ALA A 1 345 ? 40.267 -7.566 -65.993 1.00 76.75 345 ALA A C 1
ATOM 2746 O O . ALA A 1 345 ? 39.533 -7.193 -65.081 1.00 76.75 345 ALA A O 1
ATOM 2747 N N . ARG A 1 346 ? 39.829 -8.389 -66.958 1.00 81.00 346 ARG A N 1
ATOM 2748 C CA . ARG A 1 346 ? 38.464 -8.946 -66.978 1.00 81.00 346 ARG A CA 1
ATOM 2749 C C . ARG A 1 346 ? 38.213 -9.907 -65.817 1.00 81.00 346 ARG A C 1
ATOM 2751 O O . ARG A 1 346 ? 37.145 -9.854 -65.214 1.00 81.00 346 ARG A O 1
ATOM 2758 N N . GLU A 1 347 ? 39.181 -10.759 -65.489 1.00 81.81 347 GLU A N 1
ATOM 2759 C CA . GLU A 1 347 ? 39.098 -11.678 -64.345 1.00 81.81 347 GLU A CA 1
ATOM 2760 C C . GLU A 1 347 ? 39.049 -10.919 -63.008 1.00 81.81 347 GLU A C 1
ATOM 2762 O O . GLU A 1 347 ? 38.228 -11.231 -62.146 1.00 81.81 347 GLU A O 1
ATOM 2767 N N . GLU A 1 348 ? 39.867 -9.879 -62.845 1.00 80.12 348 GLU A N 1
ATOM 2768 C CA . GLU A 1 348 ? 39.893 -9.049 -61.638 1.00 80.12 348 GLU A CA 1
ATOM 2769 C C . GLU A 1 348 ? 38.624 -8.195 -61.501 1.00 80.12 348 GLU A C 1
ATOM 2771 O O . GLU A 1 348 ? 38.075 -8.069 -60.405 1.00 80.12 348 GLU A O 1
ATOM 2776 N N . GLU A 1 349 ? 38.088 -7.674 -62.609 1.00 81.50 349 GLU A N 1
ATOM 2777 C CA . GLU A 1 349 ? 36.807 -6.968 -62.609 1.00 81.50 349 GLU A CA 1
ATOM 2778 C C . GLU A 1 349 ? 35.639 -7.908 -62.275 1.00 81.50 349 GLU A C 1
ATOM 2780 O O . GLU A 1 349 ? 34.775 -7.548 -61.470 1.00 81.50 349 GLU A O 1
ATOM 2785 N N . ALA A 1 350 ? 35.628 -9.130 -62.817 1.00 83.44 350 ALA A N 1
ATOM 2786 C CA . ALA A 1 350 ? 34.642 -10.150 -62.466 1.00 83.44 350 ALA A CA 1
ATOM 2787 C C . ALA A 1 350 ? 34.735 -10.537 -60.979 1.00 83.44 350 ALA A C 1
ATOM 2789 O O . ALA A 1 350 ? 33.714 -10.599 -60.290 1.00 83.44 350 ALA A O 1
ATOM 2790 N N . ALA A 1 351 ? 35.949 -10.706 -60.447 1.00 85.00 351 ALA A N 1
ATOM 2791 C CA . ALA A 1 351 ? 36.172 -10.974 -59.028 1.00 85.00 351 ALA A CA 1
ATOM 2792 C C . ALA A 1 351 ? 35.741 -9.796 -58.135 1.00 85.00 351 ALA A C 1
ATOM 2794 O O . ALA A 1 351 ? 35.176 -10.009 -57.058 1.00 85.00 351 ALA A O 1
ATOM 2795 N N . ARG A 1 352 ? 35.960 -8.548 -58.574 1.00 84.38 352 ARG A N 1
ATOM 2796 C CA . ARG A 1 352 ? 35.493 -7.345 -57.870 1.00 84.38 352 ARG A CA 1
ATOM 2797 C C . ARG A 1 352 ? 33.968 -7.301 -57.813 1.00 84.38 352 ARG A C 1
ATOM 2799 O O . ARG A 1 352 ? 33.425 -7.112 -56.729 1.00 84.38 352 ARG A O 1
ATOM 2806 N N . ARG A 1 353 ? 33.290 -7.545 -58.941 1.00 83.50 353 ARG A N 1
ATOM 2807 C CA . ARG A 1 353 ? 31.819 -7.600 -59.008 1.00 83.50 353 ARG A CA 1
ATOM 2808 C C . ARG A 1 353 ? 31.253 -8.707 -58.116 1.00 83.50 353 ARG A C 1
ATOM 2810 O O . ARG A 1 353 ? 30.319 -8.451 -57.366 1.00 83.50 353 ARG A O 1
ATOM 2817 N N . ALA A 1 354 ? 31.866 -9.893 -58.106 1.00 85.19 354 ALA A N 1
ATOM 2818 C CA . ALA A 1 354 ? 31.448 -10.992 -57.233 1.00 85.19 354 ALA A CA 1
ATOM 2819 C C . ALA A 1 354 ? 31.589 -10.651 -55.735 1.00 85.19 354 ALA A C 1
ATOM 2821 O O . ALA A 1 354 ? 30.702 -10.962 -54.940 1.00 85.19 354 ALA A O 1
ATOM 2822 N N . ARG A 1 355 ? 32.676 -9.971 -55.336 1.00 83.50 355 ARG A N 1
ATOM 2823 C CA . ARG A 1 355 ? 32.867 -9.504 -53.948 1.00 83.50 355 ARG A CA 1
ATOM 2824 C C . ARG A 1 355 ? 31.864 -8.423 -53.556 1.00 83.50 355 ARG A C 1
ATOM 2826 O O . ARG A 1 355 ? 31.375 -8.435 -52.430 1.00 83.50 355 ARG A O 1
ATOM 2833 N N . GLU A 1 356 ? 31.565 -7.501 -54.463 1.00 84.44 356 GLU A N 1
ATOM 2834 C CA . GLU A 1 356 ? 30.595 -6.430 -54.234 1.00 84.44 356 GLU A CA 1
ATOM 2835 C C . GLU A 1 356 ? 29.169 -6.979 -54.104 1.00 84.44 356 GLU A C 1
ATOM 2837 O O . GLU A 1 356 ? 28.438 -6.591 -53.194 1.00 84.44 356 GLU A O 1
ATOM 2842 N N . GLU A 1 357 ? 28.798 -7.956 -54.933 1.00 85.31 357 GLU A N 1
ATOM 2843 C CA . GLU A 1 357 ? 27.495 -8.615 -54.849 1.00 85.31 357 GLU A CA 1
ATOM 2844 C C . GLU A 1 357 ? 27.355 -9.459 -53.572 1.00 85.31 357 GLU A C 1
ATOM 2846 O O . GLU A 1 357 ? 26.324 -9.390 -52.901 1.00 85.31 357 GLU A O 1
ATOM 2851 N N . ALA A 1 358 ? 28.405 -10.184 -53.170 1.00 84.62 358 ALA A N 1
ATOM 2852 C CA . ALA A 1 358 ? 28.431 -10.901 -51.895 1.00 84.62 358 ALA A CA 1
ATOM 2853 C C . ALA A 1 358 ? 28.322 -9.943 -50.693 1.00 84.62 358 ALA A C 1
ATOM 2855 O O . ALA A 1 358 ? 27.577 -10.209 -49.751 1.00 84.62 358 ALA A O 1
ATOM 2856 N N . ALA A 1 359 ? 29.007 -8.795 -50.741 1.00 86.25 359 ALA A N 1
ATOM 2857 C CA . ALA A 1 359 ? 28.905 -7.768 -49.707 1.00 86.25 359 ALA A CA 1
ATOM 2858 C C . ALA A 1 359 ? 27.510 -7.124 -49.660 1.00 86.25 359 ALA A C 1
ATOM 2860 O O . ALA A 1 359 ? 27.020 -6.815 -48.573 1.00 86.25 359 ALA A O 1
ATOM 2861 N N . ARG A 1 360 ? 26.851 -6.939 -50.813 1.00 85.12 360 ARG A N 1
ATOM 2862 C CA . ARG A 1 360 ? 25.471 -6.439 -50.876 1.00 85.12 360 ARG A CA 1
ATOM 2863 C C . ARG A 1 360 ? 24.497 -7.426 -50.234 1.00 85.12 360 ARG A C 1
ATOM 2865 O O . ARG A 1 360 ? 23.734 -7.017 -49.366 1.00 85.12 360 ARG A O 1
ATOM 2872 N N . ARG A 1 361 ? 24.591 -8.717 -50.576 1.00 86.69 361 ARG A N 1
ATOM 2873 C CA . ARG A 1 361 ? 23.755 -9.774 -49.975 1.00 86.69 361 ARG A CA 1
ATOM 2874 C C . ARG A 1 361 ? 23.952 -9.871 -48.459 1.00 86.69 361 ARG A C 1
ATOM 2876 O O . ARG A 1 361 ? 22.973 -9.904 -47.726 1.00 86.69 361 ARG A O 1
ATOM 2883 N N . ALA A 1 362 ? 25.194 -9.798 -47.975 1.00 84.94 362 ALA A N 1
ATOM 2884 C CA . ALA A 1 362 ? 25.475 -9.809 -46.536 1.00 84.94 362 ALA A CA 1
ATOM 2885 C C . ALA A 1 362 ? 24.865 -8.601 -45.794 1.00 84.94 362 ALA A C 1
ATOM 2887 O O . ALA A 1 362 ? 24.380 -8.743 -44.673 1.00 84.94 362 ALA A O 1
ATOM 2888 N N . ARG A 1 363 ? 24.857 -7.410 -46.413 1.00 84.31 363 ARG A N 1
ATOM 2889 C CA . ARG A 1 363 ? 24.213 -6.215 -45.837 1.00 84.31 363 ARG A CA 1
ATOM 2890 C C . ARG A 1 363 ? 22.690 -6.332 -45.812 1.00 84.31 363 ARG A C 1
ATOM 2892 O O . ARG A 1 363 ? 22.081 -5.893 -44.842 1.00 84.31 363 ARG A O 1
ATOM 2899 N N . GLU A 1 364 ? 22.085 -6.910 -46.847 1.00 84.88 364 GLU A N 1
ATOM 2900 C CA . GLU A 1 364 ? 20.639 -7.162 -46.902 1.00 84.88 364 GLU A CA 1
ATOM 2901 C C . GLU A 1 364 ? 20.208 -8.196 -45.844 1.00 84.88 364 GLU A C 1
ATOM 2903 O O . GLU A 1 364 ? 19.244 -7.968 -45.111 1.00 84.88 364 GLU A O 1
ATOM 2908 N N . GLU A 1 365 ? 20.962 -9.284 -45.669 1.00 84.06 365 GLU A N 1
ATOM 2909 C CA . GLU A 1 365 ? 20.718 -10.272 -44.606 1.00 84.06 365 GLU A CA 1
ATOM 2910 C C . GLU A 1 365 ? 20.899 -9.681 -43.196 1.00 84.06 365 GLU A C 1
ATOM 2912 O O . GLU A 1 365 ? 20.098 -9.936 -42.297 1.00 84.06 365 GLU A O 1
ATOM 2917 N N . GLU A 1 366 ? 21.909 -8.834 -42.976 1.00 84.56 366 GLU A N 1
ATOM 2918 C CA . GLU A 1 366 ? 22.081 -8.176 -41.677 1.00 84.56 366 GLU A CA 1
ATOM 2919 C C . GLU A 1 366 ? 20.972 -7.145 -41.401 1.00 84.56 366 GLU A C 1
ATOM 2921 O O . GLU A 1 366 ? 20.493 -7.044 -40.270 1.00 84.56 366 GLU A O 1
ATOM 2926 N N . ALA A 1 367 ? 20.522 -6.409 -42.423 1.00 84.12 367 ALA A N 1
ATOM 2927 C CA . ALA A 1 367 ? 19.417 -5.460 -42.301 1.00 84.12 367 ALA A CA 1
ATOM 2928 C C . ALA A 1 367 ? 18.090 -6.162 -41.976 1.00 84.12 367 ALA A C 1
ATOM 2930 O O . ALA A 1 367 ? 17.362 -5.709 -41.095 1.00 84.12 367 ALA A O 1
ATOM 2931 N N . THR A 1 368 ? 17.801 -7.294 -42.626 1.00 83.94 368 THR A N 1
ATOM 2932 C CA . THR A 1 368 ? 16.602 -8.097 -42.325 1.00 83.94 368 THR A CA 1
ATOM 2933 C C . THR A 1 368 ? 16.655 -8.699 -40.921 1.00 83.94 368 THR A C 1
ATOM 2935 O O . THR A 1 368 ? 15.652 -8.650 -40.208 1.00 83.94 368 THR A O 1
ATOM 2938 N N . ARG A 1 369 ? 17.823 -9.175 -40.460 1.00 84.25 369 ARG A N 1
ATOM 2939 C CA . ARG A 1 369 ? 17.987 -9.660 -39.078 1.00 84.25 369 ARG A CA 1
ATOM 2940 C C . ARG A 1 369 ? 17.765 -8.550 -38.048 1.00 84.25 369 ARG A C 1
ATOM 2942 O O . ARG A 1 369 ? 17.030 -8.759 -37.088 1.00 84.25 369 ARG A O 1
ATOM 2949 N N . ARG A 1 370 ? 18.338 -7.360 -38.269 1.00 82.19 370 ARG A N 1
ATOM 2950 C CA . ARG A 1 370 ? 18.137 -6.197 -37.384 1.00 82.19 370 ARG A CA 1
ATOM 2951 C C . ARG A 1 370 ? 16.684 -5.730 -37.358 1.00 82.19 370 ARG A C 1
ATOM 2953 O O . ARG A 1 370 ? 16.190 -5.413 -36.285 1.00 82.19 370 ARG A O 1
ATOM 2960 N N . ALA A 1 371 ? 15.992 -5.729 -38.498 1.00 81.19 371 ALA A N 1
ATOM 2961 C CA . ALA A 1 371 ? 14.572 -5.381 -38.553 1.00 81.19 371 ALA A CA 1
ATOM 2962 C C . ALA A 1 371 ? 13.712 -6.365 -37.738 1.00 81.19 371 ALA A C 1
ATOM 2964 O O . ALA A 1 371 ? 12.853 -5.937 -36.970 1.00 81.19 371 ALA A O 1
ATOM 2965 N N . HIS A 1 372 ? 13.989 -7.670 -37.836 1.00 77.75 372 HIS A N 1
ATOM 2966 C CA . HIS A 1 372 ? 13.309 -8.686 -37.028 1.00 77.75 372 HIS A CA 1
ATOM 2967 C C . HIS A 1 372 ? 13.599 -8.549 -35.523 1.00 77.75 372 HIS A C 1
ATOM 2969 O O . HIS A 1 372 ? 12.685 -8.700 -34.711 1.00 77.75 372 HIS A O 1
ATOM 2975 N N . GLU A 1 373 ? 14.847 -8.256 -35.143 1.00 79.06 373 GLU A N 1
ATOM 2976 C CA . GLU A 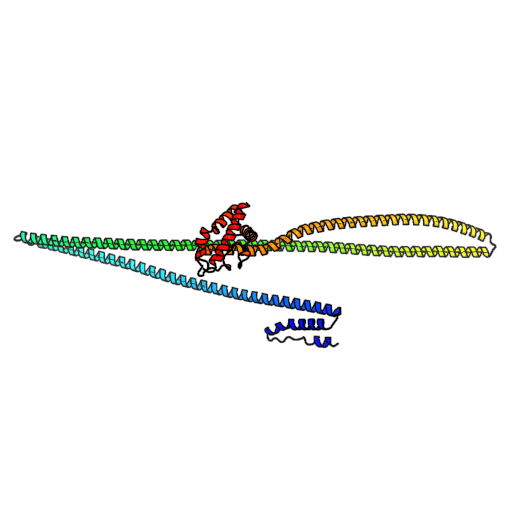1 373 ? 15.238 -8.011 -33.747 1.00 79.06 373 GLU A CA 1
ATOM 2977 C C . GLU A 1 373 ? 14.583 -6.735 -33.185 1.00 79.06 373 GLU A C 1
ATOM 2979 O O . GLU A 1 373 ? 14.077 -6.755 -32.063 1.00 79.06 373 GLU A O 1
ATOM 2984 N N . GLU A 1 374 ? 14.520 -5.648 -33.962 1.00 79.31 374 GLU A N 1
ATOM 2985 C CA . GLU A 1 374 ? 13.869 -4.395 -33.554 1.00 79.31 374 GLU A CA 1
ATOM 2986 C C . GLU A 1 374 ? 12.346 -4.555 -33.431 1.00 79.31 374 GLU A C 1
ATOM 2988 O O . GLU A 1 374 ? 11.746 -4.054 -32.481 1.00 79.31 374 GLU A O 1
ATOM 2993 N N . GLU A 1 375 ? 11.700 -5.293 -34.337 1.00 77.94 375 GLU A N 1
ATOM 2994 C CA . GLU A 1 375 ? 10.265 -5.567 -34.236 1.00 77.94 375 GLU A CA 1
ATOM 2995 C C . GLU A 1 375 ? 9.939 -6.462 -33.028 1.00 77.94 375 GLU A C 1
ATOM 2997 O O . GLU A 1 375 ? 8.961 -6.215 -32.316 1.00 77.94 375 GLU A O 1
ATOM 3002 N N . ALA A 1 376 ? 10.781 -7.459 -32.735 1.00 74.38 376 ALA A N 1
ATOM 3003 C CA . ALA A 1 376 ? 10.656 -8.272 -31.527 1.00 74.38 376 ALA A CA 1
ATOM 3004 C C . ALA A 1 376 ? 10.842 -7.430 -30.250 1.00 74.38 376 ALA A C 1
ATOM 3006 O O . ALA A 1 376 ? 10.040 -7.553 -29.321 1.00 74.38 376 ALA A O 1
ATOM 3007 N N . ALA A 1 377 ? 11.829 -6.526 -30.233 1.00 73.31 377 ALA A N 1
ATOM 3008 C CA . ALA A 1 377 ? 12.059 -5.599 -29.126 1.00 73.31 377 ALA A CA 1
ATOM 3009 C C . ALA A 1 377 ? 10.866 -4.650 -28.915 1.00 73.31 377 ALA A C 1
ATOM 3011 O O . ALA A 1 377 ? 10.370 -4.525 -27.793 1.00 73.31 377 ALA A O 1
ATOM 3012 N N . ARG A 1 378 ? 10.312 -4.072 -29.992 1.00 71.88 378 ARG A N 1
ATOM 3013 C CA . ARG A 1 378 ? 9.112 -3.217 -29.927 1.00 71.88 378 ARG A CA 1
ATOM 3014 C C . ARG A 1 378 ? 7.885 -3.957 -29.398 1.00 71.88 378 ARG A C 1
ATOM 3016 O O . ARG A 1 378 ? 7.107 -3.368 -28.652 1.00 71.88 378 ARG A O 1
ATOM 3023 N N . ARG A 1 379 ? 7.706 -5.242 -29.729 1.00 68.81 379 ARG A N 1
ATOM 3024 C CA . ARG A 1 379 ? 6.610 -6.059 -29.170 1.00 68.81 379 ARG A CA 1
ATOM 3025 C C . ARG A 1 379 ? 6.778 -6.291 -27.666 1.00 68.81 379 ARG A C 1
ATOM 3027 O O . ARG A 1 379 ? 5.792 -6.239 -26.928 1.00 68.81 379 ARG A O 1
ATOM 3034 N N . THR A 1 380 ? 8.009 -6.498 -27.195 1.00 62.72 380 THR A N 1
ATOM 3035 C CA . THR A 1 380 ? 8.283 -6.659 -25.758 1.00 62.72 380 THR A CA 1
ATOM 3036 C C . THR A 1 380 ? 8.182 -5.348 -24.975 1.00 62.72 380 THR A C 1
ATOM 3038 O O . THR A 1 380 ? 7.617 -5.344 -23.884 1.00 62.72 380 THR A O 1
ATOM 3041 N N . GLU A 1 381 ? 8.649 -4.227 -25.531 1.00 57.28 381 GLU A N 1
ATOM 3042 C CA . GLU A 1 381 ? 8.592 -2.910 -24.879 1.00 57.28 381 GLU A CA 1
ATOM 3043 C C . GLU A 1 381 ? 7.177 -2.310 -24.904 1.00 57.28 381 GLU A C 1
ATOM 3045 O O . GLU A 1 381 ? 6.718 -1.758 -23.902 1.00 57.28 381 GLU A O 1
ATOM 3050 N N . GLY A 1 382 ? 6.431 -2.501 -25.999 1.00 53.81 382 GLY A N 1
ATOM 3051 C CA . GLY A 1 382 ? 5.029 -2.087 -26.105 1.00 53.81 382 GLY A CA 1
ATOM 3052 C C . GLY A 1 382 ? 4.102 -2.807 -25.119 1.00 53.81 382 GLY A C 1
ATOM 3053 O O . GLY A 1 382 ? 3.112 -2.228 -24.680 1.00 53.81 382 GLY A O 1
ATOM 3054 N N . SER A 1 383 ? 4.455 -4.028 -24.704 1.00 53.34 383 SER A N 1
ATOM 3055 C CA . SER A 1 383 ? 3.691 -4.781 -23.700 1.00 53.34 383 SER A CA 1
ATOM 3056 C C . SER A 1 383 ? 3.968 -4.316 -22.262 1.00 53.34 383 SER A C 1
ATOM 3058 O O . SER A 1 383 ? 3.098 -4.445 -21.409 1.00 53.34 383 SER A O 1
ATOM 3060 N N . GLN A 1 384 ? 5.140 -3.734 -21.975 1.00 47.97 384 GLN A N 1
ATOM 3061 C CA . GLN A 1 384 ? 5.499 -3.278 -20.620 1.00 47.97 384 GLN A CA 1
ATOM 3062 C C . GLN A 1 384 ? 5.028 -1.849 -20.314 1.00 47.97 384 GLN A C 1
ATOM 3064 O O . GLN A 1 384 ? 4.726 -1.527 -19.165 1.00 47.97 384 GLN A O 1
ATOM 3069 N N . HIS A 1 385 ? 4.914 -0.984 -21.325 1.00 44.94 385 HIS A N 1
ATOM 3070 C CA . HIS A 1 385 ? 4.502 0.409 -21.120 1.00 44.94 385 HIS A CA 1
ATOM 3071 C C . HIS A 1 385 ? 2.986 0.624 -20.978 1.00 44.94 385 HIS A C 1
ATOM 3073 O O . HIS A 1 385 ? 2.573 1.708 -20.565 1.00 44.94 385 HIS A O 1
ATOM 3079 N N . HIS A 1 386 ? 2.151 -0.381 -21.262 1.00 46.34 386 HIS A N 1
ATOM 3080 C CA . HIS A 1 386 ? 0.694 -0.260 -21.119 1.00 46.34 386 HIS A CA 1
ATOM 3081 C C . HIS A 1 386 ? 0.156 -0.644 -19.728 1.00 46.34 386 HIS A C 1
ATOM 3083 O O . HIS A 1 386 ? -0.975 -0.292 -19.402 1.00 46.34 386 HIS A O 1
ATOM 3089 N N . GLU A 1 387 ? 0.957 -1.280 -18.864 1.00 45.06 387 GLU A N 1
ATOM 3090 C CA . GLU A 1 387 ? 0.510 -1.682 -17.517 1.00 45.06 387 GLU A CA 1
ATOM 3091 C C . GLU A 1 387 ? 0.766 -0.622 -16.426 1.00 45.06 387 GLU A C 1
ATOM 3093 O O . GLU A 1 387 ? 0.095 -0.614 -15.393 1.00 45.06 387 GLU A O 1
ATOM 3098 N N . PHE A 1 388 ? 1.694 0.316 -16.639 1.00 44.00 388 PHE A N 1
ATOM 3099 C CA . PHE A 1 388 ? 2.124 1.259 -15.594 1.00 44.00 388 PHE A CA 1
ATOM 3100 C C . PHE A 1 388 ? 1.197 2.469 -15.343 1.00 44.00 388 PHE A C 1
ATOM 3102 O O . PHE A 1 388 ? 1.002 2.812 -14.174 1.00 44.00 388 PHE A O 1
ATOM 3109 N N . PRO A 1 389 ? 0.562 3.110 -16.349 1.00 50.88 389 PRO A N 1
ATOM 3110 C CA . PRO A 1 389 ? -0.379 4.207 -16.088 1.00 50.88 389 PRO A CA 1
ATOM 3111 C C . PRO A 1 389 ? -1.657 3.740 -15.374 1.00 50.88 389 PRO A C 1
ATOM 3113 O O . PRO A 1 389 ? -2.265 4.500 -14.617 1.00 50.88 389 PRO A O 1
ATOM 3116 N N . HIS A 1 390 ? -2.045 2.473 -15.567 1.00 53.09 390 HIS A N 1
ATOM 3117 C CA . HIS A 1 390 ? -3.233 1.893 -14.945 1.00 53.09 390 HIS A CA 1
ATOM 3118 C C . HIS A 1 390 ? -3.090 1.692 -13.431 1.00 53.09 390 HIS A C 1
ATOM 3120 O O . HIS A 1 390 ? -4.089 1.787 -12.723 1.00 53.09 390 HIS A O 1
ATOM 3126 N N . GLN A 1 391 ? -1.879 1.491 -12.897 1.00 60.00 391 GLN A N 1
ATOM 3127 C CA . GLN A 1 391 ? -1.693 1.279 -11.454 1.00 60.00 391 GLN A CA 1
ATOM 3128 C C . GLN A 1 391 ? -1.945 2.542 -10.619 1.00 60.00 391 GLN A C 1
ATOM 3130 O O . GLN A 1 391 ? -2.596 2.467 -9.576 1.00 60.00 391 GLN A O 1
ATOM 3135 N N . ALA A 1 392 ? -1.484 3.711 -11.076 1.00 60.34 392 ALA A N 1
ATOM 3136 C CA . ALA A 1 392 ? -1.693 4.963 -10.345 1.00 60.34 392 ALA A CA 1
ATOM 3137 C C . ALA A 1 392 ? -3.172 5.391 -10.359 1.00 60.34 392 ALA A C 1
ATOM 3139 O O . ALA A 1 392 ? -3.730 5.715 -9.309 1.00 60.34 392 ALA A O 1
ATOM 3140 N N . ALA A 1 393 ? -3.829 5.308 -11.524 1.00 64.81 393 ALA A N 1
ATOM 3141 C CA . ALA A 1 393 ? -5.269 5.539 -11.643 1.00 64.81 393 ALA A CA 1
ATOM 3142 C C . ALA A 1 393 ? -6.074 4.528 -10.802 1.00 64.81 393 ALA A C 1
ATOM 3144 O O . ALA A 1 393 ? -7.016 4.908 -10.105 1.00 64.81 393 ALA A O 1
ATOM 3145 N N . SER A 1 394 ? -5.642 3.260 -10.768 1.00 76.31 394 SER A N 1
ATOM 3146 C CA . SER A 1 394 ? -6.268 2.214 -9.953 1.00 76.31 394 SER A CA 1
ATOM 3147 C C . SER A 1 394 ? -6.216 2.516 -8.455 1.00 76.31 394 SER A C 1
ATOM 3149 O O . SER A 1 394 ? -7.186 2.218 -7.760 1.00 76.31 394 SER A O 1
ATOM 3151 N N . HIS A 1 395 ? -5.129 3.094 -7.933 1.00 83.62 395 HIS A N 1
ATOM 3152 C CA . HIS A 1 395 ? -5.036 3.398 -6.501 1.00 83.62 395 HIS A CA 1
ATOM 3153 C C . HIS A 1 395 ? -6.044 4.478 -6.084 1.00 83.62 395 HIS A C 1
ATOM 3155 O O . HIS A 1 395 ? -6.730 4.339 -5.071 1.00 83.62 395 HIS A O 1
ATOM 3161 N N . GLN A 1 396 ? -6.207 5.527 -6.894 1.00 86.56 396 GLN A N 1
ATOM 3162 C CA . GLN A 1 396 ? -7.198 6.568 -6.620 1.00 86.56 396 GLN A CA 1
ATOM 3163 C C . GLN A 1 396 ? -8.631 6.015 -6.688 1.00 86.56 396 GLN A C 1
ATOM 3165 O O . GLN A 1 396 ? -9.440 6.285 -5.800 1.00 86.56 396 GLN A O 1
ATOM 3170 N N . MET A 1 397 ? -8.938 5.189 -7.693 1.00 90.94 397 MET A N 1
ATOM 3171 C CA . MET A 1 397 ? -10.238 4.514 -7.820 1.00 90.94 397 MET A CA 1
ATOM 3172 C C . MET A 1 397 ? -10.521 3.579 -6.631 1.00 90.94 397 MET A C 1
ATOM 3174 O O . MET A 1 397 ? -11.644 3.529 -6.122 1.00 90.94 397 MET A O 1
ATOM 3178 N N . GLN A 1 398 ? -9.498 2.889 -6.122 1.00 91.44 398 GLN A N 1
ATOM 3179 C CA . GLN A 1 398 ? -9.609 2.052 -4.929 1.00 91.44 398 GLN A CA 1
ATOM 3180 C C . GLN A 1 398 ? -9.938 2.879 -3.677 1.00 91.44 398 GLN A C 1
ATOM 3182 O O . GLN A 1 398 ? -10.811 2.484 -2.901 1.00 91.44 398 GLN A O 1
ATOM 3187 N N . LEU A 1 399 ? -9.308 4.048 -3.502 1.00 91.62 399 LEU A N 1
ATOM 3188 C CA . LEU A 1 399 ? -9.636 4.972 -2.410 1.00 91.62 399 LEU A CA 1
ATOM 3189 C C . LEU A 1 399 ? -11.093 5.449 -2.494 1.00 91.62 399 LEU A C 1
ATOM 3191 O O . LEU A 1 399 ? -11.788 5.446 -1.479 1.00 91.62 399 LEU A O 1
ATOM 3195 N N . PHE A 1 400 ? -11.598 5.772 -3.690 1.00 94.62 400 PHE A N 1
ATOM 3196 C CA . PHE A 1 400 ? -13.014 6.120 -3.874 1.00 94.62 400 PHE A CA 1
ATOM 3197 C C . PHE A 1 400 ? -13.955 4.985 -3.449 1.00 94.62 400 PHE A C 1
ATOM 3199 O O . PHE A 1 400 ? -14.939 5.234 -2.751 1.00 94.62 400 PHE A O 1
ATOM 3206 N N . CYS A 1 401 ? -13.639 3.736 -3.802 1.00 95.25 401 CYS A N 1
ATOM 3207 C CA . CYS A 1 401 ? -14.428 2.574 -3.386 1.00 95.25 401 CYS A CA 1
ATOM 3208 C C . CYS A 1 401 ? -14.441 2.390 -1.859 1.00 95.25 401 CYS A C 1
ATOM 3210 O O . CYS A 1 401 ? -15.484 2.079 -1.284 1.00 95.25 401 CYS A O 1
ATOM 3212 N N . GLN A 1 402 ? -13.301 2.599 -1.193 1.00 94.94 402 GLN A N 1
ATOM 3213 C CA . GLN A 1 402 ? -13.209 2.521 0.269 1.00 94.94 402 GLN A CA 1
ATOM 3214 C C . GLN A 1 402 ? -14.037 3.619 0.941 1.00 94.94 402 GLN A C 1
ATOM 3216 O O . GLN A 1 402 ? -14.828 3.329 1.837 1.00 94.94 402 GLN A O 1
ATOM 3221 N N . VAL A 1 403 ? -13.907 4.866 0.475 1.00 94.44 403 VAL A N 1
ATOM 3222 C CA . VAL A 1 403 ? -14.690 6.002 0.986 1.00 94.44 403 VAL A CA 1
ATOM 3223 C C . VAL A 1 403 ? -16.188 5.761 0.797 1.00 94.44 403 VAL A C 1
ATOM 3225 O O . VAL A 1 403 ? -16.968 6.039 1.705 1.00 94.44 403 VAL A O 1
ATOM 3228 N N . TYR A 1 404 ? -16.599 5.197 -0.341 1.00 96.56 404 TYR A N 1
ATOM 3229 C CA . TYR A 1 404 ? -17.987 4.816 -0.592 1.00 96.56 404 TYR A CA 1
ATOM 3230 C C . TYR A 1 404 ? -18.514 3.812 0.449 1.00 96.56 404 TYR A C 1
ATOM 3232 O O . TYR A 1 404 ? -19.575 4.047 1.027 1.00 96.56 404 TYR A O 1
ATOM 3240 N N . GLU A 1 405 ? -17.787 2.723 0.736 1.00 95.50 405 GLU A N 1
ATOM 3241 C CA . GLU A 1 405 ? -18.236 1.734 1.733 1.00 95.50 405 GLU A CA 1
ATOM 3242 C C . GLU A 1 405 ? -18.225 2.280 3.162 1.00 95.50 405 GLU A C 1
ATOM 3244 O O . GLU A 1 405 ? -19.133 1.976 3.940 1.00 95.50 405 GLU A O 1
ATOM 3249 N N . LEU A 1 406 ? -17.235 3.107 3.508 1.00 94.31 406 LEU A N 1
ATOM 3250 C CA . LEU A 1 406 ? -17.163 3.762 4.814 1.00 94.31 406 LEU A CA 1
ATOM 3251 C C . LEU A 1 406 ? -18.367 4.682 5.025 1.00 94.31 406 LEU A C 1
ATOM 3253 O O . LEU A 1 406 ? -19.103 4.497 5.993 1.00 94.31 406 LEU A O 1
ATOM 3257 N N . LYS A 1 407 ? -18.648 5.577 4.070 1.00 94.38 407 LYS A N 1
ATOM 3258 C CA . LYS A 1 407 ? -19.816 6.468 4.133 1.00 94.38 407 LYS A CA 1
ATOM 3259 C C . LYS A 1 407 ? -21.128 5.686 4.212 1.00 94.38 407 LYS A C 1
ATOM 3261 O O . LYS A 1 407 ? -22.010 6.033 4.991 1.00 94.38 407 LYS A O 1
ATOM 3266 N N . TRP A 1 408 ? -21.266 4.594 3.459 1.00 95.00 408 TRP A N 1
ATOM 3267 C CA . TRP A 1 408 ? -22.445 3.725 3.558 1.00 95.00 408 TRP A CA 1
ATOM 3268 C C . TRP A 1 408 ? -22.574 3.024 4.909 1.00 95.00 408 TRP A C 1
ATOM 3270 O O . TRP A 1 408 ? -23.689 2.782 5.371 1.00 95.00 408 TRP A O 1
ATOM 3280 N N . THR A 1 409 ? -21.456 2.675 5.536 1.00 94.44 409 THR A N 1
ATOM 3281 C CA . THR A 1 409 ? -21.442 2.077 6.873 1.00 94.44 409 THR A CA 1
ATOM 3282 C C . THR A 1 409 ? -21.850 3.106 7.924 1.00 94.44 409 THR A C 1
ATOM 3284 O O . THR A 1 409 ? -22.689 2.803 8.769 1.00 94.44 409 THR A O 1
ATOM 3287 N N . GLU A 1 410 ? -21.338 4.334 7.836 1.00 94.12 410 GLU A N 1
ATOM 3288 C CA . GLU A 1 410 ? -21.711 5.449 8.718 1.00 94.12 410 GLU A CA 1
ATOM 3289 C C . GLU A 1 410 ? -23.198 5.810 8.601 1.00 94.12 410 GLU A C 1
ATOM 3291 O O . GLU A 1 410 ? -23.880 5.944 9.619 1.00 94.12 410 GLU A O 1
ATOM 3296 N N . LEU A 1 411 ? -23.729 5.866 7.373 1.00 94.38 411 LEU A N 1
ATOM 3297 C CA . LEU A 1 411 ? -25.153 6.111 7.109 1.00 94.38 411 LEU A CA 1
ATOM 3298 C C . LEU A 1 411 ? -26.071 5.027 7.698 1.00 94.38 411 LEU A C 1
ATOM 3300 O O . LEU A 1 411 ? -27.223 5.310 8.007 1.00 94.38 411 LEU A O 1
ATOM 3304 N N . LYS A 1 412 ? -25.586 3.786 7.854 1.00 93.38 412 LYS A N 1
ATOM 3305 C CA . LYS A 1 412 ? -26.360 2.677 8.441 1.00 93.38 412 LYS A CA 1
ATOM 3306 C C . LYS A 1 412 ? -26.285 2.634 9.962 1.00 93.38 412 LYS A C 1
ATOM 3308 O O . LYS A 1 412 ? -27.270 2.285 10.606 1.00 93.38 412 LYS A O 1
ATOM 3313 N N . THR A 1 413 ? -25.109 2.895 10.528 1.00 90.56 413 THR A N 1
ATOM 3314 C CA . THR A 1 413 ? -24.855 2.701 11.964 1.00 90.56 413 THR A CA 1
ATOM 3315 C C . THR A 1 413 ? -25.209 3.916 12.805 1.00 90.56 413 THR A C 1
ATOM 3317 O O . THR A 1 413 ? -25.366 3.774 14.013 1.00 90.56 413 THR A O 1
ATOM 3320 N N . ASN A 1 414 ? -25.362 5.095 12.192 1.00 80.62 414 ASN A N 1
ATOM 3321 C CA . ASN A 1 414 ? -25.699 6.352 12.868 1.00 80.62 414 ASN A CA 1
ATOM 3322 C C . ASN A 1 414 ? -24.694 6.787 13.943 1.00 80.62 414 ASN A C 1
ATOM 3324 O O . ASN A 1 414 ? -25.007 7.669 14.737 1.00 80.62 414 ASN A O 1
ATOM 3328 N N . ALA A 1 415 ? -23.507 6.181 13.979 1.00 76.00 415 ALA A N 1
ATOM 3329 C CA . ALA A 1 415 ? -22.581 6.318 15.096 1.00 76.00 415 ALA A CA 1
ATOM 3330 C C . ALA A 1 415 ? -21.853 7.676 15.140 1.00 76.00 415 ALA A C 1
ATOM 3332 O O . ALA A 1 415 ? -21.362 8.047 16.202 1.00 76.00 415 ALA A O 1
ATOM 3333 N N . SER A 1 416 ? -21.789 8.403 14.014 1.00 71.44 416 SER A N 1
ATOM 3334 C CA . SER A 1 416 ? -20.866 9.544 13.853 1.00 71.44 416 SER A CA 1
ATOM 3335 C C . SER A 1 416 ? -21.444 10.765 13.122 1.00 71.44 416 SER A C 1
ATOM 3337 O O . SER A 1 416 ? -20.722 11.732 12.889 1.00 71.44 416 SER A O 1
ATOM 3339 N N . LEU A 1 417 ? -22.711 10.734 12.695 1.00 81.50 417 LEU A N 1
ATOM 3340 C CA . LEU A 1 417 ? -23.302 11.821 11.905 1.00 81.50 417 LEU A CA 1
ATOM 3341 C C . LEU A 1 417 ? -23.982 12.843 12.821 1.00 81.50 417 LEU A C 1
ATOM 3343 O O . LEU A 1 417 ? -25.193 12.787 13.026 1.00 81.50 417 LEU A O 1
ATOM 3347 N N . ASP A 1 418 ? -23.187 13.777 13.348 1.00 81.00 418 ASP A N 1
ATOM 3348 C CA . ASP A 1 418 ? -23.679 14.939 14.108 1.00 81.00 418 ASP A CA 1
ATOM 3349 C C . ASP A 1 418 ? -24.375 15.976 13.208 1.00 81.00 418 ASP A C 1
ATOM 3351 O O . ASP A 1 418 ? -25.123 16.829 13.684 1.00 81.00 418 ASP A O 1
ATOM 3355 N N . HIS A 1 419 ? -24.130 15.913 11.896 1.00 85.50 419 HIS A N 1
ATOM 3356 C CA . HIS A 1 419 ? -24.681 16.831 10.908 1.00 85.50 419 HIS A CA 1
ATOM 3357 C C . HIS A 1 419 ? -25.463 16.096 9.821 1.00 85.50 419 HIS A C 1
ATOM 3359 O O . HIS A 1 419 ? -25.185 14.952 9.460 1.00 85.50 419 HIS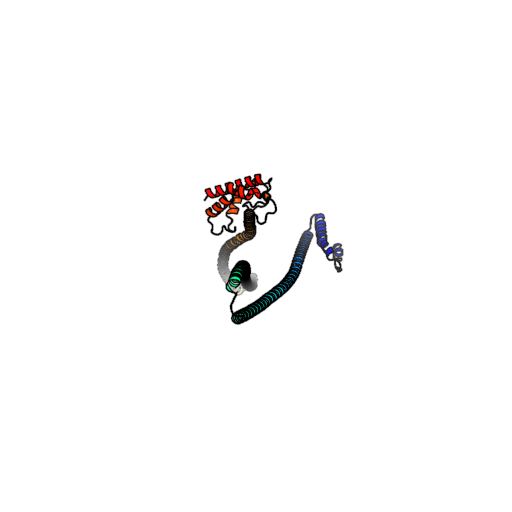 A O 1
ATOM 3365 N N . SER A 1 420 ? -26.450 16.806 9.286 1.00 93.25 420 SER A N 1
ATOM 3366 C CA . SER A 1 420 ? -27.252 16.366 8.156 1.00 93.25 420 SER A CA 1
ATOM 3367 C C . SER A 1 420 ? -26.423 16.409 6.866 1.00 93.25 420 SER A C 1
ATOM 3369 O O . SER A 1 420 ? -25.860 17.455 6.526 1.00 93.25 420 SER A O 1
ATOM 3371 N N . VAL A 1 421 ? -26.379 15.289 6.144 1.00 96.38 421 VAL A N 1
ATOM 3372 C CA . VAL A 1 421 ? -25.572 15.091 4.929 1.00 96.38 421 VAL A CA 1
ATOM 3373 C C . VAL A 1 421 ? -26.163 15.891 3.766 1.00 96.38 421 VAL A C 1
ATOM 3375 O O . VAL A 1 421 ? -27.376 15.850 3.533 1.00 96.38 421 VAL A O 1
ATOM 3378 N N . ALA A 1 422 ? -25.322 16.635 3.046 1.00 97.06 422 ALA A N 1
ATOM 3379 C CA . ALA A 1 422 ? -25.729 17.373 1.850 1.00 97.06 422 ALA A CA 1
ATOM 3380 C C . ALA A 1 422 ? -25.736 16.480 0.593 1.00 97.06 422 ALA A C 1
ATOM 3382 O O . ALA A 1 422 ? -25.040 15.464 0.531 1.00 97.06 422 ALA A O 1
ATOM 3383 N N . PHE A 1 423 ? -26.476 16.871 -0.451 1.00 97.31 423 PHE A N 1
ATOM 3384 C CA . PHE A 1 423 ? -26.604 16.094 -1.701 1.00 97.31 423 PHE A CA 1
ATOM 3385 C C . PHE A 1 423 ? -25.243 15.708 -2.306 1.00 97.31 423 PHE A C 1
ATOM 3387 O O . PHE A 1 423 ? -25.024 14.566 -2.701 1.00 97.31 423 PHE A O 1
ATOM 3394 N N . HIS A 1 424 ? -24.315 16.662 -2.350 1.00 96.94 424 HIS A N 1
ATOM 3395 C CA . HIS A 1 424 ? -23.006 16.510 -2.983 1.00 96.94 424 HIS A CA 1
ATOM 3396 C C . HIS A 1 424 ? -22.010 15.679 -2.151 1.00 96.94 424 HIS A C 1
ATOM 3398 O O . HIS A 1 424 ? -20.984 15.241 -2.670 1.00 96.94 424 HIS A O 1
ATOM 3404 N N . GLU A 1 425 ? -22.310 15.447 -0.870 1.00 95.50 425 GLU A N 1
ATOM 3405 C CA . GLU A 1 425 ? -21.513 14.618 0.040 1.00 95.50 425 GLU A CA 1
ATOM 3406 C C . GLU A 1 425 ? -21.945 13.144 0.008 1.00 95.50 425 GLU A C 1
ATOM 3408 O O . GLU A 1 425 ? -21.200 12.271 0.477 1.00 95.50 425 GLU A O 1
ATOM 3413 N N . PHE A 1 426 ? -23.129 12.864 -0.549 1.00 97.00 426 PHE A N 1
ATOM 3414 C CA . PHE A 1 426 ? -23.731 11.539 -0.574 1.00 97.00 426 PHE A CA 1
ATOM 3415 C C . PHE A 1 426 ? -22.912 10.552 -1.434 1.00 97.00 426 PHE A C 1
ATOM 3417 O O . PHE A 1 426 ? -22.534 10.880 -2.562 1.00 97.00 426 PHE A O 1
ATOM 3424 N N . PRO A 1 427 ? -22.622 9.329 -0.942 1.00 96.81 427 PRO A N 1
ATOM 3425 C CA . PRO A 1 427 ? -21.780 8.357 -1.639 1.00 96.81 427 PRO A CA 1
ATOM 3426 C C . PRO A 1 427 ? -22.541 7.650 -2.772 1.00 96.81 427 PRO A C 1
ATOM 3428 O O . PRO A 1 427 ? -22.981 6.504 -2.636 1.00 96.81 427 PRO A O 1
ATOM 3431 N N . PHE A 1 428 ? -22.701 8.315 -3.912 1.00 97.75 428 PHE A N 1
ATOM 3432 C CA . PHE A 1 428 ? -23.188 7.669 -5.133 1.00 97.75 428 PHE A CA 1
ATOM 3433 C C . PHE A 1 428 ? -22.126 6.708 -5.708 1.00 97.75 428 PHE A C 1
ATOM 3435 O O . PHE A 1 428 ? -20.931 6.938 -5.515 1.00 97.75 428 PHE A O 1
ATOM 3442 N N . PRO A 1 429 ? -22.521 5.620 -6.400 1.00 97.25 429 PRO A N 1
ATOM 3443 C CA . PRO A 1 429 ? -21.595 4.602 -6.886 1.00 97.25 429 PRO A CA 1
ATOM 3444 C C . PRO A 1 429 ? -20.940 5.068 -8.194 1.00 97.25 429 PRO A C 1
ATOM 3446 O O . PRO A 1 429 ? -21.270 4.576 -9.269 1.00 97.25 429 PRO A O 1
ATOM 3449 N N . MET A 1 430 ? -20.072 6.078 -8.106 1.00 96.50 430 MET A N 1
ATOM 3450 C CA . MET A 1 430 ? -19.338 6.676 -9.224 1.00 96.50 430 MET A CA 1
ATOM 3451 C C . MET A 1 430 ? -17.956 7.154 -8.757 1.00 96.50 430 MET A C 1
ATOM 3453 O O . MET A 1 430 ? -17.783 7.530 -7.601 1.00 96.50 430 MET A O 1
ATOM 3457 N N . PHE A 1 431 ? -16.975 7.194 -9.662 1.00 95.19 431 PHE A N 1
ATOM 3458 C CA . PHE A 1 431 ? -15.620 7.693 -9.363 1.00 95.19 431 PHE A CA 1
ATOM 3459 C C . PHE A 1 431 ? -15.497 9.224 -9.341 1.00 95.19 431 PHE A C 1
ATOM 3461 O O . PHE A 1 431 ? -14.432 9.754 -9.036 1.00 95.19 431 PHE A O 1
ATOM 3468 N N . VAL A 1 432 ? -16.580 9.940 -9.655 1.00 90.00 432 VAL A N 1
ATOM 3469 C CA . VAL A 1 432 ? -16.649 11.403 -9.604 1.00 90.00 432 VAL A CA 1
ATOM 3470 C C . VAL A 1 432 ? -17.459 11.796 -8.372 1.00 90.00 432 VAL A C 1
ATOM 3472 O O . VAL A 1 432 ? -18.644 11.488 -8.282 1.00 90.00 432 VAL A O 1
ATOM 3475 N N . CYS A 1 433 ? -16.804 12.443 -7.411 1.00 84.25 433 CYS A N 1
ATOM 3476 C CA . CYS A 1 433 ? -17.413 12.994 -6.204 1.00 84.25 433 CYS A CA 1
ATOM 3477 C C . CYS A 1 433 ? -16.647 14.276 -5.835 1.00 84.25 433 CYS A C 1
ATOM 3479 O O . CYS A 1 433 ? -15.413 14.235 -5.830 1.00 84.25 433 CYS A O 1
ATOM 3481 N N . PRO A 1 434 ? -17.319 15.391 -5.501 1.00 91.94 434 PRO A N 1
ATOM 3482 C CA . PRO A 1 434 ? -18.767 15.561 -5.315 1.00 91.94 434 PRO A CA 1
ATOM 3483 C C . PRO A 1 434 ? -19.576 15.582 -6.623 1.00 91.94 434 PRO A C 1
ATOM 3485 O O . PRO A 1 434 ? -19.057 15.976 -7.660 1.00 91.94 434 PRO A O 1
ATOM 3488 N N . ILE A 1 435 ? -20.853 15.189 -6.554 1.00 94.44 435 ILE A N 1
ATOM 3489 C CA . ILE A 1 435 ? -21.811 15.306 -7.669 1.00 94.44 435 ILE A CA 1
ATOM 3490 C C . ILE A 1 435 ? -22.666 16.541 -7.451 1.00 94.44 435 ILE A C 1
ATOM 3492 O O . ILE A 1 435 ? -23.241 16.730 -6.376 1.00 94.44 435 ILE A O 1
ATOM 3496 N N . THR A 1 436 ? -22.769 17.374 -8.479 1.00 95.44 436 THR A N 1
ATOM 3497 C CA . THR A 1 436 ? -23.530 18.624 -8.399 1.00 95.44 436 THR A CA 1
ATOM 3498 C C . THR A 1 436 ? -24.858 18.533 -9.134 1.00 95.44 436 THR A C 1
ATOM 3500 O O . THR A 1 436 ? -25.848 19.113 -8.673 1.00 95.44 436 THR A O 1
ATOM 3503 N N . ASP A 1 437 ? -24.923 17.739 -10.204 1.00 96.25 437 ASP A N 1
ATOM 3504 C CA . ASP A 1 437 ? -26.108 17.583 -11.043 1.00 96.25 437 ASP A CA 1
ATOM 3505 C C . ASP A 1 437 ? -26.539 16.115 -11.230 1.00 96.25 437 ASP A C 1
ATOM 3507 O O . ASP A 1 437 ? -25.740 15.182 -11.220 1.00 96.25 437 ASP A O 1
ATOM 3511 N N . LEU A 1 438 ? -27.841 15.907 -11.427 1.00 97.69 438 LEU A N 1
ATOM 3512 C CA . LEU A 1 438 ? -28.444 14.599 -11.680 1.00 97.69 438 LEU A CA 1
ATOM 3513 C C . LEU A 1 438 ? -28.011 14.013 -13.028 1.00 97.69 438 LEU A C 1
ATOM 3515 O O . LEU A 1 438 ? -27.947 12.791 -13.161 1.00 97.69 438 LEU A O 1
ATOM 3519 N N . ALA A 1 439 ? -27.694 14.863 -14.010 1.00 96.94 439 ALA A N 1
ATOM 3520 C CA . ALA A 1 439 ? -27.219 14.437 -15.326 1.00 96.94 439 ALA A CA 1
ATOM 3521 C C . ALA A 1 439 ? -25.858 13.718 -15.271 1.00 96.94 439 ALA A C 1
ATOM 3523 O O . ALA A 1 439 ? -25.523 12.953 -16.175 1.00 96.94 439 ALA A O 1
ATOM 3524 N N . GLU A 1 440 ? -25.083 13.919 -14.200 1.00 95.94 440 GLU A N 1
ATOM 3525 C CA . GLU A 1 440 ? -23.795 13.252 -14.007 1.00 95.94 440 GLU A CA 1
ATOM 3526 C C . GLU A 1 440 ? -23.940 11.752 -13.697 1.00 95.94 440 GLU A C 1
ATOM 3528 O O . GLU A 1 440 ? -22.974 11.000 -13.870 1.00 95.94 440 GLU A O 1
ATOM 3533 N N . ILE A 1 441 ? -25.131 11.317 -13.261 1.00 97.88 441 ILE A N 1
ATOM 3534 C CA . ILE A 1 441 ? -25.457 9.923 -12.951 1.00 97.88 441 ILE A CA 1
ATOM 3535 C C . ILE A 1 441 ? -25.860 9.209 -14.239 1.00 97.88 441 ILE A C 1
ATOM 3537 O O . ILE A 1 441 ? -27.021 9.221 -14.652 1.00 97.88 441 ILE A O 1
ATOM 3541 N N . SER A 1 442 ? -24.885 8.560 -14.872 1.00 98.00 442 SER A N 1
ATOM 3542 C CA . SER A 1 442 ? -25.083 7.808 -16.109 1.00 98.00 442 SER A CA 1
ATOM 3543 C C . SER A 1 442 ? -24.934 6.301 -15.908 1.00 98.00 442 SER A C 1
ATOM 3545 O O . SER A 1 442 ? -24.269 5.828 -14.984 1.00 98.00 442 SER A O 1
ATOM 3547 N N . TYR A 1 443 ? -25.539 5.540 -16.822 1.00 98.31 443 TYR A N 1
ATOM 3548 C CA . TYR A 1 443 ? -25.473 4.080 -16.839 1.00 98.31 443 TYR A CA 1
ATOM 3549 C C . TYR A 1 443 ? -24.032 3.553 -16.824 1.00 98.31 443 TYR A C 1
ATOM 3551 O O . TYR A 1 443 ? -23.698 2.700 -16.003 1.00 98.31 443 TYR A O 1
ATOM 3559 N N . GLU A 1 444 ? -23.170 4.100 -17.687 1.00 97.69 444 GLU A N 1
ATOM 3560 C CA . GLU A 1 444 ? -21.784 3.639 -17.818 1.00 97.69 444 GLU A CA 1
ATOM 3561 C C . GLU A 1 444 ? -20.952 3.943 -16.570 1.00 97.69 444 GLU A C 1
ATOM 3563 O O . GLU A 1 444 ? -20.194 3.086 -16.132 1.00 97.69 444 GLU A O 1
ATOM 3568 N N . ARG A 1 445 ? -21.148 5.104 -15.928 1.00 97.25 445 ARG A N 1
ATOM 3569 C CA . ARG A 1 445 ? -20.418 5.460 -14.699 1.00 97.25 445 ARG A CA 1
ATOM 3570 C C . ARG A 1 445 ? -20.787 4.560 -13.525 1.00 97.25 445 ARG A C 1
ATOM 3572 O O . ARG A 1 445 ? -19.910 4.119 -12.786 1.00 97.25 445 ARG A O 1
ATOM 3579 N N . VAL A 1 446 ? -22.079 4.258 -13.374 1.00 98.06 446 VAL A N 1
ATOM 3580 C CA . VAL A 1 446 ? -22.553 3.316 -12.349 1.00 98.06 446 VAL A CA 1
ATOM 3581 C C . VAL A 1 446 ? -22.024 1.910 -12.639 1.00 98.06 446 VAL A C 1
ATOM 3583 O O . VAL A 1 446 ? -21.533 1.237 -11.736 1.00 98.06 446 VAL A O 1
ATOM 3586 N N . ARG A 1 447 ? -22.073 1.464 -13.899 1.00 97.62 447 ARG A N 1
ATOM 3587 C CA . ARG A 1 447 ? -21.547 0.159 -14.322 1.00 97.62 447 ARG A CA 1
ATOM 3588 C C . ARG A 1 447 ? -20.051 0.021 -14.037 1.00 97.62 447 ARG A C 1
ATOM 3590 O O . ARG A 1 447 ? -19.640 -1.005 -13.498 1.00 97.62 447 ARG A O 1
ATOM 3597 N N . GLU A 1 448 ? -19.264 1.029 -14.401 1.00 96.50 448 GLU A N 1
ATOM 3598 C CA . GLU A 1 448 ? -17.813 1.062 -14.202 1.00 96.50 448 GLU A CA 1
ATOM 3599 C C . GLU A 1 448 ? -17.459 0.949 -12.716 1.00 96.50 448 GLU A C 1
ATOM 3601 O O . GLU A 1 448 ? -16.631 0.123 -12.337 1.00 96.50 448 GLU A O 1
ATOM 3606 N N . PHE A 1 449 ? -18.143 1.709 -11.858 1.00 97.19 449 PHE A N 1
ATOM 3607 C CA . PHE A 1 449 ? -17.917 1.672 -10.416 1.00 97.19 449 PHE A CA 1
ATOM 3608 C C . PHE A 1 449 ? -18.308 0.331 -9.784 1.00 97.19 449 PHE A C 1
ATOM 3610 O O . PHE A 1 449 ? -17.551 -0.237 -8.996 1.00 97.19 449 PHE A O 1
ATOM 3617 N N . LEU A 1 450 ? -19.490 -0.197 -10.120 1.00 97.00 450 LEU A N 1
ATOM 3618 C CA . LEU A 1 450 ? -20.004 -1.418 -9.495 1.00 97.00 450 LEU A CA 1
ATOM 3619 C C . LEU A 1 450 ? -19.149 -2.652 -9.796 1.00 97.00 450 LEU A C 1
ATOM 3621 O O . LEU A 1 450 ? -19.057 -3.537 -8.942 1.00 97.00 450 LEU A O 1
ATOM 3625 N N . PHE A 1 451 ? -18.535 -2.706 -10.980 1.00 96.25 451 PHE A N 1
ATOM 3626 C CA . PHE A 1 451 ? -17.706 -3.829 -11.430 1.00 96.25 451 PHE A CA 1
ATOM 3627 C C . PHE A 1 451 ? -16.209 -3.536 -11.418 1.00 96.25 451 PHE A C 1
ATOM 3629 O O . PHE A 1 451 ? -15.432 -4.265 -12.037 1.00 96.25 451 PHE A O 1
ATOM 3636 N N . PHE A 1 452 ? -15.787 -2.496 -10.708 1.00 95.06 452 PHE A N 1
ATOM 3637 C CA . PHE A 1 452 ? -14.374 -2.219 -10.539 1.00 95.06 452 PHE A CA 1
ATOM 3638 C C . PHE A 1 452 ? -13.688 -3.354 -9.768 1.00 95.06 452 PHE A C 1
ATOM 3640 O O . PHE A 1 452 ? -14.073 -3.681 -8.644 1.00 95.06 452 PHE A O 1
ATOM 3647 N N . TYR A 1 453 ? -12.665 -3.960 -10.377 1.00 92.12 453 TYR A N 1
ATOM 3648 C CA . TYR A 1 453 ? -12.051 -5.203 -9.892 1.00 92.12 453 TYR A CA 1
ATOM 3649 C C . TYR A 1 453 ? -11.416 -5.080 -8.501 1.00 92.12 453 TYR A C 1
ATOM 3651 O O . TYR A 1 453 ? -11.362 -6.066 -7.775 1.00 92.12 453 TYR A O 1
ATOM 3659 N N . ALA A 1 454 ? -10.956 -3.884 -8.120 1.00 90.12 454 ALA A N 1
ATOM 3660 C CA . ALA A 1 454 ? -10.325 -3.622 -6.826 1.00 90.12 454 ALA A CA 1
ATOM 3661 C C . ALA A 1 454 ? -11.290 -3.007 -5.793 1.00 90.12 454 ALA A C 1
ATOM 3663 O O . ALA A 1 454 ? -10.855 -2.423 -4.796 1.00 90.12 454 ALA A O 1
ATOM 3664 N N . ARG A 1 455 ? -12.611 -3.096 -6.013 1.00 93.62 455 ARG A N 1
ATOM 3665 C CA . ARG A 1 455 ? -13.602 -2.652 -5.028 1.00 93.62 455 ARG A CA 1
ATOM 3666 C C . ARG A 1 455 ? -13.625 -3.618 -3.826 1.00 93.62 455 ARG A C 1
ATOM 3668 O O . ARG A 1 455 ? -13.789 -4.824 -4.009 1.00 93.62 455 ARG A O 1
ATOM 3675 N N . PRO A 1 456 ? -13.539 -3.130 -2.577 1.00 91.00 456 PRO A N 1
ATOM 3676 C CA . PRO A 1 456 ? -13.617 -4.003 -1.410 1.00 91.00 456 PRO A CA 1
ATOM 3677 C C . PRO A 1 456 ? -14.916 -4.818 -1.386 1.00 91.00 456 PRO A C 1
ATOM 3679 O O . PRO A 1 456 ? -16.013 -4.280 -1.537 1.00 91.00 456 PRO A O 1
ATOM 3682 N N . GLY A 1 457 ? -14.798 -6.132 -1.191 1.00 87.56 457 GLY A N 1
ATOM 3683 C CA . GLY A 1 457 ? -15.945 -7.024 -1.031 1.00 87.56 457 GLY A CA 1
ATOM 3684 C C . GLY A 1 457 ? -16.671 -7.426 -2.319 1.00 87.56 457 GLY A C 1
ATOM 3685 O O . GLY A 1 457 ? -17.700 -8.096 -2.200 1.00 87.56 457 GLY A O 1
ATOM 3686 N N . VAL A 1 458 ? -16.181 -7.061 -3.514 1.00 91.69 458 VAL A N 1
ATOM 3687 C CA . VAL A 1 458 ? -16.615 -7.702 -4.778 1.00 91.69 458 VAL A CA 1
ATOM 3688 C C . VAL A 1 458 ? -15.726 -8.878 -5.178 1.00 91.69 458 VAL A C 1
ATOM 3690 O O . VAL A 1 458 ? -16.127 -9.689 -6.009 1.00 91.69 458 VAL A O 1
ATOM 3693 N N . GLU A 1 459 ? -14.550 -9.001 -4.560 1.00 87.38 459 GLU A N 1
ATOM 3694 C CA . GLU A 1 459 ? -13.650 -10.139 -4.734 1.00 87.38 459 GLU A CA 1
ATOM 3695 C C . GLU A 1 459 ? -14.411 -11.446 -4.472 1.00 87.38 459 GLU A C 1
ATOM 3697 O O . GLU A 1 459 ? -15.026 -11.629 -3.420 1.00 87.38 459 GLU A O 1
ATOM 3702 N N . ASN A 1 460 ? -14.390 -12.347 -5.455 1.00 91.31 460 ASN A N 1
ATOM 3703 C CA . ASN A 1 460 ? -15.076 -13.645 -5.448 1.00 91.31 460 ASN A CA 1
ATOM 3704 C C . ASN A 1 460 ? -16.611 -13.611 -5.521 1.00 91.31 460 ASN A C 1
ATOM 3706 O O . ASN A 1 460 ? -17.231 -14.669 -5.426 1.00 91.31 460 ASN A O 1
ATOM 3710 N N . LYS A 1 461 ? -17.239 -12.447 -5.724 1.00 95.75 461 LYS A N 1
ATOM 3711 C CA . LYS A 1 461 ? -18.683 -12.374 -5.977 1.00 95.75 461 LYS A CA 1
ATOM 3712 C C . LYS A 1 461 ? -18.979 -12.414 -7.463 1.00 95.75 461 LYS A C 1
ATOM 3714 O O . LYS A 1 461 ? -18.316 -11.769 -8.275 1.00 95.75 461 LYS A O 1
ATOM 3719 N N . THR A 1 462 ? -20.032 -13.129 -7.829 1.00 96.25 462 THR A N 1
ATOM 3720 C CA . THR A 1 462 ? -20.519 -13.108 -9.209 1.00 96.25 462 THR A CA 1
ATOM 3721 C C . THR A 1 462 ? -21.150 -11.751 -9.536 1.00 96.25 462 THR A C 1
ATOM 3723 O O . THR A 1 462 ? -21.683 -11.063 -8.661 1.00 96.25 462 THR A O 1
ATOM 3726 N N . ARG A 1 463 ? -21.171 -11.374 -10.823 1.00 96.75 463 ARG A N 1
ATOM 3727 C CA . ARG A 1 463 ? -21.840 -10.146 -11.303 1.00 96.75 463 ARG A CA 1
ATOM 3728 C C . ARG A 1 463 ? -23.273 -10.025 -10.759 1.00 96.75 463 ARG A C 1
ATOM 3730 O O . ARG A 1 463 ? -23.695 -8.955 -10.328 1.00 96.75 463 ARG A O 1
ATOM 3737 N N . LYS A 1 464 ? -23.991 -11.152 -10.713 1.00 97.19 464 LYS A N 1
ATOM 3738 C CA . LYS A 1 464 ? -25.362 -11.266 -10.201 1.00 97.19 464 LYS A CA 1
ATOM 3739 C C . LYS A 1 464 ? -25.457 -11.032 -8.691 1.00 97.19 464 LYS A C 1
ATOM 3741 O O . LYS A 1 464 ? -26.407 -10.402 -8.238 1.00 97.19 464 LYS A O 1
ATOM 3746 N N . GLU A 1 465 ? -24.499 -11.516 -7.905 1.00 97.38 465 GLU A N 1
ATOM 3747 C CA . GLU A 1 465 ? -24.449 -11.288 -6.452 1.00 97.38 465 GLU A CA 1
ATOM 3748 C C . GLU A 1 465 ? -24.158 -9.829 -6.106 1.00 97.38 465 GLU A C 1
ATOM 3750 O O . GLU A 1 465 ? -24.815 -9.272 -5.225 1.00 97.38 465 GLU A O 1
ATOM 3755 N N . ILE A 1 466 ? -23.230 -9.194 -6.832 1.00 97.25 466 ILE A N 1
ATOM 3756 C CA . ILE A 1 466 ? -22.923 -7.766 -6.675 1.00 97.25 466 ILE A CA 1
ATOM 3757 C C . ILE A 1 466 ? -24.200 -6.953 -6.905 1.00 97.25 466 ILE A C 1
ATOM 3759 O O . ILE A 1 466 ? -24.631 -6.217 -6.016 1.00 97.25 466 ILE A O 1
ATOM 3763 N N . LEU A 1 467 ? -24.871 -7.163 -8.041 1.00 98.00 467 LEU A N 1
ATOM 3764 C CA . LEU A 1 467 ? -26.102 -6.449 -8.384 1.00 98.00 467 LEU A CA 1
ATOM 3765 C C . LEU A 1 467 ? -27.245 -6.711 -7.393 1.00 98.00 467 LEU A C 1
ATOM 3767 O O . LEU A 1 467 ? -27.941 -5.774 -7.014 1.00 98.00 467 LEU A O 1
ATOM 3771 N N . LYS A 1 468 ? -27.406 -7.950 -6.905 1.00 97.44 468 LYS A N 1
ATOM 3772 C CA . LYS A 1 468 ? -28.378 -8.277 -5.846 1.00 97.44 468 LYS A CA 1
ATOM 3773 C C . LYS A 1 468 ? -28.100 -7.529 -4.539 1.00 97.44 468 LYS A C 1
ATOM 3775 O O . LYS A 1 468 ? -29.032 -7.138 -3.844 1.00 97.44 468 LYS A O 1
ATOM 3780 N N . SER A 1 469 ? -26.835 -7.336 -4.175 1.00 96.38 469 SER A N 1
ATOM 3781 C CA . SER A 1 469 ? -26.496 -6.585 -2.963 1.00 96.38 469 SER A CA 1
ATOM 3782 C C . SER A 1 469 ? -26.757 -5.083 -3.121 1.00 96.38 469 SER A C 1
ATOM 3784 O O . SER A 1 469 ? -27.247 -4.438 -2.193 1.00 96.38 469 SER A O 1
ATOM 3786 N N . GLU A 1 470 ? -26.511 -4.542 -4.315 1.00 97.44 470 GLU A N 1
ATOM 3787 C CA . GLU A 1 470 ? -26.750 -3.134 -4.630 1.00 97.44 470 GLU A CA 1
ATOM 3788 C C . GLU A 1 470 ? -28.234 -2.816 -4.783 1.00 97.44 470 GLU A C 1
ATOM 3790 O O . GLU A 1 470 ? -28.697 -1.815 -4.247 1.00 97.44 470 GLU A O 1
ATOM 3795 N N . ILE A 1 471 ? -29.026 -3.679 -5.423 1.00 97.75 471 ILE A N 1
ATOM 3796 C CA . ILE A 1 471 ? -30.469 -3.437 -5.554 1.00 97.75 471 ILE A CA 1
ATOM 3797 C C . ILE A 1 471 ? -31.155 -3.403 -4.184 1.00 97.75 471 ILE A C 1
ATOM 3799 O O . ILE A 1 471 ? -32.052 -2.597 -3.975 1.00 97.75 471 ILE A O 1
ATOM 3803 N N . LEU A 1 472 ? -30.690 -4.204 -3.217 1.00 96.69 472 LEU A N 1
ATOM 3804 C CA . LEU A 1 472 ? -31.175 -4.151 -1.835 1.00 96.69 472 LEU A CA 1
ATOM 3805 C C . LEU A 1 472 ? -30.767 -2.858 -1.113 1.00 96.69 472 LEU A C 1
ATOM 3807 O O . LEU A 1 472 ? -31.493 -2.410 -0.226 1.00 96.69 472 LEU A O 1
ATOM 3811 N N . ARG A 1 473 ? -29.613 -2.278 -1.466 1.00 97.06 473 ARG A N 1
ATOM 3812 C CA . ARG A 1 473 ? -29.100 -1.011 -0.918 1.00 97.06 473 ARG A CA 1
ATOM 3813 C C . ARG A 1 473 ? -29.857 0.195 -1.487 1.00 97.06 473 ARG A C 1
ATOM 3815 O O . ARG A 1 473 ? -30.164 1.119 -0.743 1.00 97.06 473 ARG A O 1
ATOM 3822 N N . TRP A 1 474 ? -30.189 0.152 -2.776 1.00 97.88 474 TRP A N 1
ATOM 3823 C CA . TRP A 1 474 ? -30.857 1.226 -3.522 1.00 97.88 474 TRP A CA 1
ATOM 3824 C C . TRP A 1 474 ? -32.367 1.013 -3.708 1.00 97.88 474 TRP A C 1
ATOM 3826 O O . TRP A 1 474 ? -33.006 1.748 -4.459 1.00 97.88 474 TRP A O 1
ATOM 3836 N N . HIS A 1 475 ? -32.958 0.017 -3.041 1.00 97.31 475 HIS A N 1
ATOM 3837 C CA . HIS A 1 475 ? -34.400 -0.217 -3.084 1.00 97.31 475 HIS A CA 1
ATOM 3838 C C . HIS A 1 475 ? -35.142 0.980 -2.469 1.00 97.31 475 HIS A C 1
ATOM 3840 O O . HIS A 1 475 ? -34.790 1.366 -1.353 1.00 97.31 475 HIS A O 1
ATOM 3846 N N . PRO A 1 476 ? -36.186 1.535 -3.116 1.00 97.00 476 PRO A N 1
ATOM 3847 C CA . PRO A 1 476 ? -36.830 2.774 -2.672 1.00 97.00 476 PRO A CA 1
ATOM 3848 C C . PRO A 1 476 ? -37.324 2.712 -1.222 1.00 97.00 476 PRO A C 1
ATOM 3850 O O . PRO A 1 476 ? -37.089 3.639 -0.464 1.00 97.00 476 PRO A O 1
ATOM 3853 N N . ASP A 1 477 ? -37.913 1.589 -0.805 1.00 96.50 477 ASP A N 1
ATOM 3854 C CA . ASP A 1 477 ? -38.422 1.403 0.564 1.00 96.50 477 ASP A CA 1
ATOM 3855 C C . ASP A 1 477 ? -37.311 1.457 1.638 1.00 96.50 477 ASP A C 1
ATOM 3857 O O . ASP A 1 477 ? -37.389 2.191 2.625 1.00 96.50 477 ASP A O 1
ATOM 3861 N N . ARG A 1 478 ? -36.203 0.738 1.411 1.00 94.38 478 ARG A N 1
ATOM 3862 C CA . ARG A 1 478 ? -35.059 0.732 2.339 1.00 94.38 478 ARG A CA 1
ATOM 3863 C C . ARG A 1 478 ? -34.279 2.038 2.292 1.00 94.38 478 ARG A C 1
ATOM 3865 O O . ARG A 1 478 ? -33.764 2.479 3.313 1.00 94.38 478 ARG A O 1
ATOM 3872 N N . PHE A 1 479 ? -34.174 2.636 1.110 1.00 96.94 479 PHE A N 1
ATOM 3873 C CA . PHE A 1 479 ? -33.480 3.897 0.921 1.00 96.94 479 PHE A CA 1
ATOM 3874 C C . PHE A 1 479 ? -34.225 5.037 1.626 1.00 96.94 479 PHE A C 1
ATOM 3876 O O . PHE A 1 479 ? -33.613 5.770 2.397 1.00 96.94 479 PHE A O 1
ATOM 3883 N N . ASP A 1 480 ? -35.544 5.138 1.445 1.00 97.06 480 ASP A N 1
ATOM 3884 C CA . ASP A 1 480 ? -36.376 6.164 2.081 1.00 97.06 480 ASP A CA 1
ATOM 3885 C C . ASP A 1 480 ? -36.340 6.057 3.610 1.00 97.06 480 ASP A C 1
ATOM 3887 O O . ASP A 1 480 ? -36.134 7.055 4.295 1.00 97.06 480 ASP A O 1
ATOM 3891 N N . THR A 1 481 ? -36.472 4.851 4.163 1.00 95.62 481 THR A N 1
ATOM 3892 C CA . THR A 1 481 ? -36.465 4.651 5.622 1.00 95.62 481 THR A CA 1
ATOM 3893 C C . THR A 1 481 ? -35.104 4.928 6.264 1.00 95.62 481 THR A C 1
ATOM 3895 O O . THR A 1 481 ? -35.041 5.538 7.332 1.00 95.62 481 THR A O 1
ATOM 3898 N N . LEU A 1 482 ? -34.008 4.508 5.625 1.00 95.25 482 LEU A N 1
ATOM 3899 C CA . LEU A 1 482 ? -32.666 4.599 6.205 1.00 95.25 482 LEU A CA 1
ATOM 3900 C C . LEU A 1 482 ? -32.005 5.966 5.972 1.00 95.25 482 LEU A C 1
ATOM 3902 O O . LEU A 1 482 ? -31.313 6.468 6.855 1.00 95.25 482 LEU A O 1
ATOM 3906 N N . ILE A 1 483 ? -32.223 6.579 4.805 1.00 96.62 483 ILE A N 1
ATOM 3907 C CA . ILE A 1 483 ? -31.474 7.764 4.362 1.00 96.62 483 ILE A CA 1
ATOM 3908 C C . ILE A 1 483 ? -32.246 9.069 4.580 1.00 96.62 483 ILE A C 1
ATOM 3910 O O . ILE A 1 483 ? -31.613 10.091 4.846 1.00 96.62 483 ILE A O 1
ATOM 3914 N N . ALA A 1 484 ? -33.586 9.073 4.540 1.00 95.94 484 ALA A N 1
ATOM 3915 C CA . ALA A 1 484 ? -34.358 10.322 4.612 1.00 95.94 484 ALA A CA 1
ATOM 3916 C C . ALA A 1 484 ? -34.081 11.139 5.883 1.00 95.94 484 ALA A C 1
ATOM 3918 O O . ALA A 1 484 ? -33.986 12.359 5.819 1.00 95.94 484 ALA A O 1
ATOM 3919 N N . SER A 1 485 ? -33.892 10.472 7.026 1.00 95.06 485 SER A N 1
ATOM 3920 C CA . SER A 1 485 ? -33.582 11.129 8.309 1.00 95.06 485 SER A CA 1
ATOM 3921 C C . SER A 1 485 ? -32.150 11.671 8.414 1.00 95.06 485 SER A C 1
ATOM 3923 O O . SER A 1 485 ? -31.832 12.374 9.370 1.00 95.06 485 SER A O 1
ATOM 3925 N N . ARG A 1 486 ? -31.277 11.326 7.461 1.00 95.88 486 ARG A N 1
ATOM 3926 C CA . ARG A 1 486 ? -29.842 11.659 7.460 1.00 95.88 486 ARG A CA 1
ATOM 3927 C C . ARG A 1 486 ? -29.491 12.774 6.487 1.00 95.88 486 ARG A C 1
ATOM 3929 O O . ARG A 1 486 ? -28.428 13.376 6.611 1.00 95.88 486 ARG A O 1
ATOM 3936 N N . MET A 1 487 ? -30.367 13.029 5.524 1.00 97.31 487 MET A N 1
ATOM 3937 C CA . MET A 1 487 ? -30.176 14.040 4.494 1.00 97.31 487 MET A CA 1
ATOM 3938 C C . MET A 1 487 ? -30.749 15.379 4.928 1.00 97.31 487 MET A C 1
ATOM 3940 O O . MET A 1 487 ? -31.755 15.439 5.633 1.00 97.31 487 MET A O 1
ATOM 3944 N N . ARG A 1 488 ? -30.136 16.471 4.456 1.00 97.38 488 ARG A N 1
ATOM 3945 C CA . ARG A 1 488 ? -30.726 17.805 4.624 1.00 97.38 488 ARG A CA 1
ATOM 3946 C C . ARG A 1 488 ? -32.107 17.832 3.981 1.00 97.38 488 ARG A C 1
ATOM 3948 O O . ARG A 1 488 ? -32.297 17.295 2.889 1.00 97.38 488 ARG A O 1
ATOM 3955 N N . GLN A 1 489 ? -33.060 18.486 4.640 1.00 97.00 489 GLN A N 1
ATOM 3956 C CA . GLN A 1 489 ? -34.455 18.508 4.194 1.00 97.00 489 GLN A CA 1
ATOM 3957 C C . GLN A 1 489 ? -34.608 19.090 2.776 1.00 97.00 489 GLN A C 1
ATOM 3959 O O . GLN A 1 489 ? -35.422 18.604 1.995 1.00 97.00 489 GLN A O 1
ATOM 3964 N N . GLU A 1 490 ? -33.780 20.078 2.433 1.00 97.94 490 GLU A N 1
ATOM 3965 C CA . GLU A 1 490 ? -33.699 20.711 1.108 1.00 97.94 490 GLU A CA 1
ATOM 3966 C C . GLU A 1 490 ? -33.099 19.801 0.022 1.00 97.94 490 GLU A C 1
ATOM 3968 O O . GLU A 1 490 ? -33.541 19.821 -1.126 1.00 97.94 490 GLU A O 1
ATOM 3973 N N . ASP A 1 491 ? -32.141 18.947 0.389 1.00 97.94 491 ASP A N 1
ATOM 3974 C CA . ASP A 1 491 ? -31.428 18.056 -0.530 1.00 97.94 491 ASP A CA 1
ATOM 3975 C C . ASP A 1 491 ? -32.113 16.694 -0.702 1.00 97.94 491 ASP A C 1
ATOM 3977 O O . ASP A 1 491 ? -31.807 15.944 -1.638 1.00 97.94 491 ASP A O 1
ATOM 3981 N N . TRP A 1 492 ? -33.045 16.346 0.189 1.00 97.56 492 TRP A N 1
ATOM 3982 C CA . TRP A 1 492 ? -33.718 15.052 0.180 1.00 97.56 492 TRP A CA 1
ATOM 3983 C C . TRP A 1 492 ? -34.459 14.749 -1.136 1.00 97.56 492 TRP A C 1
ATOM 3985 O O . TRP A 1 492 ? -34.208 13.681 -1.704 1.00 97.56 492 TRP A O 1
ATOM 3995 N N . PRO A 1 493 ? -35.297 15.648 -1.701 1.00 98.19 493 PRO A N 1
ATOM 3996 C CA . PRO A 1 493 ? -35.995 15.370 -2.958 1.00 98.19 493 PRO A CA 1
ATOM 3997 C C . PRO A 1 493 ? -35.029 15.062 -4.110 1.00 98.19 493 PRO A C 1
ATOM 3999 O O . PRO A 1 493 ? -35.243 14.120 -4.879 1.00 98.19 493 PRO A O 1
ATOM 4002 N N . LYS A 1 494 ? -33.920 15.809 -4.182 1.00 98.06 494 LYS A N 1
ATOM 4003 C CA . LYS A 1 494 ? -32.876 15.635 -5.198 1.00 98.06 494 LYS A CA 1
ATOM 4004 C C . LYS A 1 494 ? -32.121 14.317 -5.006 1.00 98.06 494 LYS A C 1
ATOM 4006 O O . LYS A 1 494 ? -31.919 13.571 -5.964 1.00 98.06 494 LYS A O 1
ATOM 4011 N N . THR A 1 495 ? -31.774 13.981 -3.764 1.00 97.94 495 THR A N 1
ATOM 4012 C CA . THR A 1 495 ? -31.101 12.720 -3.404 1.00 97.94 495 THR A CA 1
ATOM 4013 C C . THR A 1 495 ? -31.973 11.509 -3.721 1.00 97.94 495 THR A C 1
ATOM 4015 O O . THR A 1 495 ? -31.494 10.533 -4.296 1.00 97.94 495 THR A O 1
ATOM 4018 N N . LYS A 1 496 ? -33.274 11.588 -3.427 1.00 98.25 496 LYS A N 1
ATOM 4019 C CA . LYS A 1 496 ? -34.250 10.544 -3.752 1.00 98.25 496 LYS A CA 1
ATOM 4020 C C . LYS A 1 496 ? -34.381 10.333 -5.263 1.00 98.25 496 LYS A C 1
ATOM 4022 O O . LYS A 1 496 ? -34.409 9.194 -5.732 1.00 98.25 496 LYS A O 1
ATOM 4027 N N . GLN A 1 497 ? -34.402 11.411 -6.048 1.00 98.12 497 GLN A N 1
ATOM 4028 C CA . GLN A 1 497 ? -34.424 11.318 -7.510 1.00 98.12 497 GLN A CA 1
ATOM 4029 C C . GLN A 1 497 ? -33.145 10.669 -8.067 1.00 98.12 497 GLN A C 1
ATOM 4031 O O . GLN A 1 497 ? -33.229 9.790 -8.931 1.00 98.12 497 GLN A O 1
ATOM 4036 N N . ALA A 1 498 ? -31.979 11.055 -7.540 1.00 98.06 498 ALA A N 1
ATOM 4037 C CA . ALA A 1 498 ? -30.684 10.464 -7.874 1.00 98.06 498 ALA A CA 1
ATOM 4038 C C . ALA A 1 498 ? -30.618 8.966 -7.533 1.00 98.06 498 ALA A C 1
ATOM 4040 O O . ALA A 1 498 ? -30.220 8.154 -8.368 1.00 98.06 498 ALA A O 1
ATOM 4041 N N . ALA A 1 499 ? -31.085 8.576 -6.346 1.00 98.12 499 ALA A N 1
ATOM 4042 C CA . ALA A 1 499 ? -31.186 7.177 -5.940 1.00 98.12 499 ALA A CA 1
ATOM 4043 C C . ALA A 1 499 ? -32.083 6.369 -6.888 1.00 98.12 499 ALA A C 1
ATOM 4045 O O . ALA A 1 499 ? -31.730 5.258 -7.283 1.00 98.12 499 ALA A O 1
ATOM 4046 N N . GLY A 1 500 ? -33.195 6.956 -7.343 1.00 98.00 500 GLY A N 1
ATOM 4047 C CA . GLY A 1 500 ? -34.058 6.356 -8.361 1.00 98.00 500 GLY A CA 1
ATOM 4048 C C . GLY A 1 500 ? -33.360 6.142 -9.712 1.00 98.00 500 GLY A C 1
ATOM 4049 O O . GLY A 1 500 ? -33.605 5.130 -10.369 1.00 98.00 500 GLY A O 1
ATOM 4050 N N . LEU A 1 501 ? -32.475 7.055 -10.134 1.00 98.44 501 LEU A N 1
ATOM 4051 C CA . LEU A 1 501 ? -31.646 6.876 -11.337 1.00 98.44 501 LEU A CA 1
ATOM 4052 C C . LEU A 1 501 ? -30.662 5.712 -11.168 1.00 98.44 501 LEU A C 1
ATOM 4054 O O . LEU A 1 501 ? -30.581 4.854 -12.049 1.00 98.44 501 LEU A O 1
ATOM 4058 N N . VAL A 1 502 ? -29.972 5.644 -10.027 1.00 98.44 502 VAL A N 1
ATOM 4059 C CA . VAL A 1 502 ? -29.037 4.554 -9.705 1.00 98.44 502 VAL A CA 1
ATOM 4060 C C . VAL A 1 502 ? -29.759 3.203 -9.671 1.00 98.44 502 VAL A C 1
ATOM 4062 O O . VAL A 1 502 ? -29.311 2.255 -10.315 1.00 98.44 502 VAL A O 1
ATOM 4065 N N . ALA A 1 503 ? -30.922 3.119 -9.019 1.00 98.38 503 ALA A N 1
ATOM 4066 C CA . ALA A 1 503 ? -31.735 1.904 -8.965 1.00 98.38 503 ALA A CA 1
ATOM 4067 C C . ALA A 1 503 ? -32.174 1.426 -10.362 1.00 98.38 503 ALA A C 1
ATOM 4069 O O . ALA A 1 503 ? -32.114 0.228 -10.655 1.00 98.38 503 ALA A O 1
ATOM 4070 N N . ARG A 1 504 ? -32.550 2.349 -11.262 1.00 98.50 504 ARG A N 1
ATOM 4071 C CA . ARG A 1 504 ? -32.847 2.021 -12.669 1.00 98.50 504 ARG A CA 1
ATOM 4072 C C . ARG A 1 504 ? -31.616 1.503 -13.413 1.00 98.50 504 ARG A C 1
ATOM 4074 O O . ARG A 1 504 ? -31.738 0.528 -14.151 1.00 98.50 504 ARG A O 1
ATOM 4081 N N . CYS A 1 505 ? -30.440 2.099 -13.195 1.00 98.44 505 CYS A N 1
ATOM 4082 C CA . CYS A 1 505 ? -29.188 1.620 -13.789 1.00 98.44 505 CYS A CA 1
ATOM 4083 C C . CYS A 1 505 ? -28.857 0.195 -13.323 1.00 98.44 505 CYS A C 1
ATOM 4085 O O . CYS A 1 505 ? -28.592 -0.668 -14.155 1.00 98.44 505 CYS A O 1
ATOM 4087 N N . ILE A 1 506 ? -28.952 -0.082 -12.017 1.00 98.25 506 ILE A N 1
ATOM 4088 C CA . ILE A 1 506 ? -28.718 -1.419 -11.441 1.00 98.25 506 ILE A CA 1
ATOM 4089 C C . ILE A 1 506 ? -29.723 -2.441 -11.987 1.00 98.25 506 ILE A C 1
ATOM 4091 O O . ILE A 1 506 ? -29.336 -3.543 -12.369 1.00 98.25 506 ILE A O 1
ATOM 4095 N N . THR A 1 507 ? -31.004 -2.075 -12.069 1.00 98.12 507 THR A N 1
ATOM 4096 C CA . THR A 1 507 ? -32.059 -2.957 -12.598 1.00 98.12 507 THR A CA 1
ATOM 4097 C C . THR A 1 507 ? -31.816 -3.294 -14.069 1.00 98.12 507 THR A C 1
ATOM 4099 O O . THR A 1 507 ? -31.962 -4.446 -14.470 1.00 98.12 507 THR A O 1
ATOM 4102 N N . ARG A 1 508 ? -31.373 -2.318 -14.871 1.00 98.25 508 ARG A N 1
ATOM 4103 C CA . ARG A 1 508 ? -30.957 -2.557 -16.257 1.00 98.25 508 ARG A CA 1
ATOM 4104 C C . ARG A 1 508 ? -29.738 -3.483 -16.334 1.00 98.25 508 ARG A C 1
ATOM 4106 O O . ARG A 1 508 ? -29.764 -4.432 -17.108 1.00 98.25 508 ARG A O 1
ATOM 4113 N N . LEU A 1 509 ? -28.723 -3.274 -15.491 1.00 98.12 509 LEU A N 1
ATOM 4114 C CA . LEU A 1 509 ? -27.546 -4.154 -15.416 1.00 98.12 509 LEU A CA 1
ATOM 4115 C C . LEU A 1 509 ? -27.913 -5.597 -15.037 1.00 98.12 509 LEU A C 1
ATOM 4117 O O . LEU A 1 509 ? -27.239 -6.521 -15.483 1.00 98.12 509 LEU A O 1
ATOM 4121 N N . MET A 1 510 ? -28.964 -5.790 -14.230 1.00 97.25 510 MET A N 1
ATOM 4122 C CA . MET A 1 510 ? -29.508 -7.111 -13.889 1.00 97.25 510 MET A CA 1
ATOM 4123 C C . MET A 1 510 ? -30.269 -7.783 -15.031 1.00 97.25 510 MET A C 1
ATOM 4125 O O . MET A 1 510 ? -30.405 -8.999 -15.012 1.00 97.25 510 MET A O 1
ATOM 4129 N N . ALA A 1 511 ? -30.804 -7.020 -15.983 1.00 97.19 511 ALA A N 1
ATOM 4130 C CA . ALA A 1 511 ? -31.474 -7.579 -17.154 1.00 97.19 511 ALA A CA 1
ATOM 4131 C C . ALA A 1 511 ? -30.474 -8.012 -18.243 1.00 97.19 511 ALA A C 1
ATOM 4133 O O . ALA A 1 511 ? -30.794 -8.869 -19.060 1.00 97.19 511 ALA A O 1
ATOM 4134 N N . GLU A 1 512 ? -29.273 -7.423 -18.257 1.00 95.31 512 GLU A N 1
ATOM 4135 C CA . GLU A 1 512 ? -28.216 -7.704 -19.241 1.00 95.31 512 GLU A CA 1
ATOM 4136 C C . GLU A 1 512 ? -27.341 -8.929 -18.913 1.00 95.31 512 GLU A C 1
ATOM 4138 O O . GLU A 1 512 ? -26.520 -9.318 -19.745 1.00 95.31 512 GLU A O 1
ATOM 4143 N N . GLY A 1 513 ? -27.457 -9.523 -17.720 1.00 80.50 513 GLY A N 1
ATOM 4144 C CA . GLY A 1 513 ? -26.637 -10.664 -17.289 1.00 80.50 513 GLY A CA 1
ATOM 4145 C C . GLY A 1 513 ? -27.404 -11.654 -16.436 1.00 80.50 513 GLY A C 1
ATOM 4146 O O . GLY A 1 513 ? -27.085 -12.858 -16.539 1.00 80.50 513 GLY A O 1
#

Radius of gyration: 59.7 Å; chains: 1; bounding box: 129×74×200 Å

InterPro domains:
  IPR038753 NF-kappa-B inhibitor-like protein 1 [PTHR15263] (329-512)

Secondary structure (DSSP, 8-state):
-HHHHHGGG-----S--GGGGGGHHHHHHHHHHHHHHTSS--HHHHHHHHHHHHHHHHHHHHHHHHHHHHHHHHHHHHHHHHHHHHHHHHHHHHHHHHHHHHHHHHHHHHHHHHHHHHHHHHHHHHHHHHHHHHHHHHHHHHHHHHHHHS--SSHHHHHHHHHHHHHHHHHHHHHHHHHHHHHHHHHHHHHHHHHHHHHHHHHHHHHHHHHHHHHHHHHHHHHHHHHHHHHHHHHHHHHHHHHHHHHHHHHHHHHHHHHHHHHHHHHHHHHHHHHHHHHHHHHHHHHHHHHHHHHHHHHHHHHHHHHHHH---HHHHHHHHHHHHHHHHHHHHHHHHHHHHHHHHHHHHHHHHHHHHHHHHHHHHHHHHHHHHHHHHHHHHHHHTTTHHHHHHHHHHHHHHHHHHHHHHHHHH-SS--SPBPGGGS--SSS--S---GGG--HHHHHHHHT-TTSTTTTT--HHHHHHHHHHHS-HHHHHHHHTTTB-TTTHHHHHHHHHHHHHHHHHHHH--

Organism: NCBI:txid1111947

Foldseek 3Di:
DVVVVVVVPPPDDDPDDPVVVVCPLVVLVVVLVVLVPPPDDDPVSVVVNVVSVVVNVVVVVVVVVVVVVVVVVVVVVVVVVVVVVVVVVVVVVVVVVVVVVVVVVVVVVVVVVVVVVVVVVVVVVVVVVVVVVVVVVVVVVVVVVVVVPPDDDPPDVVVVVVVVVVVVVVVVVVVVVVVVVVVVVVVVVVVVVVVVVVVVVVVVVVVVVVVVVVVVVVVVVVVVVVVVVVVVVVVVVVVVVVVVVVVVVVVVVVVVVVVVVVVVVVVVVVVVVVVVVVVVVVVVVVVVVVVVVVVVLVVVLVVLVVVVVVDDDVVSVVVVVVNVVVVVVVVVVVVVVVVVVVVVVVVVVVVVVVVVVVVVVVVVVVVVVVVVVVVVVCVVVVVVVVPPVVVVVLVLLQVLLVLLVVLLVCLQPVPDQPDADEQQRHNDQFSDGRDDDLVVLDLVRNVCSLVPPNRPPCVPPDLLRSLVVVLVVLPLVNCCVRRVVRHDVVRNVVNSVSSVSSNVSSVVSNVVD

pLDDT: mean 83.0, std 14.29, range [42.53, 98.5]